Protein AF-0000000080323084 (afdb_homodimer)

pLDDT: mean 84.51, std 13.55, range [26.06, 98.56]

InterPro domains:
  IPR009057 Homedomain-like superfamily [SSF46689] (260-307)
  IPR018060 AraC-like, DNA binding HTH domain [PF12833] (227-306)
  IPR018060 AraC-like, DNA binding HTH domain [PS01124] (200-306)
  IPR018060 AraC-like, DNA binding HTH domain [SM00342] (221-304)

Structure (mmCIF, N/CA/C/O backbone):
data_AF-0000000080323084-model_v1
#
loop_
_entity.id
_entity.type
_entity.pdbx_description
1 polymer 'AraC family transcriptional regulator'
#
loop_
_atom_site.group_PDB
_atom_site.id
_atom_site.type_symbol
_atom_site.label_atom_id
_atom_site.label_alt_id
_atom_site.label_comp_id
_atom_site.label_asym_id
_atom_site.label_entity_id
_atom_site.label_seq_id
_atom_site.pdbx_PDB_ins_code
_atom_site.Cartn_x
_atom_site.Cartn_y
_atom_site.Cartn_z
_atom_site.occupancy
_atom_site.B_iso_or_equiv
_atom_site.auth_seq_id
_atom_site.auth_comp_id
_atom_site.auth_asym_id
_atom_site.auth_atom_id
_atom_site.pdbx_PDB_model_num
ATOM 1 N N . MET A 1 1 ? -9.312 42.562 31.5 1 26.06 1 MET A N 1
ATOM 2 C CA . MET A 1 1 ? -9.125 41.125 31.719 1 26.06 1 MET A CA 1
ATOM 3 C C . MET A 1 1 ? -8.961 40.375 30.406 1 26.06 1 MET A C 1
ATOM 5 O O . MET A 1 1 ? -9.891 40.344 29.594 1 26.06 1 MET A O 1
ATOM 9 N N . LYS A 1 2 ? -7.887 40.594 29.719 1 36.38 2 LYS A N 1
ATOM 10 C CA . LYS A 1 2 ? -7.551 40.125 28.391 1 36.38 2 LYS A CA 1
ATOM 11 C C . LYS A 1 2 ? -7.762 38.625 28.266 1 36.38 2 LYS A C 1
ATOM 13 O O . LYS A 1 2 ? -7.141 37.844 29 1 36.38 2 LYS A O 1
ATOM 18 N N . SER A 1 3 ? -9.008 38.125 28.203 1 36.34 3 SER A N 1
ATOM 19 C CA . SER A 1 3 ? -9.398 36.719 28.094 1 36.34 3 SER A CA 1
ATOM 20 C C . SER A 1 3 ? -8.383 35.938 27.281 1 36.34 3 SER A C 1
ATOM 22 O O . SER A 1 3 ? -8.117 36.25 26.125 1 36.34 3 SER A O 1
ATOM 24 N N . THR A 1 4 ? -7.184 35.562 27.812 1 39.53 4 THR A N 1
ATOM 25 C CA . THR A 1 4 ? -6.121 34.719 27.281 1 39.53 4 THR A CA 1
ATOM 26 C C . THR A 1 4 ? -6.695 33.594 26.406 1 39.53 4 THR A C 1
ATOM 28 O O . THR A 1 4 ? -7.309 32.656 26.922 1 39.53 4 THR A O 1
ATOM 31 N N . ASP A 1 5 ? -7.32 33.844 25.391 1 45.06 5 ASP A N 1
ATOM 32 C CA . ASP A 1 5 ? -7.922 32.969 24.391 1 45.06 5 ASP A CA 1
ATOM 33 C C . ASP A 1 5 ? -7.074 31.719 24.172 1 45.06 5 ASP A C 1
ATOM 35 O O . ASP A 1 5 ? -5.961 31.797 23.641 1 45.06 5 ASP A O 1
ATOM 39 N N . LYS A 1 6 ? -6.953 30.828 25.156 1 54.94 6 LYS A N 1
ATOM 40 C CA . LYS A 1 6 ? -6.234 29.562 25.188 1 54.94 6 LYS A CA 1
ATOM 41 C C . LYS A 1 6 ? -6.359 28.828 23.859 1 54.94 6 LYS A C 1
ATOM 43 O O . LYS A 1 6 ? -7.469 28.562 23.391 1 54.94 6 LYS A O 1
ATOM 48 N N . THR A 1 7 ? -5.312 28.844 23.109 1 72.12 7 THR A N 1
ATOM 49 C CA . THR A 1 7 ? -5.184 28.141 21.844 1 72.12 7 THR A CA 1
ATOM 50 C C . THR A 1 7 ? -5.516 26.656 22 1 72.12 7 THR A C 1
ATOM 52 O O . THR A 1 7 ? -4.91 25.969 22.828 1 72.12 7 THR A O 1
ATOM 55 N N . LEU A 1 8 ? -6.672 26.203 21.531 1 82.06 8 LEU A N 1
ATOM 56 C CA . LEU A 1 8 ? -7.105 24.812 21.578 1 82.06 8 LEU A CA 1
ATOM 57 C C . LEU A 1 8 ? -6.238 23.938 20.672 1 82.06 8 LEU A C 1
ATOM 59 O O . LEU A 1 8 ? -6.129 24.203 19.469 1 82.06 8 LEU A O 1
ATOM 63 N N . VAL A 1 9 ? -5.418 23.016 21.281 1 82.19 9 VAL A N 1
ATOM 64 C CA . VAL A 1 9 ? -4.59 22.078 20.516 1 82.19 9 VAL A CA 1
ATOM 65 C C . VAL A 1 9 ? -5.004 20.641 20.844 1 82.19 9 VAL A C 1
ATOM 67 O O . VAL A 1 9 ? -5.156 20.281 22.016 1 82.19 9 VAL A O 1
ATOM 70 N N . PHE A 1 10 ? -5.246 19.875 19.828 1 85.06 10 PHE A N 1
ATOM 71 C CA . PHE A 1 10 ? -5.633 18.484 20.031 1 85.06 10 PHE A CA 1
ATOM 72 C C . PHE A 1 10 ? -4.648 17.531 19.359 1 85.06 10 PHE A C 1
ATOM 74 O O . PHE A 1 10 ? -4.348 17.688 18.172 1 85.06 10 PHE A O 1
ATOM 81 N N . ASN A 1 11 ? -4.156 16.531 20.078 1 80.38 11 ASN A N 1
ATOM 82 C CA . ASN A 1 11 ? -3.219 15.547 19.547 1 80.38 11 ASN A CA 1
ATOM 83 C C . ASN A 1 11 ? -3.947 14.336 18.984 1 80.38 11 ASN A C 1
ATOM 85 O O . ASN A 1 11 ? -3.383 13.578 18.188 1 80.38 11 ASN A O 1
ATOM 89 N N . LYS A 1 12 ? -5.125 14.117 19.484 1 84.31 12 LYS A N 1
ATOM 90 C CA . LYS A 1 12 ? -5.992 13.039 19.016 1 84.31 12 LYS A CA 1
ATOM 91 C C . LYS A 1 12 ? -7.41 13.547 18.766 1 84.31 12 LYS A C 1
ATOM 93 O O . LYS A 1 12 ? -7.887 14.445 19.453 1 84.31 12 LYS A O 1
ATOM 98 N N . LEU A 1 13 ? -7.992 12.922 17.844 1 89.69 13 LEU A N 1
ATOM 99 C CA . LEU A 1 13 ? -9.352 13.336 17.516 1 89.69 13 LEU A CA 1
ATOM 100 C C . LEU A 1 13 ? -10.289 13.125 18.703 1 89.69 13 LEU A C 1
ATOM 102 O O . LEU A 1 13 ? -11.18 13.938 18.953 1 89.69 13 LEU A O 1
ATOM 106 N N . LEU A 1 14 ? -10.102 12.062 19.359 1 87.81 14 LEU A N 1
ATOM 107 C CA . LEU A 1 14 ? -10.953 11.75 20.5 1 87.81 14 LEU A CA 1
ATOM 108 C C . LEU A 1 14 ? -10.922 12.883 21.531 1 87.81 14 LEU A C 1
ATOM 110 O O . LEU A 1 14 ? -11.961 13.258 22.078 1 87.81 14 LEU A O 1
ATOM 114 N N . ASP A 1 15 ? -9.773 13.398 21.781 1 86.19 15 ASP A N 1
ATOM 115 C CA . ASP A 1 15 ? -9.633 14.523 22.703 1 86.19 15 ASP A CA 1
ATOM 116 C C . ASP A 1 15 ? -10.422 15.734 22.219 1 86.19 15 ASP A C 1
ATOM 118 O O . ASP A 1 15 ? -11.039 16.438 23.031 1 86.19 15 ASP A O 1
ATOM 122 N N . GLN A 1 16 ? -10.359 15.922 20.953 1 89.25 16 GLN A N 1
ATOM 123 C CA . GLN A 1 16 ? -11.109 17.031 20.359 1 89.25 16 GLN A CA 1
ATOM 124 C C . GLN A 1 16 ? -12.609 16.828 20.547 1 89.25 16 GLN A C 1
ATOM 126 O O . GLN A 1 16 ? -13.312 17.766 20.969 1 89.25 16 GLN A O 1
ATOM 131 N N . TYR A 1 17 ? -13.047 15.664 20.234 1 91.56 17 TYR A N 1
ATOM 132 C CA . TYR A 1 17 ? -14.477 15.391 20.328 1 91.56 17 TYR A CA 1
ATOM 133 C C . TYR A 1 17 ? -14.953 15.453 21.766 1 91.56 17 TYR A C 1
ATOM 135 O O . TYR A 1 17 ? -16.031 15.969 22.047 1 91.56 17 TYR A O 1
ATOM 143 N N . ARG A 1 18 ? -14.172 14.945 22.656 1 89.19 18 ARG A N 1
ATOM 144 C CA . ARG A 1 18 ? -14.5 15.039 24.078 1 89.19 18 ARG A CA 1
ATOM 145 C C . ARG A 1 18 ? -14.625 16.484 24.516 1 89.19 18 ARG A C 1
ATOM 147 O O . ARG A 1 18 ? -15.578 16.844 25.219 1 89.19 18 ARG A O 1
ATOM 154 N N . TYR A 1 19 ? -13.711 17.25 24.125 1 89.31 19 TYR A N 1
ATOM 155 C CA . TYR A 1 19 ? -13.727 18.672 24.469 1 89.31 19 TYR A CA 1
ATOM 156 C C . TYR A 1 19 ? -14.961 19.359 23.906 1 89.31 19 TYR A C 1
ATOM 158 O O . TYR A 1 19 ? -15.555 20.219 24.562 1 89.31 19 TYR A O 1
ATOM 166 N N . LEU A 1 20 ? -15.32 19 22.719 1 90 20 LEU A N 1
ATOM 167 C CA . LEU A 1 20 ? -16.422 19.672 22.016 1 90 20 LEU A CA 1
ATOM 168 C C . LEU A 1 20 ? -17.75 19.047 22.391 1 90 20 LEU A C 1
ATOM 170 O O . LEU A 1 20 ? -18.812 19.484 21.922 1 90 20 LEU A O 1
ATOM 174 N N . GLY A 1 21 ? -17.75 18 23.234 1 89.38 21 GLY A N 1
ATOM 175 C CA . GLY A 1 21 ? -18.969 17.328 23.656 1 89.38 21 GLY A CA 1
ATOM 176 C C . GLY A 1 21 ? -19.625 16.547 22.531 1 89.38 21 GLY A C 1
ATOM 177 O O . GLY A 1 21 ? -20.859 16.5 22.453 1 89.38 21 GLY A O 1
ATOM 178 N N . LEU A 1 22 ? -18.828 16.047 21.688 1 90.56 22 LEU A N 1
ATOM 179 C CA . LEU A 1 22 ? -19.328 15.289 20.547 1 90.56 22 LEU A CA 1
ATOM 180 C C . LEU A 1 22 ? -19.312 13.789 20.828 1 90.56 22 LEU A C 1
ATOM 182 O O . LEU A 1 22 ? -18.609 13.336 21.734 1 90.56 22 LEU A O 1
ATOM 186 N N . PRO A 1 23 ? -20.109 12.977 20.047 1 90.06 23 PRO A N 1
ATOM 187 C CA . PRO A 1 23 ? -20.125 11.523 20.234 1 90.06 23 PRO A CA 1
ATOM 188 C C . PRO A 1 23 ? -18.75 10.891 20.031 1 90.06 23 PRO A C 1
ATOM 190 O O . PRO A 1 23 ? -18 11.297 19.141 1 90.06 23 PRO A O 1
ATOM 193 N N . GLU A 1 24 ? -18.484 9.922 20.844 1 87.31 24 GLU A N 1
ATOM 194 C CA . GLU A 1 24 ? -17.172 9.289 20.828 1 87.31 24 GLU A CA 1
ATOM 195 C C . GLU A 1 24 ? -17.266 7.848 20.328 1 87.31 24 GLU A C 1
ATOM 197 O O . GLU A 1 24 ? -16.234 7.203 20.094 1 87.31 24 GLU A O 1
ATOM 202 N N . GLU A 1 25 ? -18.375 7.367 20.109 1 83.44 25 GLU A N 1
ATOM 203 C CA . GLU A 1 25 ? -18.594 5.945 19.891 1 83.44 25 GLU A CA 1
ATOM 204 C C . GLU A 1 25 ? -18 5.496 18.562 1 83.44 25 GLU A C 1
ATOM 206 O O . GLU A 1 25 ? -17.766 4.305 18.344 1 83.44 25 GLU A O 1
ATOM 211 N N . PHE A 1 26 ? -17.703 6.414 17.703 1 80.75 26 PHE A N 1
ATOM 212 C CA . PHE A 1 26 ? -17.234 6.051 16.359 1 80.75 26 PHE A CA 1
ATOM 213 C C . PHE A 1 26 ? -15.719 6.156 16.281 1 80.75 26 PHE A C 1
ATOM 215 O O . PHE A 1 26 ? -15.141 5.996 15.211 1 80.75 26 PHE A O 1
ATOM 222 N N . ILE A 1 27 ? -15.094 6.426 17.422 1 82.75 27 ILE A N 1
ATOM 223 C CA . ILE A 1 27 ? -13.656 6.656 17.438 1 82.75 27 ILE A CA 1
ATOM 224 C C . ILE A 1 27 ? -12.984 5.648 18.359 1 82.75 27 ILE A C 1
ATOM 226 O O . ILE A 1 27 ? -13.367 5.52 19.531 1 82.75 27 ILE A O 1
ATOM 230 N N . ASP A 1 28 ? -12.133 4.863 17.75 1 73.12 28 ASP A N 1
ATOM 231 C CA . ASP A 1 28 ? -11.328 3.973 18.578 1 73.12 28 ASP A CA 1
ATOM 232 C C . ASP A 1 28 ? -10.305 4.758 19.406 1 73.12 28 ASP A C 1
ATOM 234 O O . ASP A 1 28 ? -9.609 5.633 18.875 1 73.12 28 ASP A O 1
ATOM 238 N N . ASP A 1 29 ? -10.289 4.617 20.688 1 62.66 29 ASP A N 1
ATOM 239 C CA . ASP A 1 29 ? -9.492 5.367 21.656 1 62.66 29 ASP A CA 1
ATOM 240 C C . ASP A 1 29 ? -8.031 5.422 21.234 1 62.66 29 ASP A C 1
ATOM 242 O O . ASP A 1 29 ? -7.375 6.457 21.375 1 62.66 29 ASP A O 1
ATOM 246 N N . GLU A 1 30 ? -7.484 4.367 20.922 1 61.03 30 GLU A N 1
ATOM 247 C CA . GLU A 1 30 ? -6.043 4.348 20.688 1 61.03 30 GLU A CA 1
ATOM 248 C C . GLU A 1 30 ? -5.727 4.449 19.188 1 61.03 30 GLU A C 1
ATOM 250 O O . GLU A 1 30 ? -4.586 4.219 18.781 1 61.03 30 GLU A O 1
ATOM 255 N N . ALA A 1 31 ? -6.648 5.133 18.531 1 69.44 31 ALA A N 1
ATOM 256 C CA . ALA A 1 31 ? -6.465 4.93 17.094 1 69.44 31 ALA A CA 1
ATOM 257 C C . ALA A 1 31 ? -5.613 6.039 16.484 1 69.44 31 ALA A C 1
ATOM 259 O O . ALA A 1 31 ? -5.855 7.223 16.734 1 69.44 31 ALA A O 1
ATOM 260 N N . ASP A 1 32 ? -4.516 5.707 15.898 1 83.38 32 ASP A N 1
ATOM 261 C CA . ASP A 1 32 ? -3.697 6.594 15.078 1 83.38 32 ASP A CA 1
ATOM 262 C C . ASP A 1 32 ? -4.359 6.863 13.727 1 83.38 32 ASP A C 1
ATOM 264 O O . ASP A 1 32 ? -3.814 7.598 12.898 1 83.38 32 ASP A O 1
ATOM 268 N N . PHE A 1 33 ? -5.504 6.324 13.508 1 93.31 33 PHE A N 1
ATOM 269 C CA . PHE A 1 33 ? -6.312 6.496 12.312 1 93.31 33 PHE A CA 1
ATOM 270 C C . PHE A 1 33 ? -7.797 6.457 12.648 1 93.31 33 PHE A C 1
ATOM 272 O O . PHE A 1 33 ? -8.234 5.633 13.453 1 93.31 33 PHE A O 1
ATOM 279 N N . THR A 1 34 ? -8.594 7.379 12.102 1 94.56 34 THR A N 1
ATOM 280 C CA . THR A 1 34 ? -10.047 7.348 12.281 1 94.56 34 THR A CA 1
ATOM 281 C C . THR A 1 34 ? -10.758 7.664 10.977 1 94.56 34 THR A C 1
ATOM 283 O O . THR A 1 34 ? -10.211 8.352 10.109 1 94.56 34 THR A O 1
ATOM 286 N N . ILE A 1 35 ? -11.914 7.113 10.852 1 96.31 35 ILE A N 1
ATOM 287 C CA . ILE A 1 35 ? -12.789 7.473 9.742 1 96.31 35 ILE A CA 1
ATOM 288 C C . ILE A 1 35 ? -14.242 7.406 10.188 1 96.31 35 ILE A C 1
ATOM 290 O O . ILE A 1 35 ? -14.656 6.453 10.859 1 96.31 35 ILE A O 1
ATOM 294 N N . HIS A 1 36 ? -15.016 8.383 9.883 1 94.69 36 HIS A N 1
ATOM 295 C CA . HIS A 1 36 ? -16.453 8.359 10.18 1 94.69 36 HIS A CA 1
ATOM 296 C C . HIS A 1 36 ? -17.203 9.406 9.359 1 94.69 36 HIS A C 1
ATOM 298 O O . HIS A 1 36 ? -16.578 10.289 8.766 1 94.69 36 HIS A O 1
ATOM 304 N N . ASP A 1 37 ? -18.484 9.242 9.25 1 96.5 37 ASP A N 1
ATOM 305 C CA . ASP A 1 37 ? -19.375 10.219 8.633 1 96.5 37 ASP A CA 1
ATOM 306 C C . ASP A 1 37 ? -19.734 11.328 9.609 1 96.5 37 ASP A C 1
ATOM 308 O O . ASP A 1 37 ? -20.266 11.062 10.688 1 96.5 37 ASP A O 1
ATOM 312 N N . LEU A 1 38 ? -19.469 12.562 9.203 1 96.56 38 LEU A N 1
ATOM 313 C CA . LEU A 1 38 ? -19.672 13.688 10.109 1 96.56 38 LEU A CA 1
ATOM 314 C C . LEU A 1 38 ? -21.156 13.875 10.422 1 96.56 38 LEU A C 1
ATOM 316 O O . LEU A 1 38 ? -21.5 14.523 11.414 1 96.56 38 LEU A O 1
ATOM 320 N N . LYS A 1 39 ? -22.047 13.312 9.578 1 95.5 39 LYS A N 1
ATOM 321 C CA . LYS A 1 39 ? -23.484 13.383 9.859 1 95.5 39 LYS A CA 1
ATOM 322 C C . LYS A 1 39 ? -23.812 12.688 11.172 1 95.5 39 LYS A C 1
ATOM 324 O O . LYS A 1 39 ? -24.781 13.047 11.844 1 95.5 39 LYS A O 1
ATOM 329 N N . ASP A 1 40 ? -23.016 11.68 11.516 1 93.31 40 ASP A N 1
ATOM 330 C CA . ASP A 1 40 ? -23.25 10.93 12.742 1 93.31 40 ASP A CA 1
ATOM 331 C C . ASP A 1 40 ? -22.703 11.672 13.953 1 93.31 40 ASP A C 1
ATOM 333 O O . ASP A 1 40 ? -22.984 11.305 15.094 1 93.31 40 ASP A O 1
ATOM 337 N N . ILE A 1 41 ? -21.922 12.664 13.766 1 92.81 41 ILE A N 1
ATOM 338 C CA . ILE A 1 41 ? -21.266 13.414 14.828 1 92.81 41 ILE A CA 1
ATOM 339 C C . ILE A 1 41 ? -22 14.719 15.086 1 92.81 41 ILE A C 1
ATOM 341 O O . ILE A 1 41 ? -22.297 15.062 16.234 1 92.81 41 ILE A O 1
ATOM 345 N N . HIS A 1 42 ? -22.266 15.438 13.992 1 92.25 42 HIS A N 1
ATOM 346 C CA . HIS A 1 42 ? -22.938 16.734 14.086 1 92.25 42 HIS A CA 1
ATOM 347 C C . HIS A 1 42 ? -24.406 16.609 13.719 1 92.25 42 HIS A C 1
ATOM 349 O O . HIS A 1 42 ? -24.781 16.828 12.57 1 92.25 42 HIS A O 1
ATOM 355 N N . LYS A 1 43 ? -25.234 16.375 14.633 1 88.12 43 LYS A N 1
ATOM 356 C CA . LYS A 1 43 ? -26.656 16.125 14.406 1 88.12 43 LYS A CA 1
ATOM 357 C C . LYS A 1 43 ? -27.422 17.438 14.219 1 88.12 43 LYS A C 1
ATOM 359 O O . LYS A 1 43 ? -28.469 17.469 13.57 1 88.12 43 LYS A O 1
ATOM 364 N N . ASP A 1 44 ? -26.906 18.5 14.781 1 90.94 44 ASP A N 1
ATOM 365 C CA . ASP A 1 44 ? -27.562 19.812 14.688 1 90.94 44 ASP A CA 1
ATOM 366 C C . ASP A 1 44 ? -26.797 20.734 13.734 1 90.94 44 ASP A C 1
ATOM 368 O O . ASP A 1 44 ? -25.641 21.094 13.992 1 90.94 44 ASP A O 1
ATOM 372 N N . VAL A 1 45 ? -27.453 21.078 12.672 1 92.31 45 VAL A N 1
ATOM 373 C CA . VAL A 1 45 ? -26.891 22 11.703 1 92.31 45 VAL A CA 1
ATOM 374 C C . VAL A 1 45 ? -27.812 23.203 11.531 1 92.31 45 VAL A C 1
ATOM 376 O O . VAL A 1 45 ? -29.031 23.062 11.602 1 92.31 45 VAL A O 1
ATOM 379 N N . PRO A 1 46 ? -27.25 24.516 11.469 1 94.56 46 PRO A N 1
ATOM 380 C CA . PRO A 1 46 ? -25.844 24.844 11.211 1 94.56 46 PRO A CA 1
ATOM 381 C C . PRO A 1 46 ? -24.969 24.688 12.453 1 94.56 46 PRO A C 1
ATOM 383 O O . PRO A 1 46 ? -25.453 24.891 13.578 1 94.56 46 PRO A O 1
ATOM 386 N N . TYR A 1 47 ? -23.766 24.25 12.227 1 94.94 47 TYR A N 1
ATOM 387 C CA . TYR A 1 47 ? -22.766 24.078 13.289 1 94.94 47 TYR A CA 1
ATOM 388 C C . TYR A 1 47 ? -21.469 24.797 12.945 1 94.94 47 TYR A C 1
ATOM 390 O O . TYR A 1 47 ? -20.984 24.688 11.82 1 94.94 47 TYR A O 1
ATOM 398 N N . GLN A 1 48 ? -20.938 25.531 13.883 1 94.06 48 GLN A N 1
ATOM 399 C CA . GLN A 1 48 ? -19.656 26.188 13.742 1 94.06 48 GLN A CA 1
ATOM 400 C C . GLN A 1 48 ? -18.672 25.75 14.828 1 94.06 48 GLN A C 1
ATOM 402 O O . GLN A 1 48 ? -19 25.797 16.016 1 94.06 48 GLN A O 1
ATOM 407 N N . SER A 1 49 ? -17.562 25.312 14.43 1 93.31 49 SER A N 1
ATOM 408 C CA . SER A 1 49 ? -16.547 24.906 15.398 1 93.31 49 SER A CA 1
ATOM 409 C C . SER A 1 49 ? -15.789 26.125 15.938 1 93.31 49 SER A C 1
ATOM 411 O O . SER A 1 49 ? -15.758 27.172 15.289 1 93.31 49 SER A O 1
ATOM 413 N N . PRO A 1 50 ? -15.18 26.031 17.156 1 91.75 50 PRO A N 1
ATOM 414 C CA . PRO A 1 50 ? -14.164 27.016 17.516 1 91.75 50 PRO A CA 1
ATOM 415 C C . PRO A 1 50 ? -12.906 26.906 16.656 1 91.75 50 PRO A C 1
ATOM 417 O O . PRO A 1 50 ? -12.812 26.031 15.797 1 91.75 50 PRO A O 1
ATOM 420 N N . VAL A 1 51 ? -12.016 27.859 16.828 1 89.88 51 VAL A N 1
ATOM 421 C CA . VAL A 1 51 ? -10.703 27.797 16.188 1 89.88 51 VAL A CA 1
ATOM 422 C C . VAL A 1 51 ? -9.789 26.875 17 1 89.88 51 VAL A C 1
ATOM 424 O O . VAL A 1 51 ? -9.75 26.969 18.234 1 89.88 51 VAL A O 1
ATOM 427 N N . TYR A 1 52 ? -9.156 26 16.375 1 88.31 52 TYR A N 1
ATOM 428 C CA . TYR A 1 52 ? -8.305 25.031 17.062 1 88.31 52 TYR A CA 1
ATOM 429 C C . TYR A 1 52 ? -7.133 24.609 16.188 1 88.31 52 TYR A C 1
ATOM 431 O O . TYR A 1 52 ? -7.047 25.016 15.023 1 88.31 52 TYR A O 1
ATOM 439 N N . ARG A 1 53 ? -6.23 23.906 16.781 1 84.94 53 ARG A N 1
ATOM 440 C CA . ARG A 1 53 ? -5.105 23.281 16.094 1 84.94 53 ARG A CA 1
ATOM 441 C C . ARG A 1 53 ? -5.051 21.781 16.359 1 84.94 53 ARG A C 1
ATOM 443 O O . ARG A 1 53 ? -5.41 21.344 17.453 1 84.94 53 ARG A O 1
ATOM 450 N N . THR A 1 54 ? -4.703 21.047 15.352 1 86.62 54 THR A N 1
ATOM 451 C CA . THR A 1 54 ? -4.539 19.609 15.531 1 86.62 54 THR A CA 1
ATOM 452 C C . THR A 1 54 ? -3.129 19.172 15.148 1 86.62 54 THR A C 1
ATOM 454 O O . THR A 1 54 ? -2.471 19.828 14.336 1 86.62 54 THR A O 1
ATOM 457 N N . ASN A 1 55 ? -2.668 18.078 15.742 1 79.62 55 ASN A N 1
ATOM 458 C CA . ASN A 1 55 ? -1.363 17.5 15.438 1 79.62 55 ASN A CA 1
ATOM 459 C C . ASN A 1 55 ? -1.494 16.219 14.602 1 79.62 55 ASN A C 1
ATOM 461 O O . ASN A 1 55 ? -0.699 15.297 14.742 1 79.62 55 ASN A O 1
ATOM 465 N N . PHE A 1 56 ? -2.551 16.109 13.883 1 86.94 56 PHE A N 1
ATOM 466 C CA . PHE A 1 56 ? -2.777 14.992 12.977 1 86.94 56 PHE A CA 1
ATOM 467 C C . PHE A 1 56 ? -3.316 15.484 11.633 1 86.94 56 PHE A C 1
ATOM 469 O O . PHE A 1 56 ? -3.76 16.625 11.523 1 86.94 56 PHE A O 1
ATOM 476 N N . PHE A 1 57 ? -3.209 14.688 10.641 1 91.31 57 PHE A N 1
ATOM 477 C CA . PHE A 1 57 ? -3.732 15 9.312 1 91.31 57 PHE A CA 1
ATOM 478 C C . PHE A 1 57 ? -5.246 14.828 9.273 1 91.31 57 PHE A C 1
ATOM 480 O O . PHE A 1 57 ? -5.789 13.914 9.898 1 91.31 57 PHE A O 1
ATOM 487 N N . SER A 1 58 ? -5.914 15.648 8.531 1 95.25 58 SER A N 1
ATOM 488 C CA . SER A 1 58 ? -7.355 15.539 8.336 1 95.25 58 SER A CA 1
ATOM 489 C C . SER A 1 58 ? -7.723 15.609 6.859 1 95.25 58 SER A C 1
ATOM 491 O O . SER A 1 58 ? -7.387 16.578 6.176 1 95.25 58 SER A O 1
ATOM 493 N N . PHE A 1 59 ? -8.344 14.602 6.348 1 96.94 59 PHE A N 1
ATOM 494 C CA . PHE A 1 59 ? -8.867 14.562 4.988 1 96.94 59 PHE A CA 1
ATOM 495 C C . PHE A 1 59 ? -10.391 14.562 5 1 96.94 59 PHE A C 1
ATOM 497 O O . PHE A 1 59 ? -11.016 13.75 5.691 1 96.94 59 PHE A O 1
ATOM 504 N N . VAL A 1 60 ? -11.008 15.453 4.25 1 98 60 VAL A N 1
ATOM 505 C CA . VAL A 1 60 ? -12.453 15.625 4.289 1 98 60 VAL A CA 1
ATOM 506 C C . VAL A 1 60 ? -13.031 15.453 2.887 1 98 60 VAL A C 1
ATOM 508 O O . VAL A 1 60 ? -12.57 16.094 1.935 1 98 60 VAL A O 1
ATOM 511 N N . PHE A 1 61 ? -13.977 14.602 2.775 1 98.44 61 PHE A N 1
ATOM 512 C CA . PHE A 1 61 ? -14.68 14.328 1.529 1 98.44 61 PHE A CA 1
ATOM 513 C C . PHE A 1 61 ? -16.141 14.734 1.634 1 98.44 61 PHE A C 1
ATOM 515 O O . PHE A 1 61 ? -16.938 14.062 2.305 1 98.44 61 PHE A O 1
ATOM 522 N N . VAL A 1 62 ? -16.531 15.773 0.914 1 98.56 62 VAL A N 1
ATOM 523 C CA . VAL A 1 62 ? -17.859 16.359 1.023 1 98.56 62 VAL A CA 1
ATOM 524 C C . VAL A 1 62 ? -18.734 15.852 -0.12 1 98.56 62 VAL A C 1
ATOM 526 O O . VAL A 1 62 ? -18.797 16.469 -1.188 1 98.56 62 VAL A O 1
ATOM 529 N N . LYS A 1 63 ? -19.422 14.812 0.114 1 98.38 63 LYS A N 1
ATOM 530 C CA . LYS A 1 63 ? -20.297 14.266 -0.913 1 98.38 63 LYS A CA 1
ATOM 531 C C . LYS A 1 63 ? -21.547 15.125 -1.079 1 98.38 63 LYS A C 1
ATOM 533 O O . LYS A 1 63 ? -21.969 15.414 -2.203 1 98.38 63 LYS A O 1
ATOM 538 N N . ASP A 1 64 ? -22.156 15.453 0.054 1 97.88 64 ASP A N 1
ATOM 539 C CA . ASP A 1 64 ? -23.391 16.219 0.066 1 97.88 64 ASP A CA 1
ATOM 540 C C . ASP A 1 64 ? -23.5 17.062 1.327 1 97.88 64 ASP A C 1
ATOM 542 O O . ASP A 1 64 ? -24.125 16.656 2.309 1 97.88 64 ASP A O 1
ATOM 546 N N . ALA A 1 65 ? -22.984 18.281 1.311 1 98.38 65 ALA A N 1
ATOM 547 C CA . ALA A 1 65 ? -22.984 19.266 2.395 1 98.38 65 ALA A CA 1
ATOM 548 C C . ALA A 1 65 ? -22.516 20.625 1.898 1 98.38 65 ALA A C 1
ATOM 550 O O . ALA A 1 65 ? -21.938 20.734 0.816 1 98.38 65 ALA A O 1
ATOM 551 N N . THR A 1 66 ? -22.875 21.625 2.617 1 98.19 66 THR A N 1
ATOM 552 C CA . THR A 1 66 ? -22.406 22.984 2.334 1 98.19 66 THR A CA 1
ATOM 553 C C . THR A 1 66 ? -21.875 23.641 3.6 1 98.19 66 THR A C 1
ATOM 555 O O . THR A 1 66 ? -22.281 23.297 4.711 1 98.19 66 THR A O 1
ATOM 558 N N . GLY A 1 67 ? -20.953 24.516 3.443 1 97.88 67 GLY A N 1
ATOM 559 C CA . GLY A 1 67 ? -20.359 25.25 4.555 1 97.88 67 GLY A CA 1
ATOM 560 C C . GLY A 1 67 ? -19.078 25.984 4.176 1 97.88 67 GLY A C 1
ATOM 561 O O . GLY A 1 67 ? -18.984 26.547 3.084 1 97.88 67 GLY A O 1
ATOM 562 N N . LYS A 1 68 ? -18.188 26.109 5.105 1 96.62 68 LYS A N 1
ATOM 563 C CA . LYS A 1 68 ? -16.859 26.688 4.891 1 96.62 68 LYS A CA 1
ATOM 564 C C . LYS A 1 68 ? -15.859 26.188 5.918 1 96.62 68 LYS A C 1
ATOM 566 O O . LYS A 1 68 ? -16.25 25.625 6.945 1 96.62 68 LYS A O 1
ATOM 571 N N . TYR A 1 69 ? -14.641 26.25 5.598 1 95.25 69 TYR A N 1
ATOM 572 C CA . TYR A 1 69 ? -13.578 25.969 6.555 1 95.25 69 TYR A CA 1
ATOM 573 C C . TYR A 1 69 ? -12.445 26.969 6.422 1 95.25 69 TYR A C 1
ATOM 575 O O . TYR A 1 69 ? -12.305 27.625 5.387 1 95.25 69 TYR A O 1
ATOM 583 N N . THR A 1 70 ? -11.797 27.172 7.492 1 89.75 70 THR A N 1
ATOM 584 C CA . THR A 1 70 ? -10.672 28.109 7.512 1 89.75 70 THR A CA 1
ATOM 585 C C . THR A 1 70 ? -9.367 27.375 7.816 1 89.75 70 THR A C 1
ATOM 587 O O . THR A 1 70 ? -9.359 26.391 8.57 1 89.75 70 THR A O 1
ATOM 590 N N . THR A 1 71 ? -8.367 27.703 7.234 1 83.56 71 THR A N 1
ATOM 591 C CA . THR A 1 71 ? -6.996 27.328 7.562 1 83.56 71 THR A CA 1
ATOM 592 C C . THR A 1 71 ? -6.109 28.562 7.664 1 83.56 71 THR A C 1
ATOM 594 O O . THR A 1 71 ? -5.875 29.25 6.668 1 83.56 71 THR A O 1
ATOM 597 N N . ASP A 1 72 ? -5.715 28.781 8.898 1 74.62 72 ASP A N 1
ATOM 598 C CA . ASP A 1 72 ? -4.984 30 9.18 1 74.62 72 ASP A CA 1
ATOM 599 C C . ASP A 1 72 ? -5.758 31.234 8.688 1 74.62 72 ASP A C 1
ATOM 601 O O . ASP A 1 72 ? -6.863 31.5 9.156 1 74.62 72 ASP A O 1
ATOM 605 N N . GLU A 1 73 ? -5.246 31.875 7.645 1 73.31 73 GLU A N 1
ATOM 606 C CA . GLU A 1 73 ? -5.898 33.125 7.258 1 73.31 73 GLU A CA 1
ATOM 607 C C . GLU A 1 73 ? -6.789 32.938 6.035 1 73.31 73 GLU A C 1
ATOM 609 O O . GLU A 1 73 ? -7.461 33.875 5.598 1 73.31 73 GLU A O 1
ATOM 614 N N . GLN A 1 74 ? -6.906 31.766 5.609 1 82.31 74 GLN A N 1
ATOM 615 C CA . GLN A 1 74 ? -7.664 31.531 4.391 1 82.31 74 GLN A CA 1
ATOM 616 C C . GLN A 1 74 ? -9.008 30.875 4.699 1 82.31 74 GLN A C 1
ATOM 618 O O . GLN A 1 74 ? -9.102 30.031 5.594 1 82.31 74 GLN A O 1
ATOM 623 N N . ILE A 1 75 ? -10.008 31.375 3.963 1 90.12 75 ILE A N 1
ATOM 624 C CA . ILE A 1 75 ? -11.352 30.828 4.09 1 90.12 75 ILE A CA 1
ATOM 625 C C . ILE A 1 75 ? -11.766 30.172 2.775 1 90.12 75 ILE A C 1
ATOM 627 O O . ILE A 1 75 ? -11.602 30.766 1.703 1 90.12 75 ILE A O 1
ATOM 631 N N . PHE A 1 76 ? -12.312 28.984 2.848 1 94 76 PHE A N 1
ATOM 632 C CA . PHE A 1 76 ? -12.75 28.25 1.662 1 94 76 PHE A CA 1
ATOM 633 C C . PHE A 1 76 ? -14.195 27.812 1.798 1 94 76 PHE A C 1
ATOM 635 O O . PHE A 1 76 ? -14.609 27.312 2.855 1 94 76 PHE A O 1
ATOM 642 N N . GLU A 1 77 ? -14.922 27.969 0.771 1 96 77 GLU A N 1
ATOM 643 C CA . GLU A 1 77 ? -16.281 27.453 0.745 1 96 77 GLU A CA 1
ATOM 644 C C . GLU A 1 77 ? -16.312 25.953 0.481 1 96 77 GLU A C 1
ATOM 646 O O . GLU A 1 77 ? -15.492 25.438 -0.293 1 96 77 GLU A O 1
ATOM 651 N N . THR A 1 78 ? -17.266 25.234 1.094 1 97.12 78 THR A N 1
ATOM 652 C CA . THR A 1 78 ? -17.453 23.812 0.844 1 97.12 78 THR A CA 1
ATOM 653 C C . THR A 1 78 ? -18.812 23.562 0.182 1 97.12 78 THR A C 1
ATOM 655 O O . THR A 1 78 ? -19.812 24.141 0.586 1 97.12 78 THR A O 1
ATOM 658 N N . LYS A 1 79 ? -18.828 22.812 -0.823 1 97.81 79 LYS A N 1
ATOM 659 C CA . LYS A 1 79 ? -20.016 22.391 -1.562 1 97.81 79 LYS A CA 1
ATOM 660 C C . LYS A 1 79 ? -19.891 20.922 -1.989 1 97.81 79 LYS A C 1
ATOM 662 O O . LYS A 1 79 ? -18.828 20.328 -1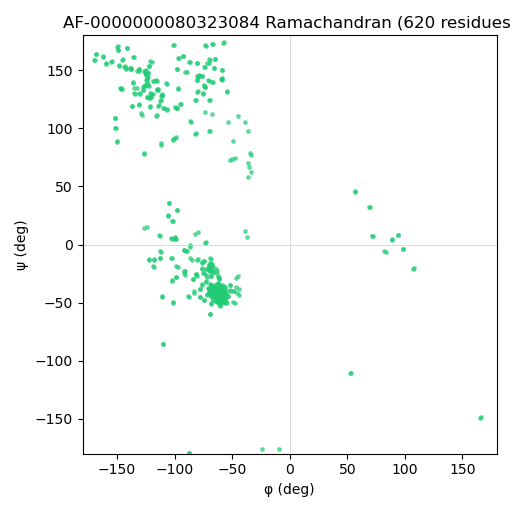.864 1 97.81 79 LYS A O 1
ATOM 667 N N . PRO A 1 80 ? -20.984 20.359 -2.457 1 98.12 80 PRO A N 1
ATOM 668 C CA . PRO A 1 80 ? -20.906 18.953 -2.873 1 98.12 80 PRO A CA 1
ATOM 669 C C . PRO A 1 80 ? -19.797 18.703 -3.896 1 98.12 80 PRO A C 1
ATOM 671 O O . PRO A 1 80 ? -19.672 19.453 -4.863 1 98.12 80 PRO A O 1
ATOM 674 N N . GLY A 1 81 ? -19.031 17.688 -3.621 1 97.62 81 GLY A N 1
ATOM 675 C CA . GLY A 1 81 ? -17.906 17.359 -4.488 1 97.62 81 GLY A CA 1
ATOM 676 C C . GLY A 1 81 ? -16.578 17.891 -3.988 1 97.62 81 GLY A C 1
ATOM 677 O O . GLY A 1 81 ? -15.531 17.562 -4.535 1 97.62 81 GLY A O 1
ATOM 678 N N . THR A 1 82 ? -16.594 18.656 -2.871 1 97.19 82 THR A N 1
ATOM 679 C CA . THR A 1 82 ? -15.367 19.25 -2.355 1 97.19 82 THR A CA 1
ATOM 680 C C . THR A 1 82 ? -14.508 18.203 -1.653 1 97.19 82 THR A C 1
ATOM 682 O O . THR A 1 82 ? -15.008 17.422 -0.849 1 97.19 82 THR A O 1
ATOM 685 N N . VAL A 1 83 ? -13.258 18.156 -2.02 1 96.5 83 VAL A N 1
ATOM 686 C CA . VAL A 1 83 ? -12.234 17.375 -1.335 1 96.5 83 VAL A CA 1
ATOM 687 C C . VAL A 1 83 ? -11.117 18.297 -0.849 1 96.5 83 VAL A C 1
ATOM 689 O O . VAL A 1 83 ? -10.602 19.109 -1.612 1 96.5 83 VAL A O 1
ATOM 692 N N . TYR A 1 84 ? -10.797 18.188 0.482 1 94.38 84 TYR A N 1
ATOM 693 C CA . TYR A 1 84 ? -9.68 18.984 0.996 1 94.38 84 TYR A CA 1
ATOM 694 C C . TYR A 1 84 ? -8.992 18.266 2.152 1 94.38 84 TYR A C 1
ATOM 696 O O . TYR A 1 84 ? -9.492 17.25 2.648 1 94.38 84 TYR A O 1
ATOM 704 N N . PHE A 1 85 ? -7.844 18.734 2.52 1 92.62 85 PHE A N 1
ATOM 705 C CA . PHE A 1 85 ? -7.129 18.188 3.668 1 92.62 85 PHE A CA 1
ATOM 706 C C . PHE A 1 85 ? -6.316 19.266 4.367 1 92.62 85 PHE A C 1
ATOM 708 O O . PHE A 1 85 ? -6.031 20.312 3.781 1 92.62 85 PHE A O 1
ATOM 715 N N . THR A 1 86 ? -6.109 19.047 5.586 1 89.88 86 THR A N 1
ATOM 716 C CA . THR A 1 86 ? -5.297 19.969 6.387 1 89.88 86 THR A CA 1
ATOM 717 C C . THR A 1 86 ? -4.16 19.219 7.074 1 89.88 86 THR A C 1
ATOM 719 O O . THR A 1 86 ? -4.34 18.078 7.527 1 89.88 86 THR A O 1
ATOM 722 N N . ASN A 1 87 ? -3.064 19.797 7.039 1 82.38 87 ASN A N 1
ATOM 723 C CA . ASN A 1 87 ? -1.878 19.234 7.676 1 82.38 87 ASN A CA 1
ATOM 724 C C . ASN A 1 87 ? -1.779 19.656 9.141 1 82.38 87 ASN A C 1
ATOM 726 O O . ASN A 1 87 ? -2.404 20.625 9.555 1 82.38 87 ASN A O 1
ATOM 730 N N . PRO A 1 88 ? -1.05 18.875 9.977 1 79.81 88 PRO A N 1
ATOM 731 C CA . PRO A 1 88 ? -0.897 19.219 11.391 1 79.81 88 PRO A CA 1
ATOM 732 C C . PRO A 1 88 ? -0.268 20.594 11.594 1 79.81 88 PRO A C 1
ATOM 734 O O . PRO A 1 88 ? 0.619 20.984 10.836 1 79.81 88 PRO A O 1
ATOM 737 N N . GLY A 1 89 ? -0.762 21.312 12.641 1 71.94 89 GLY A N 1
ATOM 738 C CA . GLY A 1 89 ? -0.061 22.5 13.078 1 71.94 89 GLY A CA 1
ATOM 739 C C . GLY A 1 89 ? -0.787 23.781 12.719 1 71.94 89 GLY A C 1
ATOM 740 O O . GLY A 1 89 ? -0.551 24.828 13.336 1 71.94 89 GLY A O 1
ATOM 741 N N . HIS A 1 90 ? -1.696 23.781 11.766 1 73.06 90 HIS A N 1
ATOM 742 C CA . HIS A 1 90 ? -2.379 24.984 11.336 1 73.06 90 HIS A CA 1
ATOM 743 C C . HIS A 1 90 ? -3.664 25.203 12.125 1 73.06 90 HIS A C 1
ATOM 745 O O . HIS A 1 90 ? -4.297 24.25 12.578 1 73.06 90 HIS A O 1
ATOM 751 N N . PHE A 1 91 ? -3.932 26.516 12.273 1 79.38 91 PHE A N 1
ATOM 752 C CA . PHE A 1 91 ? -5.227 26.828 12.859 1 79.38 91 PHE A CA 1
ATOM 753 C C . PHE A 1 91 ? -6.352 26.578 11.867 1 79.38 91 PHE A C 1
ATOM 755 O O . PHE A 1 91 ? -6.227 26.891 10.68 1 79.38 91 PHE A O 1
ATOM 762 N N . LYS A 1 92 ? -7.379 25.938 12.406 1 88.81 92 LYS A N 1
ATOM 763 C CA . LYS A 1 92 ? -8.484 25.625 11.516 1 88.81 92 LYS A CA 1
ATOM 764 C C . LYS A 1 92 ? -9.828 25.75 12.227 1 88.81 92 LYS A C 1
ATOM 766 O O . LYS A 1 92 ? -9.883 25.766 13.461 1 88.81 92 LYS A O 1
ATOM 771 N N . SER A 1 93 ? -10.805 26 11.539 1 92.25 93 SER A N 1
ATOM 772 C CA . SER A 1 93 ? -12.203 25.969 11.945 1 92.25 93 SER A CA 1
ATOM 773 C C . SER A 1 93 ? -13.102 25.5 10.805 1 92.25 93 SER A C 1
ATOM 775 O O . SER A 1 93 ? -12.672 25.453 9.648 1 92.25 93 SER A O 1
ATOM 777 N N . PHE A 1 94 ? -14.266 25.031 11.156 1 95.38 94 PHE A N 1
ATOM 778 C CA . PHE A 1 94 ? -15.203 24.625 10.109 1 95.38 94 PHE A CA 1
ATOM 779 C C . PHE A 1 94 ? -16.625 25 10.492 1 95.38 94 PHE A C 1
ATOM 781 O O . PHE A 1 94 ? -16.938 25.188 11.672 1 95.38 94 PHE A O 1
ATOM 788 N N . GLU A 1 95 ? -17.391 25.234 9.469 1 96.38 95 GLU A N 1
ATOM 789 C CA . GLU A 1 95 ? -18.828 25.484 9.578 1 96.38 95 GLU A CA 1
ATOM 790 C C . GLU A 1 95 ? -19.625 24.609 8.617 1 96.38 95 GLU A C 1
ATOM 792 O O . GLU A 1 95 ? -19.266 24.5 7.438 1 96.38 95 GLU A O 1
ATOM 797 N N . TRP A 1 96 ? -20.625 23.938 9.125 1 97.5 96 TRP A N 1
ATOM 798 C CA . TRP A 1 96 ? -21.562 23.188 8.297 1 97.5 96 TRP A CA 1
ATOM 799 C C . TRP A 1 96 ? -22.922 23.859 8.281 1 97.5 96 TRP A C 1
ATOM 801 O O . TRP A 1 96 ? -23.562 24.016 9.328 1 97.5 96 TRP A O 1
ATOM 811 N N . ARG A 1 97 ? -23.359 24.281 7.141 1 98 97 ARG A N 1
ATOM 812 C CA . ARG A 1 97 ? -24.703 24.844 6.957 1 98 97 ARG A CA 1
ATOM 813 C C . ARG A 1 97 ? -25.719 23.734 6.656 1 98 97 ARG A C 1
ATOM 815 O O . ARG A 1 97 ? -26.844 23.781 7.137 1 98 97 ARG A O 1
ATOM 822 N N . THR A 1 98 ? -25.375 22.844 5.797 1 97.62 98 THR A N 1
ATOM 823 C CA . THR A 1 98 ? -26.062 21.578 5.57 1 97.62 98 THR A CA 1
ATOM 824 C C . THR A 1 98 ? -25.094 20.406 5.695 1 97.62 98 THR A C 1
ATOM 826 O O . THR A 1 98 ? -23.906 20.562 5.449 1 97.62 98 THR A O 1
ATOM 829 N N . LEU A 1 99 ? -25.578 19.266 6.121 1 97.75 99 LEU A N 1
ATOM 830 C CA . LEU A 1 99 ? -24.703 18.125 6.352 1 97.75 99 LEU A CA 1
ATOM 831 C C . LEU A 1 99 ? -25.453 16.812 6.145 1 97.75 99 LEU A C 1
ATOM 833 O O . LEU A 1 99 ? -26.141 16.328 7.047 1 97.75 99 LEU A O 1
ATOM 837 N N . ASN A 1 100 ? -25.281 16.203 5.012 1 97.31 100 ASN A N 1
ATOM 838 C CA . ASN A 1 100 ? -25.938 14.938 4.703 1 97.31 100 ASN A CA 1
ATOM 839 C C . ASN A 1 100 ? -24.953 13.781 4.641 1 97.31 100 ASN A C 1
ATOM 841 O O . ASN A 1 100 ? -25.266 12.672 5.082 1 97.31 100 ASN A O 1
ATOM 845 N N . GLU A 1 101 ? -23.766 14.023 3.951 1 97.56 101 GLU A N 1
ATOM 846 C CA . GLU A 1 101 ? -22.719 13.023 3.91 1 97.56 101 GLU A CA 1
ATOM 847 C C . GLU A 1 101 ? -21.344 13.672 3.742 1 97.56 101 GLU A C 1
ATOM 849 O O . GLU A 1 101 ? -21.047 14.242 2.689 1 97.56 101 GLU A O 1
ATOM 854 N N . VAL A 1 102 ? -20.594 13.633 4.766 1 98.38 102 VAL A N 1
ATOM 855 C CA . VAL A 1 102 ? -19.219 14.094 4.773 1 98.38 102 VAL A CA 1
ATOM 856 C C . VAL A 1 102 ? -18.344 13.094 5.535 1 98.38 102 VAL A C 1
ATOM 858 O O . VAL A 1 102 ? -18.562 12.844 6.723 1 98.38 102 VAL A O 1
ATOM 861 N N . TYR A 1 103 ? -17.391 12.539 4.875 1 98.19 103 TYR A N 1
ATOM 862 C CA . TYR A 1 103 ? -16.469 11.641 5.574 1 98.19 103 TYR A CA 1
ATOM 863 C C . TYR A 1 103 ? -15.195 12.367 5.977 1 98.19 103 TYR A C 1
ATOM 865 O O . TYR A 1 103 ? -14.633 13.133 5.191 1 98.19 103 TYR A O 1
ATOM 873 N N . LEU A 1 104 ? -14.812 12.133 7.215 1 97.56 104 LEU A N 1
ATOM 874 C CA . LEU A 1 104 ? -13.562 12.633 7.77 1 97.56 104 LEU A CA 1
ATOM 875 C C . LEU A 1 104 ? -12.594 11.484 8.039 1 97.56 104 LEU A C 1
ATOM 877 O O . LEU A 1 104 ? -12.953 10.508 8.703 1 97.56 104 LEU A O 1
ATOM 881 N N . ILE A 1 105 ? -11.422 11.586 7.473 1 97.12 105 ILE A N 1
ATOM 882 C CA . ILE A 1 105 ? -10.32 10.688 7.793 1 97.12 105 ILE A CA 1
ATOM 883 C C . ILE A 1 105 ? -9.219 11.453 8.531 1 97.12 105 ILE A C 1
ATOM 885 O O . ILE A 1 105 ? -8.789 12.516 8.086 1 97.12 105 ILE A O 1
ATOM 889 N N . THR A 1 106 ? -8.789 10.961 9.672 1 95.25 106 THR A N 1
ATOM 890 C CA . THR A 1 106 ? -7.66 11.539 10.391 1 95.25 106 THR A CA 1
ATOM 891 C C . THR A 1 106 ? -6.574 10.492 10.617 1 95.25 106 THR A C 1
ATOM 893 O O . THR A 1 106 ? -6.867 9.305 10.766 1 95.25 106 THR A O 1
ATOM 896 N N . LEU A 1 107 ? -5.367 10.93 10.625 1 92.94 107 LEU A N 1
ATOM 897 C CA . LEU A 1 107 ? -4.281 9.992 10.891 1 92.94 107 LEU A CA 1
ATOM 898 C C . LEU A 1 107 ? -3.025 10.734 11.344 1 92.94 107 LEU A C 1
ATOM 900 O O . LEU A 1 107 ? -2.834 11.906 11.008 1 92.94 107 LEU A O 1
ATOM 904 N N . SER A 1 108 ? -2.195 9.984 12.07 1 85.44 108 SER A N 1
ATOM 905 C CA . SER A 1 108 ? -0.928 10.516 12.57 1 85.44 108 SER A CA 1
ATOM 906 C C . SER A 1 108 ? 0.211 10.227 11.594 1 85.44 108 SER A C 1
ATOM 908 O O . SER A 1 108 ? 0.075 9.383 10.703 1 85.44 108 SER A O 1
ATOM 910 N N . GLU A 1 109 ? 1.285 10.945 11.75 1 77.94 109 GLU A N 1
ATOM 911 C CA . GLU A 1 109 ? 2.498 10.648 10.992 1 77.94 109 GLU A CA 1
ATOM 912 C C . GLU A 1 109 ? 2.99 9.227 11.273 1 77.94 109 GLU A C 1
ATOM 914 O O . GLU A 1 109 ? 3.467 8.539 10.375 1 77.94 109 GLU A O 1
ATOM 919 N N . SER A 1 110 ? 2.873 8.773 12.523 1 75.81 110 SER A N 1
ATOM 920 C CA . SER A 1 110 ? 3.281 7.422 12.906 1 75.81 110 SER A CA 1
ATOM 921 C C . SER A 1 110 ? 2.52 6.371 12.102 1 75.81 110 SER A C 1
ATOM 923 O O . SER A 1 110 ? 3.109 5.395 11.633 1 75.81 110 SER A O 1
ATOM 925 N N . PHE A 1 111 ? 1.21 6.59 11.961 1 86.06 111 PHE A N 1
ATOM 926 C CA . PHE A 1 111 ? 0.406 5.652 11.188 1 86.06 111 PHE A CA 1
ATOM 927 C C . PHE A 1 111 ? 0.928 5.543 9.758 1 86.06 111 PHE A C 1
ATOM 929 O O . PHE A 1 111 ? 1.069 4.441 9.227 1 86.06 111 PHE A O 1
ATOM 936 N N . LEU A 1 112 ? 1.234 6.719 9.148 1 83.06 112 LEU A N 1
ATOM 937 C CA . LEU A 1 112 ? 1.699 6.77 7.77 1 83.06 112 LEU A CA 1
ATOM 938 C C . LEU A 1 112 ? 3.031 6.039 7.617 1 83.06 112 LEU A C 1
ATOM 940 O O . LEU A 1 112 ? 3.188 5.207 6.723 1 83.06 112 LEU A O 1
ATOM 944 N N . LYS A 1 113 ? 3.873 6.297 8.492 1 72.94 113 LYS A N 1
ATOM 945 C CA . LYS A 1 113 ? 5.211 5.727 8.383 1 72.94 113 LYS A CA 1
ATOM 946 C C . LYS A 1 113 ? 5.199 4.23 8.688 1 72.94 113 LYS A C 1
ATOM 948 O O . LYS A 1 113 ? 5.953 3.465 8.086 1 72.94 113 LYS A O 1
ATOM 953 N N . GLU A 1 114 ? 4.297 3.803 9.594 1 73.62 114 GLU A N 1
ATOM 954 C CA . GLU A 1 114 ? 4.227 2.408 10.016 1 73.62 114 GLU A CA 1
ATOM 955 C C . GLU A 1 114 ? 3.529 1.547 8.969 1 73.62 114 GLU A C 1
ATOM 957 O O . GLU A 1 114 ? 3.893 0.386 8.773 1 73.62 114 GLU A O 1
ATOM 962 N N . ASN A 1 115 ? 2.531 2.09 8.375 1 76.44 115 ASN A N 1
ATOM 963 C CA . ASN A 1 115 ? 1.642 1.23 7.602 1 76.44 115 ASN A CA 1
ATOM 964 C C . ASN A 1 115 ? 1.732 1.53 6.105 1 76.44 115 ASN A C 1
ATOM 966 O O . ASN A 1 115 ? 1.222 0.768 5.285 1 76.44 115 ASN A O 1
ATOM 970 N N . VAL A 1 116 ? 2.35 2.584 5.742 1 80.12 116 VAL A N 1
ATOM 971 C CA . VAL A 1 116 ? 2.564 2.93 4.34 1 80.12 116 VAL A CA 1
ATOM 972 C C . VAL A 1 116 ? 4.043 2.781 3.992 1 80.12 116 VAL A C 1
ATOM 974 O O . VAL A 1 116 ? 4.484 1.712 3.562 1 80.12 116 VAL A O 1
ATOM 977 N N . HIS A 1 117 ? 4.883 3.727 4.203 1 71.19 117 HIS A N 1
ATOM 978 C CA . HIS A 1 117 ? 6.332 3.609 4.109 1 71.19 117 HIS A CA 1
ATOM 979 C C . HIS A 1 117 ? 7.023 4.836 4.699 1 71.19 117 HIS A C 1
ATOM 981 O O . HIS A 1 117 ? 6.398 5.883 4.871 1 71.19 117 HIS A O 1
ATOM 987 N N . ALA A 1 118 ? 8.273 4.648 4.949 1 61.69 118 ALA A N 1
ATOM 988 C CA . ALA A 1 118 ? 9.062 5.652 5.668 1 61.69 118 ALA A CA 1
ATOM 989 C C . ALA A 1 118 ? 9.266 6.902 4.816 1 61.69 118 ALA A C 1
ATOM 991 O O . ALA A 1 118 ? 9.422 8 5.352 1 61.69 118 ALA A O 1
ATOM 992 N N . ASP A 1 119 ? 9.141 6.805 3.477 1 67.5 119 ASP A N 1
ATOM 993 C CA . ASP A 1 119 ? 9.43 7.926 2.584 1 67.5 119 ASP A CA 1
ATOM 994 C C . ASP A 1 119 ? 8.141 8.547 2.051 1 67.5 119 ASP A C 1
ATOM 996 O O . ASP A 1 119 ? 8.102 9.023 0.913 1 67.5 119 ASP A O 1
ATOM 1000 N N . ILE A 1 120 ? 7.172 8.578 2.846 1 75.81 120 ILE A N 1
ATOM 1001 C CA . ILE A 1 120 ? 5.832 8.977 2.428 1 75.81 120 ILE A CA 1
ATOM 1002 C C . ILE A 1 120 ? 5.836 10.445 2.018 1 75.81 120 ILE A C 1
ATOM 1004 O O . ILE A 1 120 ? 5.164 10.828 1.059 1 75.81 120 ILE A O 1
ATOM 1008 N N . PHE A 1 121 ? 6.598 11.305 2.678 1 70.69 121 PHE A N 1
ATOM 1009 C CA . PHE A 1 121 ? 6.562 12.742 2.426 1 70.69 121 PHE A CA 1
ATOM 1010 C C . PHE A 1 121 ? 7.277 13.078 1.124 1 70.69 121 PHE A C 1
ATOM 1012 O O . PHE A 1 121 ? 7.004 14.109 0.508 1 70.69 121 PHE A O 1
ATOM 1019 N N . ASP A 1 122 ? 8.203 12.211 0.707 1 70.12 122 ASP A N 1
ATOM 1020 C CA . ASP A 1 122 ? 8.82 12.367 -0.608 1 70.12 122 ASP A CA 1
ATOM 1021 C C . ASP A 1 122 ? 7.832 12.031 -1.72 1 70.12 122 ASP A C 1
ATOM 1023 O O . ASP A 1 122 ? 7.82 12.68 -2.768 1 70.12 122 ASP A O 1
ATOM 1027 N N . GLU A 1 123 ? 7.121 11.109 -1.419 1 77.81 123 GLU A N 1
ATOM 1028 C CA . GLU A 1 123 ? 6.152 10.68 -2.422 1 77.81 123 GLU A CA 1
ATOM 1029 C C . GLU A 1 123 ? 4.977 11.641 -2.502 1 77.81 123 GLU A C 1
ATOM 1031 O O . GLU A 1 123 ? 4.43 11.883 -3.582 1 77.81 123 GLU A O 1
ATOM 1036 N N . PHE A 1 124 ? 4.633 12.18 -1.346 1 83.25 124 PHE A N 1
ATOM 1037 C CA . PHE A 1 124 ? 3.479 13.062 -1.276 1 83.25 124 PHE A CA 1
ATOM 1038 C C . PHE A 1 124 ? 3.854 14.391 -0.627 1 83.25 124 PHE A C 1
ATOM 1040 O O . PHE A 1 124 ? 3.436 14.68 0.496 1 83.25 124 PHE A O 1
ATOM 1047 N N . PRO A 1 125 ? 4.469 15.25 -1.337 1 73.31 125 PRO A N 1
ATOM 1048 C CA . PRO A 1 125 ? 5.004 16.484 -0.763 1 73.31 125 PRO A CA 1
ATOM 1049 C C . PRO A 1 125 ? 3.912 17.406 -0.225 1 73.31 125 PRO A C 1
ATOM 1051 O O . PRO A 1 125 ? 4.172 18.234 0.659 1 73.31 125 PRO A O 1
ATOM 1054 N N . PHE A 1 126 ? 2.711 17.219 -0.704 1 78.5 126 PHE A N 1
ATOM 1055 C CA . PHE A 1 126 ? 1.625 18.094 -0.258 1 78.5 126 PHE A CA 1
ATOM 1056 C C . PHE A 1 126 ? 1.279 17.812 1.201 1 78.5 126 PHE A C 1
ATOM 1058 O O . PHE A 1 126 ? 0.597 18.625 1.843 1 78.5 126 PHE A O 1
ATOM 1065 N N . LEU A 1 127 ? 1.782 16.766 1.719 1 82.25 127 LEU A N 1
ATOM 1066 C CA . LEU A 1 127 ? 1.591 16.469 3.135 1 82.25 127 LEU A CA 1
ATOM 1067 C C . LEU A 1 127 ? 2.467 17.375 3.998 1 82.25 127 LEU A C 1
ATOM 1069 O O . LEU A 1 127 ? 2.273 17.453 5.211 1 82.25 127 LEU A O 1
ATOM 1073 N N . LEU A 1 128 ? 3.387 18 3.328 1 67.44 128 LEU A N 1
ATOM 1074 C CA . LEU A 1 128 ? 4.258 18.922 4.035 1 67.44 128 LEU A CA 1
ATOM 1075 C C . LEU A 1 128 ? 3.844 20.375 3.768 1 67.44 128 LEU A C 1
ATOM 1077 O O . LEU A 1 128 ? 4.359 21.297 4.402 1 67.44 128 LEU A O 1
ATOM 1081 N N . ALA A 1 129 ? 2.959 20.516 2.773 1 66.25 129 ALA A N 1
ATOM 1082 C CA . ALA A 1 129 ? 2.549 21.859 2.373 1 66.25 129 ALA A CA 1
ATOM 1083 C C . ALA A 1 129 ? 1.772 22.547 3.49 1 66.25 129 ALA A C 1
ATOM 1085 O O . ALA A 1 129 ? 1.15 21.891 4.324 1 66.25 129 ALA A O 1
ATOM 1086 N N . GLU A 1 130 ? 1.87 23.844 3.482 1 61.06 130 GLU A N 1
ATOM 1087 C CA . GLU A 1 130 ? 1.136 24.609 4.477 1 61.06 130 GLU A CA 1
ATOM 1088 C C . GLU A 1 130 ? -0.368 24.547 4.23 1 61.06 130 GLU A C 1
ATOM 1090 O O . GLU A 1 130 ? -1.137 24.203 5.133 1 61.06 130 GLU A O 1
ATOM 1095 N N . THR A 1 131 ? -0.724 25.016 3.055 1 64.94 131 THR A N 1
ATOM 1096 C CA . THR A 1 131 ? -2.135 25.016 2.686 1 64.94 131 THR A CA 1
ATOM 1097 C C . THR A 1 131 ? -2.32 24.5 1.261 1 64.94 131 THR A C 1
ATOM 1099 O O . THR A 1 131 ? -1.561 24.859 0.361 1 64.94 131 THR A O 1
ATOM 1102 N N . VAL A 1 132 ? -3.229 23.547 1.107 1 73.31 132 VAL A N 1
ATOM 1103 C CA . VAL A 1 132 ? -3.646 23.094 -0.215 1 73.31 132 VAL A CA 1
ATOM 1104 C C . VAL A 1 132 ? -5.109 23.453 -0.45 1 73.31 132 VAL A C 1
ATOM 1106 O O . VAL A 1 132 ? -5.977 23.141 0.366 1 73.31 132 VAL A O 1
ATOM 1109 N N . PRO A 1 133 ? -5.32 24.234 -1.448 1 82.06 133 PRO A N 1
ATOM 1110 C CA . PRO A 1 133 ? -6.715 24.594 -1.722 1 82.06 133 PRO A CA 1
ATOM 1111 C C . PRO A 1 133 ? -7.594 23.375 -1.991 1 82.06 133 PRO A C 1
ATOM 1113 O O . PRO A 1 133 ? -7.125 22.375 -2.537 1 82.06 133 PRO A O 1
ATOM 1116 N N . PRO A 1 134 ? -8.859 23.5 -1.647 1 91.38 134 PRO A N 1
ATOM 1117 C CA . PRO A 1 134 ? -9.789 22.406 -1.938 1 91.38 134 PRO A CA 1
ATOM 1118 C C . PRO A 1 134 ? -10.062 22.25 -3.432 1 91.38 134 PRO A C 1
ATOM 1120 O O . PRO A 1 134 ? -9.812 23.172 -4.211 1 91.38 134 PRO A O 1
ATOM 1123 N N . ARG A 1 135 ? -10.508 21.109 -3.816 1 91.25 135 ARG A N 1
ATOM 1124 C CA . ARG A 1 135 ? -10.961 20.875 -5.18 1 91.25 135 ARG A CA 1
ATOM 1125 C C . ARG A 1 135 ? -12.398 20.359 -5.195 1 91.25 135 ARG A C 1
ATOM 1127 O O . ARG A 1 135 ? -12.781 19.547 -4.344 1 91.25 135 ARG A O 1
ATOM 1134 N N . VAL A 1 136 ? -13.094 20.891 -6.156 1 95 136 VAL A N 1
ATOM 1135 C CA . VAL A 1 136 ? -14.438 20.375 -6.387 1 95 136 VAL A CA 1
ATOM 1136 C C . VAL A 1 136 ? -14.422 19.391 -7.551 1 95 136 VAL A C 1
ATOM 1138 O O . VAL A 1 136 ? -14.109 19.766 -8.688 1 95 136 VAL A O 1
ATOM 1141 N N . LEU A 1 137 ? -14.766 18.203 -7.273 1 94.19 137 LEU A N 1
ATOM 1142 C CA . LEU A 1 137 ? -14.727 17.125 -8.266 1 94.19 137 LEU A CA 1
ATOM 1143 C C . LEU A 1 137 ? -16.109 16.891 -8.867 1 94.19 137 LEU A C 1
ATOM 1145 O O . LEU A 1 137 ? -17.125 17.094 -8.203 1 94.19 137 LEU A O 1
ATOM 1149 N N . ASP A 1 138 ? -16.109 16.453 -10.062 1 93.5 138 ASP A N 1
ATOM 1150 C CA . ASP A 1 138 ? -17.391 16.047 -10.633 1 93.5 138 ASP A CA 1
ATOM 1151 C C . ASP A 1 138 ? -17.844 14.719 -10.039 1 93.5 138 ASP A C 1
ATOM 1153 O O . ASP A 1 138 ? -17.109 14.07 -9.297 1 93.5 138 ASP A O 1
ATOM 1157 N N . ALA A 1 139 ? -19.031 14.359 -10.352 1 94.5 139 ALA A N 1
ATOM 1158 C CA . ALA A 1 139 ? -19.688 13.219 -9.711 1 94.5 139 ALA A CA 1
ATOM 1159 C C . ALA A 1 139 ? -18.938 11.922 -10.008 1 94.5 139 ALA A C 1
ATOM 1161 O O . ALA A 1 139 ? -18.812 11.055 -9.141 1 94.5 139 ALA A O 1
ATOM 1162 N N . GLN A 1 140 ? -18.5 11.781 -11.18 1 91.31 140 GLN A N 1
ATOM 1163 C CA . GLN A 1 140 ? -17.812 10.555 -11.586 1 91.31 140 GLN A CA 1
ATOM 1164 C C . GLN A 1 140 ? -16.484 10.398 -10.859 1 91.31 140 GLN A C 1
ATOM 1166 O O . GLN A 1 140 ? -16.203 9.336 -10.297 1 91.31 140 GLN A O 1
ATOM 1171 N N . LEU A 1 141 ? -15.781 11.406 -10.852 1 90.44 141 LEU A N 1
ATOM 1172 C CA . LEU A 1 141 ? -14.484 11.375 -10.172 1 90.44 141 LEU A CA 1
ATOM 1173 C C . LEU A 1 141 ? -14.664 11.211 -8.672 1 90.44 141 LEU A C 1
ATOM 1175 O O . LEU A 1 141 ? -13.922 10.453 -8.031 1 90.44 141 LEU A O 1
ATOM 1179 N N . PHE A 1 142 ? -15.641 11.914 -8.164 1 96.25 142 PHE A N 1
ATOM 1180 C CA . PHE A 1 142 ? -15.875 11.828 -6.73 1 96.25 142 PHE A CA 1
ATOM 1181 C C . PHE A 1 142 ? -16.25 10.406 -6.328 1 96.25 142 PHE A C 1
ATOM 1183 O O . PHE A 1 142 ? -15.875 9.945 -5.246 1 96.25 142 PHE A O 1
ATOM 1190 N N . SER A 1 143 ? -16.938 9.727 -7.172 1 94.94 143 SER A N 1
ATOM 1191 C CA . SER A 1 143 ? -17.391 8.375 -6.863 1 94.94 143 SER A CA 1
ATOM 1192 C C . SER A 1 143 ? -16.203 7.441 -6.645 1 94.94 143 SER A C 1
ATOM 1194 O O . SER A 1 143 ? -16.297 6.465 -5.898 1 94.94 143 SER A O 1
ATOM 1196 N N . GLU A 1 144 ? -15.078 7.73 -7.27 1 91.5 144 GLU A N 1
ATOM 1197 C CA . GLU A 1 144 ? -13.867 6.941 -7.059 1 91.5 144 GLU A CA 1
ATOM 1198 C C . GLU A 1 144 ? -13.344 7.098 -5.637 1 91.5 144 GLU A C 1
ATOM 1200 O O . GLU A 1 144 ? -12.906 6.125 -5.02 1 91.5 144 GLU A O 1
ATOM 1205 N N . PHE A 1 145 ? -13.398 8.312 -5.172 1 95.69 145 PHE A N 1
ATOM 1206 C CA . PHE A 1 145 ? -13.016 8.555 -3.785 1 95.69 145 PHE A CA 1
ATOM 1207 C C . PHE A 1 145 ? -14.016 7.922 -2.826 1 95.69 145 PHE A C 1
ATOM 1209 O O . PHE A 1 145 ? -13.625 7.332 -1.814 1 95.69 145 PHE A O 1
ATOM 1216 N N . GLU A 1 146 ? -15.242 8.062 -3.207 1 96.81 146 GLU A N 1
ATOM 1217 C CA . GLU A 1 146 ? -16.312 7.52 -2.387 1 96.81 146 GLU A CA 1
ATOM 1218 C C . GLU A 1 146 ? -16.172 6.012 -2.197 1 96.81 146 GLU A C 1
ATOM 1220 O O . GLU A 1 146 ? -16.344 5.496 -1.092 1 96.81 146 GLU A O 1
ATOM 1225 N N . GLN A 1 147 ? -15.875 5.359 -3.223 1 93.75 147 GLN A N 1
ATOM 1226 C CA . GLN A 1 147 ? -15.664 3.916 -3.15 1 93.75 147 GLN A CA 1
ATOM 1227 C C . GLN A 1 147 ? -14.516 3.572 -2.203 1 93.75 147 GLN A C 1
ATOM 1229 O O . GLN A 1 147 ? -14.625 2.635 -1.41 1 93.75 147 GLN A O 1
ATOM 1234 N N . LEU A 1 148 ? -13.453 4.312 -2.27 1 96.06 148 LEU A N 1
ATOM 1235 C CA . LEU A 1 148 ? -12.258 4.055 -1.467 1 96.06 148 LEU A CA 1
ATOM 1236 C C . LEU A 1 148 ? -12.531 4.312 0.012 1 96.06 148 LEU A C 1
ATOM 1238 O O . LEU A 1 148 ? -12.242 3.461 0.857 1 96.06 148 LEU A O 1
ATOM 1242 N N . TYR A 1 149 ? -13.102 5.52 0.327 1 97 149 TYR A N 1
ATOM 1243 C CA . TYR A 1 149 ? -13.266 5.789 1.751 1 97 149 TYR A CA 1
ATOM 1244 C C . TYR A 1 149 ? -14.375 4.934 2.348 1 97 149 TYR A C 1
ATOM 1246 O O . TYR A 1 149 ? -14.391 4.676 3.555 1 97 149 TYR A O 1
ATOM 1254 N N . HIS A 1 150 ? -15.344 4.391 1.566 1 95.81 150 HIS A N 1
ATOM 1255 C CA . HIS A 1 150 ? -16.297 3.418 2.076 1 95.81 150 HIS A CA 1
ATOM 1256 C C . HIS A 1 150 ? -15.625 2.082 2.373 1 95.81 150 HIS A C 1
ATOM 1258 O O . HIS A 1 150 ? -15.953 1.424 3.363 1 95.81 150 HIS A O 1
ATOM 1264 N N . GLN A 1 151 ? -14.758 1.72 1.477 1 94.62 151 GLN A N 1
ATOM 1265 C CA . GLN A 1 151 ? -13.992 0.502 1.725 1 94.62 151 GLN A CA 1
ATOM 1266 C C . GLN A 1 151 ? -13.156 0.628 2.992 1 94.62 151 GLN A C 1
ATOM 1268 O O . GLN A 1 151 ? -13.109 -0.293 3.811 1 94.62 151 GLN A O 1
ATOM 1273 N N . ILE A 1 152 ? -12.492 1.723 3.164 1 96.5 152 ILE A N 1
ATOM 1274 C CA . ILE A 1 152 ? -11.672 1.983 4.344 1 96.5 152 ILE A CA 1
ATOM 1275 C C . ILE A 1 152 ? -12.547 1.94 5.598 1 96.5 152 ILE A C 1
ATOM 1277 O O . ILE A 1 152 ? -12.18 1.321 6.598 1 96.5 152 ILE A O 1
ATOM 1281 N N . ALA A 1 153 ? -13.719 2.566 5.496 1 95.19 153 ALA A N 1
ATOM 1282 C CA . ALA A 1 153 ? -14.641 2.582 6.629 1 95.19 153 ALA A CA 1
ATOM 1283 C C . ALA A 1 153 ? -15.086 1.168 6.992 1 95.19 153 ALA A C 1
ATOM 1285 O O . ALA A 1 153 ? -15.156 0.818 8.172 1 95.19 153 ALA A O 1
ATOM 1286 N N . GLY A 1 154 ? -15.422 0.406 6.008 1 92.75 154 GLY A N 1
ATOM 1287 C CA . GLY A 1 154 ? -15.797 -0.976 6.258 1 92.75 154 GLY A CA 1
ATOM 1288 C C . GLY A 1 154 ? -14.734 -1.764 7 1 92.75 154 GLY A C 1
ATOM 1289 O O . GLY A 1 154 ? -15.047 -2.523 7.918 1 92.75 154 GLY A O 1
ATOM 1290 N N . ILE A 1 155 ? -13.5 -1.577 6.57 1 92.81 155 ILE A N 1
ATOM 1291 C CA . ILE A 1 155 ? -12.383 -2.262 7.211 1 92.81 155 ILE A CA 1
ATOM 1292 C C . ILE A 1 155 ? -12.195 -1.723 8.625 1 92.81 155 ILE A C 1
ATOM 1294 O O . ILE A 1 155 ? -12 -2.492 9.57 1 92.81 155 ILE A O 1
ATOM 1298 N N . TYR A 1 156 ? -12.266 -0.412 8.75 1 93.12 156 TYR A N 1
ATOM 1299 C CA . TYR A 1 156 ? -12.062 0.261 10.023 1 93.12 156 TYR A CA 1
ATOM 1300 C C . TYR A 1 156 ? -13.047 -0.253 11.07 1 93.12 156 TYR A C 1
ATOM 1302 O O . TYR A 1 156 ? -12.664 -0.508 12.219 1 93.12 156 TYR A O 1
ATOM 1310 N N . PHE A 1 157 ? -14.234 -0.445 10.711 1 91 157 PHE A N 1
ATOM 1311 C CA . PHE A 1 157 ? -15.258 -0.833 11.672 1 91 157 PHE A CA 1
ATOM 1312 C C . PHE A 1 157 ? -15.375 -2.35 11.758 1 91 157 PHE A C 1
ATOM 1314 O O . PHE A 1 157 ? -16.141 -2.875 12.57 1 91 157 PHE A O 1
ATOM 1321 N N . GLY A 1 158 ? -14.648 -3.031 10.93 1 86.44 158 GLY A N 1
ATOM 1322 C CA . GLY A 1 158 ? -14.648 -4.484 10.977 1 86.44 158 GLY A CA 1
ATOM 1323 C C . GLY A 1 158 ? -13.633 -5.051 11.953 1 86.44 158 GLY A C 1
ATOM 1324 O O . GLY A 1 158 ? -12.953 -4.301 12.656 1 86.44 158 GLY A O 1
ATOM 1325 N N . ASP A 1 159 ? -13.641 -6.418 11.969 1 80.81 159 ASP A N 1
ATOM 1326 C CA . ASP A 1 159 ? -12.734 -7.141 12.859 1 80.81 159 ASP A CA 1
ATOM 1327 C C . ASP A 1 159 ? -11.672 -7.891 12.062 1 80.81 159 ASP A C 1
ATOM 1329 O O . ASP A 1 159 ? -11.93 -8.969 11.531 1 80.81 159 ASP A O 1
ATOM 1333 N N . CYS A 1 160 ? -10.609 -7.156 11.742 1 81.38 160 CYS A N 1
ATOM 1334 C CA . CYS A 1 160 ? -9.516 -7.793 11.023 1 81.38 160 CYS A CA 1
ATOM 1335 C C . CYS A 1 160 ? -8.172 -7.441 11.656 1 81.38 160 CYS A C 1
ATOM 1337 O O . CYS A 1 160 ? -7.926 -6.285 12 1 81.38 160 CYS A O 1
ATOM 1339 N N . ILE A 1 161 ? -7.352 -8.438 11.812 1 78.75 161 ILE A N 1
ATOM 1340 C CA . ILE A 1 161 ? -6.062 -8.242 12.461 1 78.75 161 ILE A CA 1
ATOM 1341 C C . ILE A 1 161 ? -5.145 -7.43 11.555 1 78.75 161 ILE A C 1
ATOM 1343 O O . ILE A 1 161 ? -4.176 -6.824 12.023 1 78.75 161 ILE A O 1
ATOM 1347 N N . TYR A 1 162 ? -5.465 -7.398 10.242 1 85.69 162 TYR A N 1
ATOM 1348 C CA . TYR A 1 162 ? -4.625 -6.676 9.297 1 85.69 162 TYR A CA 1
ATOM 1349 C C . TYR A 1 162 ? -5.238 -5.328 8.938 1 85.69 162 TYR A C 1
ATOM 1351 O O . TYR A 1 162 ? -4.926 -4.754 7.891 1 85.69 162 TYR A O 1
ATOM 1359 N N . LYS A 1 163 ? -6.078 -4.871 9.742 1 88.88 163 LYS A N 1
ATOM 1360 C CA . LYS A 1 163 ? -6.902 -3.693 9.484 1 88.88 163 LYS A CA 1
ATOM 1361 C C . LYS A 1 163 ? -6.039 -2.486 9.133 1 88.88 163 LYS A C 1
ATOM 1363 O O . LYS A 1 163 ? -6.25 -1.849 8.094 1 88.88 163 LYS A O 1
ATOM 1368 N N . ASN A 1 164 ? -5.02 -2.221 9.961 1 88.5 164 ASN A N 1
ATOM 1369 C CA . ASN A 1 164 ? -4.219 -1.018 9.773 1 88.5 164 ASN A CA 1
ATOM 1370 C C . ASN A 1 164 ? -3.398 -1.083 8.492 1 88.5 164 ASN A C 1
ATOM 1372 O O . ASN A 1 164 ? -3.262 -0.082 7.785 1 88.5 164 ASN A O 1
ATOM 1376 N N . ARG A 1 165 ? -2.941 -2.217 8.211 1 89.25 165 ARG A N 1
ATOM 1377 C CA . ARG A 1 165 ? -2.17 -2.412 6.988 1 89.25 165 ARG A CA 1
ATOM 1378 C C . ARG A 1 165 ? -3.049 -2.238 5.754 1 89.25 165 ARG A C 1
ATOM 1380 O O . ARG A 1 165 ? -2.627 -1.636 4.766 1 89.25 165 ARG A O 1
ATOM 1387 N N . MET A 1 166 ? -4.258 -2.809 5.77 1 94.19 166 MET A N 1
ATOM 1388 C CA . MET A 1 166 ? -5.207 -2.67 4.668 1 94.19 166 MET A CA 1
ATOM 1389 C C . MET A 1 166 ? -5.598 -1.211 4.465 1 94.19 166 MET A C 1
ATOM 1391 O O . MET A 1 166 ? -5.555 -0.702 3.346 1 94.19 166 MET A O 1
ATOM 1395 N N . ILE A 1 167 ? -5.863 -0.604 5.562 1 95.19 167 ILE A N 1
ATOM 1396 C CA . ILE A 1 167 ? -6.258 0.8 5.523 1 95.19 167 ILE A CA 1
ATOM 1397 C C . ILE A 1 167 ? -5.109 1.641 4.965 1 95.19 167 ILE A C 1
ATOM 1399 O O . ILE A 1 167 ? -5.328 2.525 4.133 1 95.19 167 ILE A O 1
ATOM 1403 N N . GLY A 1 168 ? -3.91 1.392 5.457 1 94.38 168 GLY A N 1
ATOM 1404 C CA . GLY A 1 168 ? -2.754 2.111 4.949 1 94.38 168 GLY A CA 1
ATOM 1405 C C . GLY A 1 168 ? -2.609 2.023 3.443 1 94.38 168 GLY A C 1
ATOM 1406 O O . GLY A 1 168 ? -2.363 3.033 2.779 1 94.38 168 GLY A O 1
ATOM 1407 N N . ASN A 1 169 ? -2.783 0.865 2.891 1 94.75 169 ASN A N 1
ATOM 1408 C CA . ASN A 1 169 ? -2.643 0.673 1.451 1 94.75 169 ASN A CA 1
ATOM 1409 C C . ASN A 1 169 ? -3.762 1.369 0.681 1 94.75 169 ASN A C 1
ATOM 1411 O O . ASN A 1 169 ? -3.512 2.006 -0.344 1 94.75 169 ASN A O 1
ATOM 1415 N N . LEU A 1 170 ? -4.988 1.24 1.136 1 96.81 170 LEU A N 1
ATOM 1416 C CA . LEU A 1 170 ? -6.105 1.928 0.494 1 96.81 170 LEU A CA 1
ATOM 1417 C C . LEU A 1 170 ? -5.926 3.441 0.567 1 96.81 170 LEU A C 1
ATOM 1419 O O . LEU A 1 170 ? -6.266 4.156 -0.376 1 96.81 170 LEU A O 1
ATOM 1423 N N . PHE A 1 171 ? -5.352 3.9 1.646 1 96.31 171 PHE A N 1
ATOM 1424 C CA . PHE A 1 171 ? -5.141 5.332 1.821 1 96.31 171 PHE A CA 1
ATOM 1425 C C . PHE A 1 171 ? -4.086 5.848 0.851 1 96.31 171 PHE A C 1
ATOM 1427 O O . PHE A 1 171 ? -4.184 6.977 0.359 1 96.31 171 PHE A O 1
ATOM 1434 N N . VAL A 1 172 ? -3.07 5.074 0.614 1 93.94 172 VAL A N 1
ATOM 1435 C CA . VAL A 1 172 ? -2.076 5.461 -0.382 1 93.94 172 VAL A CA 1
ATOM 1436 C C . VAL A 1 172 ? -2.752 5.664 -1.735 1 93.94 172 VAL A C 1
ATOM 1438 O O . VAL A 1 172 ? -2.43 6.609 -2.461 1 93.94 172 VAL A O 1
ATOM 1441 N N . VAL A 1 173 ? -3.656 4.766 -2.086 1 95.31 173 VAL A N 1
ATOM 1442 C CA . VAL A 1 173 ? -4.387 4.914 -3.34 1 95.31 173 VAL A CA 1
ATOM 1443 C C . VAL A 1 173 ? -5.168 6.227 -3.334 1 95.31 173 VAL A C 1
ATOM 1445 O O . VAL A 1 173 ? -5.203 6.938 -4.34 1 95.31 173 VAL A O 1
ATOM 1448 N N . LEU A 1 174 ? -5.742 6.508 -2.23 1 95.38 174 LEU A N 1
ATOM 1449 C CA . LEU A 1 174 ? -6.441 7.773 -2.061 1 95.38 174 LEU A CA 1
ATOM 1450 C C . LEU A 1 174 ? -5.496 8.953 -2.275 1 95.38 174 LEU A C 1
ATOM 1452 O O . LEU A 1 174 ? -5.832 9.898 -2.99 1 95.38 174 LEU A O 1
ATOM 1456 N N . LEU A 1 175 ? -4.324 8.914 -1.673 1 93.38 175 LEU A N 1
ATOM 1457 C CA . LEU A 1 175 ? -3.33 9.969 -1.804 1 93.38 175 LEU A CA 1
ATOM 1458 C C . LEU A 1 175 ? -2.873 10.109 -3.252 1 93.38 175 LEU A C 1
ATOM 1460 O O . LEU A 1 175 ? -2.666 11.227 -3.736 1 93.38 175 LEU A O 1
ATOM 1464 N N . LEU A 1 176 ? -2.705 9.008 -3.898 1 91.81 176 LEU A N 1
ATOM 1465 C CA . LEU A 1 176 ? -2.273 9.031 -5.293 1 91.81 176 LEU A CA 1
ATOM 1466 C C . LEU A 1 176 ? -3.34 9.664 -6.18 1 91.81 176 LEU A C 1
ATOM 1468 O O . LEU A 1 176 ? -3.018 10.391 -7.125 1 91.81 176 LEU A O 1
ATOM 1472 N N . LYS A 1 177 ? -4.586 9.352 -5.934 1 92.12 177 LYS A N 1
ATOM 1473 C CA . LYS A 1 177 ? -5.668 10 -6.672 1 92.12 177 LYS A CA 1
ATOM 1474 C C . LYS A 1 177 ? -5.691 11.5 -6.422 1 92.12 177 LYS A C 1
ATOM 1476 O O . LYS A 1 177 ? -5.898 12.289 -7.344 1 92.12 177 LYS A O 1
ATOM 1481 N N . ILE A 1 178 ? -5.465 11.867 -5.176 1 90.88 178 ILE A N 1
ATOM 1482 C CA . ILE A 1 178 ? -5.363 13.289 -4.848 1 90.88 178 ILE A CA 1
ATOM 1483 C C . ILE A 1 178 ? -4.211 13.914 -5.629 1 90.88 178 ILE A C 1
ATOM 1485 O O . ILE A 1 178 ? -4.363 14.984 -6.219 1 90.88 178 ILE A O 1
ATOM 1489 N N . LYS A 1 179 ? -3.096 13.258 -5.566 1 84.81 179 LYS A N 1
ATOM 1490 C CA . LYS A 1 179 ? -1.926 13.734 -6.297 1 84.81 179 LYS A CA 1
ATOM 1491 C C . LYS A 1 179 ? -2.234 13.898 -7.781 1 84.81 179 LYS A C 1
ATOM 1493 O O . LYS A 1 179 ? -1.813 14.875 -8.406 1 84.81 179 LYS A O 1
ATOM 1498 N N . ALA A 1 180 ? -2.928 12.984 -8.359 1 83.25 180 ALA A N 1
ATOM 1499 C CA . ALA A 1 180 ? -3.254 12.984 -9.781 1 83.25 180 ALA A CA 1
ATOM 1500 C C . ALA A 1 180 ? -4.199 14.125 -10.133 1 83.25 180 ALA A C 1
ATOM 1502 O O . ALA A 1 180 ? -4.07 14.742 -11.195 1 83.25 180 ALA A O 1
ATOM 1503 N N . TYR A 1 181 ? -5.07 14.422 -9.242 1 78.5 181 TYR A N 1
ATOM 1504 C CA . TYR A 1 181 ? -6.148 15.336 -9.609 1 78.5 181 TYR A CA 1
ATOM 1505 C C . TYR A 1 181 ? -5.887 16.734 -9.078 1 78.5 181 TYR A C 1
ATOM 1507 O O . TYR A 1 181 ? -6.434 17.719 -9.586 1 78.5 181 TYR A O 1
ATOM 1515 N N . PHE A 1 182 ? -5.211 16.828 -7.938 1 74.06 182 PHE A N 1
ATOM 1516 C CA . PHE A 1 182 ? -4.977 18.141 -7.348 1 74.06 182 PHE A CA 1
ATOM 1517 C C . PHE A 1 182 ? -3.771 18.812 -7.992 1 74.06 182 PHE A C 1
ATOM 1519 O O . PHE A 1 182 ? -3.715 20.047 -8.078 1 74.06 182 PHE A O 1
ATOM 1526 N N . TRP A 1 183 ? -2.689 18.109 -8.258 1 58.5 183 TRP A N 1
ATOM 1527 C CA . TRP A 1 183 ? -1.445 18.719 -8.711 1 58.5 183 TRP A CA 1
ATOM 1528 C C . TRP A 1 183 ? -1.461 18.922 -10.219 1 58.5 183 TRP A C 1
ATOM 1530 O O . TRP A 1 183 ? -0.534 19.516 -10.773 1 58.5 183 TRP A O 1
ATOM 1540 N N . LEU A 1 184 ? -2.395 18.328 -10.945 1 50.69 184 LEU A N 1
ATOM 1541 C CA . LEU A 1 184 ? -2.461 18.719 -12.344 1 50.69 184 LEU A CA 1
ATOM 1542 C C . LEU A 1 184 ? -2.373 20.234 -12.477 1 50.69 184 LEU A C 1
ATOM 1544 O O . LEU A 1 184 ? -1.776 20.75 -13.43 1 50.69 184 LEU A O 1
ATOM 1548 N N . ASP A 1 185 ? -2.816 21 -11.43 1 44.34 185 ASP A N 1
ATOM 1549 C CA . ASP A 1 185 ? -2.828 22.453 -11.477 1 44.34 185 ASP A CA 1
ATOM 1550 C C . ASP A 1 185 ? -2.092 23.047 -10.273 1 44.34 185 ASP A C 1
ATOM 1552 O O . ASP A 1 185 ? -2.277 24.219 -9.945 1 44.34 185 ASP A O 1
ATOM 1556 N N . TYR A 1 186 ? -1.398 22.156 -9.664 1 46.44 186 TYR A N 1
ATOM 1557 C CA . TYR A 1 186 ? -0.841 22.672 -8.414 1 46.44 186 TYR A CA 1
ATOM 1558 C C . TYR A 1 186 ? 0.248 23.703 -8.68 1 46.44 186 TYR A C 1
ATOM 1560 O O . TYR A 1 186 ? 1.234 23.406 -9.359 1 46.44 186 TYR A O 1
ATOM 1568 N N . ASN A 1 187 ? -0.044 24.922 -8.641 1 40.78 187 ASN A N 1
ATOM 1569 C CA . ASN A 1 187 ? 0.864 26.047 -8.484 1 40.78 187 ASN A CA 1
ATOM 1570 C C . ASN A 1 187 ? 1.211 26.281 -7.02 1 40.78 187 ASN A C 1
ATOM 1572 O O . ASN A 1 187 ? 0.331 26.578 -6.207 1 40.78 187 ASN A O 1
ATOM 1576 N N . PRO A 1 188 ? 2.354 25.719 -6.566 1 42.03 188 PRO A N 1
ATOM 1577 C CA . PRO A 1 188 ? 2.77 26.062 -5.203 1 42.03 188 PRO A CA 1
ATOM 1578 C C . PRO A 1 188 ? 2.51 27.531 -4.855 1 42.03 188 PRO A C 1
ATOM 1580 O O . PRO A 1 188 ? 3.062 28.031 -3.879 1 42.03 188 PRO A O 1
ATOM 1583 N N . ILE A 1 189 ? 1.864 28.094 -5.57 1 39.5 189 ILE A N 1
ATOM 1584 C CA . ILE A 1 189 ? 1.671 29.531 -5.391 1 39.5 189 ILE A CA 1
ATOM 1585 C C . ILE A 1 189 ? 1.428 29.828 -3.912 1 39.5 189 ILE A C 1
ATOM 1587 O O . ILE A 1 189 ? 1.872 30.859 -3.402 1 39.5 189 ILE A O 1
ATOM 1591 N N . TYR A 1 190 ? 0.633 29 -3.359 1 43.56 190 TYR A N 1
ATOM 1592 C CA . TYR A 1 190 ? 0.268 29.594 -2.078 1 43.56 190 TYR A CA 1
ATOM 1593 C C . TYR A 1 190 ? 1.364 29.375 -1.043 1 43.56 190 TYR A C 1
ATOM 1595 O O . TYR A 1 190 ? 1.095 28.906 0.066 1 43.56 190 TYR A O 1
ATOM 1603 N N . GLU A 1 191 ? 2.457 28.938 -1.476 1 46.56 191 GLU A N 1
ATOM 1604 C CA . GLU A 1 191 ? 3.607 28.938 -0.576 1 46.56 191 GLU A CA 1
ATOM 1605 C C . GLU A 1 191 ? 3.77 30.266 0.131 1 46.56 191 GLU A C 1
ATOM 1607 O O . GLU A 1 191 ? 3.953 31.297 -0.519 1 46.56 191 GLU A O 1
ATOM 1612 N N . GLY A 1 192 ? 2.916 30.484 1.085 1 53.19 192 GLY A N 1
ATOM 1613 C CA . GLY A 1 192 ? 2.77 31.547 2.066 1 53.19 192 GLY A CA 1
ATOM 1614 C C . GLY A 1 192 ? 3.957 32.5 2.107 1 53.19 192 GLY A C 1
ATOM 1615 O O . GLY A 1 192 ? 4.816 32.469 1.223 1 53.19 192 GLY A O 1
ATOM 1616 N N . ASN A 1 193 ? 3.926 33.531 3.135 1 62.94 193 ASN A N 1
ATOM 1617 C CA . ASN A 1 193 ? 4.91 34.531 3.504 1 62.94 193 ASN A CA 1
ATOM 1618 C C . ASN A 1 193 ? 6.238 33.906 3.908 1 62.94 193 ASN A C 1
ATOM 1620 O O . ASN A 1 193 ? 6.402 32.688 3.82 1 62.94 193 ASN A O 1
ATOM 1624 N N . ARG A 1 194 ? 7.117 34.625 4.105 1 71.38 194 ARG A N 1
ATOM 1625 C CA . ARG A 1 194 ? 8.461 34.25 4.508 1 71.38 194 ARG A CA 1
ATOM 1626 C C . ARG A 1 194 ? 8.422 33.188 5.602 1 71.38 194 ARG A C 1
ATOM 1628 O O . ARG A 1 194 ? 9.172 32.219 5.555 1 71.38 194 ARG A O 1
ATOM 1635 N N . SER A 1 195 ? 7.504 33.312 6.477 1 75.62 195 SER A N 1
ATOM 1636 C CA . SER A 1 195 ? 7.383 32.375 7.582 1 75.62 195 SER A CA 1
ATOM 1637 C C . SER A 1 195 ? 6.969 31 7.086 1 75.62 195 SER A C 1
ATOM 1639 O O . SER A 1 195 ? 7.461 29.984 7.582 1 75.62 195 SER A O 1
ATOM 1641 N N . SER A 1 196 ? 6.152 30.984 6.055 1 73.56 196 SER A N 1
ATOM 1642 C CA . SER A 1 196 ? 5.715 29.719 5.477 1 73.56 196 SER A CA 1
ATOM 1643 C C . SER A 1 196 ? 6.867 28.984 4.797 1 73.56 196 SER A C 1
ATOM 1645 O O . SER A 1 196 ? 6.984 27.766 4.902 1 73.56 196 SER A O 1
ATOM 1647 N N . GLN A 1 197 ? 7.582 29.719 4.148 1 79.94 197 GLN A N 1
ATOM 1648 C CA . GLN A 1 197 ? 8.742 29.141 3.484 1 79.94 197 GLN A CA 1
ATOM 1649 C C . GLN A 1 197 ? 9.727 28.562 4.5 1 79.94 197 GLN A C 1
ATOM 1651 O O . GLN A 1 197 ? 10.32 27.516 4.262 1 79.94 197 GLN A O 1
ATOM 1656 N N . ILE A 1 198 ? 9.859 29.297 5.617 1 84.44 198 ILE A N 1
ATOM 1657 C CA . ILE A 1 198 ? 10.758 28.844 6.676 1 84.44 198 ILE A CA 1
ATOM 1658 C C . ILE A 1 198 ? 10.266 27.5 7.227 1 84.44 198 ILE A C 1
ATOM 1660 O O . ILE A 1 198 ? 11.062 26.562 7.395 1 84.44 198 ILE A O 1
ATOM 1664 N N . VAL A 1 199 ? 8.969 27.391 7.441 1 81.5 199 VAL A N 1
ATOM 1665 C CA . VAL A 1 199 ? 8.383 26.172 8 1 81.5 199 VAL A CA 1
ATOM 1666 C C . VAL A 1 199 ? 8.539 25.031 7.008 1 81.5 199 VAL A C 1
ATOM 1668 O O . VAL A 1 199 ? 8.922 23.922 7.391 1 81.5 199 VAL A O 1
ATOM 1671 N N . LYS A 1 200 ? 8.289 25.297 5.793 1 79.62 200 LYS A N 1
ATOM 1672 C CA . LYS A 1 200 ? 8.422 24.281 4.75 1 79.62 200 LYS A CA 1
ATOM 1673 C C . LYS A 1 200 ? 9.859 23.781 4.668 1 79.62 200 LYS A C 1
ATOM 1675 O O . LYS A 1 200 ? 10.094 22.562 4.609 1 79.62 200 LYS A O 1
ATOM 1680 N N . SER A 1 201 ? 10.742 24.703 4.637 1 85.75 201 SER A N 1
ATOM 1681 C CA . SER A 1 201 ? 12.156 24.359 4.578 1 85.75 201 SER A CA 1
ATOM 1682 C C . SER A 1 201 ? 12.578 23.531 5.789 1 85.75 201 SER A C 1
ATOM 1684 O O . SER A 1 201 ? 13.328 22.562 5.656 1 85.75 201 SER A O 1
ATOM 1686 N N . PHE A 1 202 ? 12.047 23.969 6.934 1 89.69 202 PHE A N 1
ATOM 1687 C CA . PHE A 1 202 ? 12.344 23.234 8.156 1 89.69 202 PHE A CA 1
ATOM 1688 C C . PHE A 1 202 ? 11.859 21.797 8.055 1 89.69 202 PHE A C 1
ATOM 1690 O O . PHE A 1 202 ? 12.617 20.859 8.32 1 89.69 202 PHE A O 1
ATOM 1697 N N . LYS A 1 203 ? 10.602 21.656 7.719 1 85.06 203 LYS A N 1
ATOM 1698 C CA . LYS A 1 203 ? 10.016 20.312 7.629 1 85.06 203 LYS A CA 1
ATOM 1699 C C . LYS A 1 203 ? 10.758 19.453 6.621 1 85.06 203 LYS A C 1
ATOM 1701 O O . LYS A 1 203 ? 10.992 18.266 6.863 1 85.06 203 LYS A O 1
ATOM 1706 N N . ARG A 1 204 ? 11.148 19.984 5.543 1 84.44 204 ARG A N 1
ATOM 1707 C CA . ARG A 1 204 ? 11.906 19.266 4.516 1 84.44 204 ARG A CA 1
ATOM 1708 C C . ARG A 1 204 ? 13.266 18.844 5.043 1 84.44 204 ARG A C 1
ATOM 1710 O O . ARG A 1 204 ? 13.703 17.703 4.797 1 84.44 204 ARG A O 1
ATOM 1717 N N . THR A 1 205 ? 13.906 19.812 5.723 1 90 205 THR A N 1
ATOM 1718 C CA . THR A 1 205 ? 15.219 19.5 6.293 1 90 205 THR A CA 1
ATOM 1719 C C . THR A 1 205 ? 15.109 18.406 7.344 1 90 205 THR A C 1
ATOM 1721 O O . THR A 1 205 ? 15.961 17.516 7.414 1 90 205 THR A O 1
ATOM 1724 N N . LEU A 1 206 ? 14.047 18.562 8.117 1 90.19 206 LEU A N 1
ATOM 1725 C CA . LEU A 1 206 ? 13.797 17.547 9.141 1 90.19 206 LEU A CA 1
ATOM 1726 C C . LEU A 1 206 ? 13.648 16.172 8.508 1 90.19 206 LEU A C 1
ATOM 1728 O O . LEU A 1 206 ? 14.312 15.219 8.93 1 90.19 206 LEU A O 1
ATOM 1732 N N . GLU A 1 207 ? 12.875 16.062 7.504 1 84.56 207 GLU A N 1
ATOM 1733 C CA . GLU A 1 207 ? 12.656 14.812 6.789 1 84.56 207 GLU A CA 1
ATOM 1734 C C . GLU A 1 207 ? 13.953 14.297 6.168 1 84.56 207 GLU A C 1
ATOM 1736 O O . GLU A 1 207 ? 14.273 13.109 6.277 1 84.56 207 GLU A O 1
ATOM 1741 N N . LYS A 1 208 ? 14.586 15.164 5.484 1 85.12 208 LYS A N 1
ATOM 1742 C CA . LYS A 1 208 ? 15.844 14.812 4.828 1 85.12 208 LYS A CA 1
ATOM 1743 C C . LYS A 1 208 ? 16.859 14.281 5.836 1 85.12 208 LYS A C 1
ATOM 1745 O O . LYS A 1 208 ? 17.531 13.281 5.586 1 85.12 208 LYS A O 1
ATOM 1750 N N . HIS A 1 209 ? 16.953 14.961 6.922 1 90.75 209 HIS A N 1
ATOM 1751 C CA . HIS A 1 209 ? 17.922 14.578 7.938 1 90.75 209 HIS A CA 1
ATOM 1752 C C . HIS A 1 209 ? 17.625 13.188 8.492 1 90.75 209 HIS A C 1
ATOM 1754 O O . HIS A 1 209 ? 18.547 12.367 8.648 1 90.75 209 HIS A O 1
ATOM 1760 N N . TYR A 1 210 ? 16.453 12.914 8.734 1 87.69 210 TYR A N 1
ATOM 1761 C CA . TYR A 1 210 ? 16.125 11.625 9.312 1 87.69 210 TYR A CA 1
ATOM 1762 C C . TYR A 1 210 ? 16.266 10.5 8.289 1 87.69 210 TYR A C 1
ATOM 1764 O O . TYR A 1 210 ? 16.547 9.359 8.648 1 87.69 210 TYR A O 1
ATOM 1772 N N . ARG A 1 211 ? 16.125 10.805 7.082 1 81.69 211 ARG A N 1
ATOM 1773 C CA . ARG A 1 211 ? 16.453 9.844 6.039 1 81.69 211 ARG A CA 1
ATOM 1774 C C . ARG A 1 211 ? 17.953 9.531 6.039 1 81.69 211 ARG A C 1
ATOM 1776 O O . ARG A 1 211 ? 18.344 8.375 5.867 1 81.69 211 ARG A O 1
ATOM 1783 N N . GLN A 1 212 ? 18.688 10.578 6.18 1 85.44 212 GLN A N 1
ATOM 1784 C CA . GLN A 1 212 ? 20.141 10.422 6.246 1 85.44 212 GLN A CA 1
ATOM 1785 C C . GLN A 1 212 ? 20.547 9.586 7.457 1 85.44 212 GLN A C 1
ATOM 1787 O O . GLN A 1 212 ? 21.438 8.742 7.363 1 85.44 212 GLN A O 1
ATOM 1792 N N . LEU A 1 213 ? 19.891 9.828 8.539 1 86.25 213 LEU A N 1
ATOM 1793 C CA . LEU A 1 213 ? 20.156 9.055 9.742 1 86.25 213 LEU A CA 1
ATOM 1794 C C . LEU A 1 213 ? 19.812 7.578 9.531 1 86.25 213 LEU A C 1
ATOM 1796 O O . LEU A 1 213 ? 20.656 6.707 9.773 1 86.25 213 LEU A O 1
ATOM 1800 N N . ALA A 1 214 ? 18.688 7.363 8.992 1 78.19 214 ALA A N 1
ATOM 1801 C CA . ALA A 1 214 ? 18.188 6.004 8.812 1 78.19 214 ALA A CA 1
ATOM 1802 C C . ALA A 1 214 ? 19.078 5.211 7.852 1 78.19 214 ALA A C 1
ATOM 1804 O O . ALA A 1 214 ? 19.266 4.004 8.023 1 78.19 214 ALA A O 1
ATOM 1805 N N . SER A 1 215 ? 19.594 5.914 6.914 1 76.31 215 SER A N 1
ATOM 1806 C CA . SER A 1 215 ? 20.406 5.246 5.895 1 76.31 215 SER A CA 1
ATOM 1807 C C . SER A 1 215 ? 21.859 5.176 6.305 1 76.31 215 SER A C 1
ATOM 1809 O O . SER A 1 215 ? 22.688 4.613 5.582 1 76.31 215 SER A O 1
ATOM 1811 N N . GLY A 1 216 ? 22.156 5.785 7.367 1 78 216 GLY A N 1
ATOM 1812 C CA . GLY A 1 216 ? 23.531 5.75 7.855 1 78 216 GLY A CA 1
ATOM 1813 C C . GLY A 1 216 ? 24.391 6.859 7.297 1 78 216 GLY A C 1
ATOM 1814 O O . GLY A 1 216 ? 25.594 6.891 7.527 1 78 216 GLY A O 1
ATOM 1815 N N . GLN A 1 217 ? 23.828 7.75 6.535 1 79.88 217 GLN A N 1
ATOM 1816 C CA . GLN A 1 217 ? 24.562 8.859 5.945 1 79.88 217 GLN A CA 1
ATOM 1817 C C . GLN A 1 217 ? 24.844 9.945 6.98 1 79.88 217 GLN A C 1
ATOM 1819 O O . GLN A 1 217 ? 25.688 10.82 6.754 1 79.88 217 GLN A O 1
ATOM 1824 N N . ALA A 1 218 ? 24.078 9.961 8.039 1 85 218 ALA A N 1
ATOM 1825 C CA . ALA A 1 218 ? 24.297 10.844 9.188 1 85 218 ALA A CA 1
ATOM 1826 C C . ALA A 1 218 ? 24.375 10.047 10.484 1 85 218 ALA A C 1
ATOM 1828 O O . ALA A 1 218 ? 23.781 8.977 10.602 1 85 218 ALA A O 1
ATOM 1829 N N . GLN A 1 219 ? 25.125 10.523 11.344 1 86.62 219 GLN A N 1
ATOM 1830 C CA . GLN A 1 219 ? 25.328 9.773 12.578 1 86.62 219 GLN A CA 1
ATOM 1831 C C . GLN A 1 219 ? 24.844 10.555 13.789 1 86.62 219 GLN A C 1
ATOM 1833 O O . GLN A 1 219 ? 24.641 9.984 14.867 1 86.62 219 GLN A O 1
ATOM 1838 N N . VAL A 1 220 ? 24.734 11.797 13.57 1 88.75 220 VAL A N 1
ATOM 1839 C CA . VAL A 1 220 ? 24.328 12.641 14.695 1 88.75 220 VAL A CA 1
ATOM 1840 C C . VAL A 1 220 ? 23 13.312 14.391 1 88.75 220 VAL A C 1
ATOM 1842 O O . VAL A 1 220 ? 22.766 13.766 13.273 1 88.75 220 VAL A O 1
ATOM 1845 N N . MET A 1 221 ? 22.219 13.367 15.438 1 91 221 MET A N 1
ATOM 1846 C CA . MET A 1 221 ? 20.922 14.031 15.305 1 91 221 MET A CA 1
ATOM 1847 C C . MET A 1 221 ? 21.094 15.547 15.25 1 91 221 MET A C 1
ATOM 1849 O O . MET A 1 221 ? 21.875 16.109 16.031 1 91 221 MET A O 1
ATOM 1853 N N . PHE A 1 222 ? 20.359 16.141 14.352 1 89.88 222 PHE A N 1
ATOM 1854 C CA . PHE A 1 222 ? 20.375 17.594 14.281 1 89.88 222 PHE A CA 1
ATOM 1855 C C . PHE A 1 222 ? 19.734 18.203 15.516 1 89.88 222 PHE A C 1
ATOM 1857 O O . PHE A 1 222 ? 18.734 17.688 16.031 1 89.88 222 PHE A O 1
ATOM 1864 N N . ARG A 1 223 ? 20.359 19.281 15.984 1 90.44 223 ARG A N 1
ATOM 1865 C CA . ARG A 1 223 ? 19.766 20.141 17 1 90.44 223 ARG A CA 1
ATOM 1866 C C . ARG A 1 223 ? 19.156 21.391 16.375 1 90.44 223 ARG A C 1
ATOM 1868 O O . ARG A 1 223 ? 19.219 21.578 15.156 1 90.44 223 ARG A O 1
ATOM 1875 N N . VAL A 1 224 ? 18.469 22.094 17.219 1 92.5 224 VAL A N 1
ATOM 1876 C CA . VAL A 1 224 ? 17.781 23.297 16.75 1 92.5 224 VAL A CA 1
ATOM 1877 C C . VAL A 1 224 ? 18.766 24.156 15.945 1 92.5 224 VAL A C 1
ATOM 1879 O O . VAL A 1 224 ? 18.406 24.688 14.891 1 92.5 224 VAL A O 1
ATOM 1882 N N . GLN A 1 225 ? 20 24.25 16.406 1 94.19 225 GLN A N 1
ATOM 1883 C CA . GLN A 1 225 ? 21.016 25.078 15.758 1 94.19 225 GLN A CA 1
ATOM 1884 C C . GLN A 1 225 ? 21.281 24.609 14.336 1 94.19 225 GLN A C 1
ATOM 1886 O O . GLN A 1 225 ? 21.484 25.422 13.438 1 94.19 225 GLN A O 1
ATOM 1891 N N . ASP A 1 226 ? 21.312 23.375 14.141 1 95.38 226 ASP A N 1
ATOM 1892 C CA . ASP A 1 226 ? 21.594 22.828 12.82 1 95.38 226 ASP A CA 1
ATOM 1893 C C . ASP A 1 226 ? 20.516 23.203 11.82 1 95.38 226 ASP A C 1
ATOM 1895 O O . ASP A 1 226 ? 20.812 23.516 10.664 1 95.38 226 ASP A O 1
ATOM 1899 N N . TYR A 1 227 ? 19.281 23.125 12.258 1 94.75 227 TYR A N 1
ATOM 1900 C CA . TYR A 1 227 ? 18.156 23.516 11.398 1 94.75 227 TYR A CA 1
ATOM 1901 C C . TYR A 1 227 ? 18.188 25 11.102 1 94.75 227 TYR A C 1
ATOM 1903 O O . TYR A 1 227 ? 17.844 25.422 9.992 1 94.75 227 TYR A O 1
ATOM 1911 N N . ALA A 1 228 ? 18.516 25.75 12.078 1 93.81 228 ALA A N 1
ATOM 1912 C CA . ALA A 1 228 ? 18.641 27.188 11.898 1 93.81 228 ALA A CA 1
ATOM 1913 C C . ALA A 1 228 ? 19.75 27.531 10.914 1 93.81 228 ALA A C 1
ATOM 1915 O O . ALA A 1 228 ? 19.562 28.328 9.992 1 93.81 228 ALA A O 1
ATOM 1916 N N . ASP A 1 229 ? 20.906 26.859 11.039 1 94.56 229 ASP A N 1
ATOM 1917 C CA . ASP A 1 229 ? 22.047 27.062 10.156 1 94.56 229 ASP A CA 1
ATOM 1918 C C . ASP A 1 229 ? 21.688 26.734 8.703 1 94.56 229 ASP A C 1
ATOM 1920 O O . ASP A 1 229 ? 22.109 27.422 7.781 1 94.56 229 ASP A O 1
ATOM 1924 N N . ALA A 1 230 ? 20.891 25.766 8.578 1 92.75 230 ALA A N 1
ATOM 1925 C CA . ALA A 1 230 ? 20.516 25.312 7.242 1 92.75 230 ALA A CA 1
ATOM 1926 C C . ALA A 1 230 ? 19.719 26.391 6.508 1 92.75 230 ALA A C 1
ATOM 1928 O O . ALA A 1 230 ? 19.688 26.406 5.277 1 92.75 230 ALA A O 1
ATOM 1929 N N . GLN A 1 231 ? 19.109 27.25 7.258 1 92.62 231 GLN A N 1
ATOM 1930 C CA . GLN A 1 231 ? 18.312 28.297 6.637 1 92.62 231 GLN A CA 1
ATOM 1931 C C . GLN A 1 231 ? 18.938 29.672 6.879 1 92.62 231 GLN A C 1
ATOM 1933 O O . GLN A 1 231 ? 18.312 30.703 6.609 1 92.62 231 GLN A O 1
ATOM 1938 N N . HIS A 1 232 ? 20.156 29.672 7.445 1 93.62 232 HIS A N 1
ATOM 1939 C CA . HIS A 1 232 ? 20.891 30.891 7.754 1 93.62 232 HIS A CA 1
ATOM 1940 C C . HIS A 1 232 ? 20.078 31.812 8.664 1 93.62 232 HIS A C 1
ATOM 1942 O O . HIS A 1 232 ? 19.953 33 8.406 1 93.62 232 HIS A O 1
ATOM 1948 N N . LEU A 1 233 ? 19.484 31.203 9.703 1 92.75 233 LEU A N 1
ATOM 1949 C CA . LEU A 1 233 ? 18.688 31.922 10.695 1 92.75 233 LEU A CA 1
ATOM 1950 C C . LEU A 1 233 ? 19.281 31.766 12.086 1 92.75 233 LEU A C 1
ATOM 1952 O O . LEU A 1 233 ? 20.031 30.812 12.344 1 92.75 233 LEU A O 1
ATOM 1956 N N . HIS A 1 234 ? 18.969 32.688 12.977 1 90.69 234 HIS A N 1
ATOM 1957 C CA . HIS A 1 234 ? 19.234 32.469 14.398 1 90.69 234 HIS A CA 1
ATOM 1958 C C . HIS A 1 234 ? 18.281 31.422 14.977 1 90.69 234 HIS A C 1
ATOM 1960 O O . HIS A 1 234 ? 17.094 31.406 14.656 1 90.69 234 HIS A O 1
ATOM 1966 N N . PRO A 1 235 ? 18.797 30.578 15.859 1 92.88 235 PRO A N 1
ATOM 1967 C CA . PRO A 1 235 ? 17.969 29.484 16.406 1 92.88 235 PRO A CA 1
ATOM 1968 C C . PRO A 1 235 ? 16.734 30 17.125 1 92.88 235 PRO A C 1
ATOM 1970 O O . PRO A 1 235 ? 15.664 29.391 17.031 1 92.88 235 PRO A O 1
ATOM 1973 N N . ASN A 1 236 ? 16.891 31.109 17.781 1 88.88 236 ASN A N 1
ATOM 1974 C CA . ASN A 1 236 ? 15.742 31.672 18.5 1 88.88 236 ASN A CA 1
ATOM 1975 C C . ASN A 1 236 ? 14.656 32.125 17.531 1 88.88 236 ASN A C 1
ATOM 1977 O O . ASN A 1 236 ? 13.461 31.953 17.797 1 88.88 236 ASN A O 1
ATOM 1981 N N . TYR A 1 237 ? 15.07 32.75 16.438 1 88.94 237 TYR A N 1
ATOM 1982 C CA . TYR A 1 237 ? 14.117 33.188 15.438 1 88.94 237 TYR A CA 1
ATOM 1983 C C . TYR A 1 237 ? 13.398 32 14.797 1 88.94 237 TYR A C 1
ATOM 1985 O O . TYR A 1 237 ? 12.172 32 14.664 1 88.94 237 TYR A O 1
ATOM 1993 N N . LEU A 1 238 ? 14.18 31.031 14.414 1 92.69 238 LEU A N 1
ATOM 1994 C CA . LEU A 1 238 ? 13.578 29.844 13.812 1 92.69 238 LEU A CA 1
ATOM 1995 C C . LEU A 1 238 ? 12.562 29.219 14.766 1 92.69 238 LEU A C 1
ATOM 1997 O O . LEU A 1 238 ? 11.445 28.891 14.352 1 92.69 238 LEU A O 1
ATOM 2001 N N . ASN A 1 239 ? 12.961 29.047 16.016 1 88.69 239 ASN A N 1
ATOM 2002 C CA . ASN A 1 239 ? 12.086 28.438 17.016 1 88.69 239 ASN A CA 1
ATOM 2003 C C . ASN A 1 239 ? 10.789 29.234 17.156 1 88.69 239 ASN A C 1
ATOM 2005 O O . ASN A 1 239 ? 9.703 28.641 17.266 1 88.69 239 ASN A O 1
ATOM 2009 N N . ASN A 1 240 ? 10.945 30.547 17.203 1 85.94 240 ASN A N 1
ATOM 2010 C CA . ASN A 1 240 ? 9.766 31.406 17.359 1 85.94 240 ASN A CA 1
ATOM 2011 C C . ASN A 1 240 ? 8.836 31.281 16.156 1 85.94 240 ASN A C 1
ATOM 2013 O O . ASN A 1 240 ? 7.617 31.203 16.312 1 85.94 240 ASN A O 1
ATOM 2017 N N . VAL A 1 241 ? 9.43 31.281 14.969 1 83.19 241 VAL A N 1
ATOM 2018 C CA . VAL A 1 241 ? 8.641 31.156 13.742 1 83.19 241 VAL A CA 1
ATOM 2019 C C . VAL A 1 241 ? 7.922 29.797 13.727 1 83.19 241 VAL A C 1
ATOM 2021 O O . VAL A 1 241 ? 6.719 29.734 13.477 1 83.19 241 VAL A O 1
ATOM 2024 N N . ILE A 1 242 ? 8.641 28.75 14.023 1 86.06 242 ILE A N 1
ATOM 2025 C CA . ILE A 1 242 ? 8.086 27.391 14 1 86.06 242 ILE A CA 1
ATOM 2026 C C . ILE A 1 242 ? 6.977 27.281 15.039 1 86.06 242 ILE A C 1
ATOM 2028 O O . ILE A 1 242 ? 5.887 26.781 14.734 1 86.06 242 ILE A O 1
ATOM 2032 N N . ARG A 1 243 ? 7.238 27.766 16.25 1 79.62 243 ARG A N 1
ATOM 2033 C CA . ARG A 1 243 ? 6.238 27.703 17.312 1 79.62 243 ARG A CA 1
ATOM 2034 C C . ARG A 1 243 ? 4.992 28.5 16.938 1 79.62 243 ARG A C 1
ATOM 2036 O O . ARG A 1 243 ? 3.869 28.031 17.141 1 79.62 243 ARG A O 1
ATOM 2043 N N . SER A 1 244 ? 5.277 29.672 16.469 1 75 244 SER A N 1
ATOM 2044 C CA . SER A 1 244 ? 4.164 30.562 16.125 1 75 244 SER A CA 1
ATOM 2045 C C . SER A 1 244 ? 3.316 29.953 15.008 1 75 244 SER A C 1
ATOM 2047 O O . SER A 1 244 ? 2.086 30.016 15.055 1 75 244 SER A O 1
ATOM 2049 N N . LYS A 1 245 ? 3.947 29.344 13.992 1 70.88 245 LYS A N 1
ATOM 2050 C CA . LYS A 1 245 ? 3.26 28.859 12.797 1 70.88 245 LYS A CA 1
ATOM 2051 C C . LYS A 1 245 ? 2.666 27.469 13.016 1 70.88 245 LYS A C 1
ATOM 2053 O O . LYS A 1 245 ? 1.644 27.125 12.422 1 70.88 245 LYS A O 1
ATOM 2058 N N . THR A 1 246 ? 3.316 26.672 13.891 1 74.44 246 THR A N 1
ATOM 2059 C CA . THR A 1 246 ? 2.918 25.266 13.945 1 74.44 246 THR A CA 1
ATOM 2060 C C . THR A 1 246 ? 2.375 24.906 15.32 1 74.44 246 THR A C 1
ATOM 2062 O O . THR A 1 246 ? 1.801 23.844 15.516 1 74.44 246 THR A O 1
ATOM 2065 N N . GLY A 1 247 ? 2.564 25.781 16.344 1 69.81 247 GLY A N 1
ATOM 2066 C CA . GLY A 1 247 ? 2.084 25.547 17.688 1 69.81 247 GLY A CA 1
ATOM 2067 C C . GLY A 1 247 ? 3.004 24.656 18.5 1 69.81 247 GLY A C 1
ATOM 2068 O O . GLY A 1 247 ? 2.758 24.422 19.688 1 69.81 247 GLY A O 1
ATOM 2069 N N . LYS A 1 248 ? 3.977 24.156 17.875 1 76.62 248 LYS A N 1
ATOM 2070 C CA . LYS A 1 248 ? 4.922 23.281 18.562 1 76.62 248 LYS A CA 1
ATOM 2071 C C . LYS A 1 248 ? 6.348 23.797 18.438 1 76.62 248 LYS A C 1
ATOM 2073 O O . LYS A 1 248 ? 6.727 24.359 17.406 1 76.62 248 LYS A O 1
ATOM 2078 N N . ALA A 1 249 ? 7.074 23.625 19.484 1 84.69 249 ALA A N 1
ATOM 2079 C CA . ALA A 1 249 ? 8.492 23.969 19.438 1 84.69 249 ALA A CA 1
ATOM 2080 C C . ALA A 1 249 ? 9.273 23 18.562 1 84.69 249 ALA A C 1
ATOM 2082 O O . ALA A 1 249 ? 8.828 21.875 18.344 1 84.69 249 ALA A O 1
ATOM 2083 N N . ILE A 1 250 ? 10.391 23.391 18.031 1 89.56 250 ILE A N 1
ATOM 2084 C CA . ILE A 1 250 ? 11.25 22.578 17.172 1 89.56 250 ILE A CA 1
ATOM 2085 C C . ILE A 1 250 ? 11.648 21.297 17.891 1 89.56 250 ILE A C 1
ATOM 2087 O O . ILE A 1 250 ? 11.68 20.219 17.297 1 89.56 250 ILE A O 1
ATOM 2091 N N . GLY A 1 251 ? 11.898 21.422 19.156 1 90.25 251 GLY A N 1
ATOM 2092 C CA . GLY A 1 251 ? 12.234 20.234 19.938 1 90.25 251 GLY A CA 1
ATOM 2093 C C . GLY A 1 251 ? 11.164 19.172 19.891 1 90.25 251 GLY A C 1
ATOM 2094 O O . GLY A 1 251 ? 11.461 17.969 19.812 1 90.25 251 GLY A O 1
ATOM 2095 N N . THR A 1 252 ? 9.898 19.609 19.953 1 86.44 252 THR A N 1
ATOM 2096 C CA . THR A 1 252 ? 8.773 18.688 19.891 1 86.44 252 THR A CA 1
ATOM 2097 C C . THR A 1 252 ? 8.688 18.047 18.5 1 86.44 252 THR A C 1
ATOM 2099 O O . THR A 1 252 ? 8.43 16.844 18.391 1 86.44 252 THR A O 1
ATOM 2102 N N . TRP A 1 253 ? 8.883 18.812 17.422 1 87.25 253 TRP A N 1
ATOM 2103 C CA . TRP A 1 253 ? 8.922 18.281 16.062 1 87.25 253 TRP A CA 1
ATOM 2104 C C . TRP A 1 253 ? 9.977 17.188 15.93 1 87.25 253 TRP A C 1
ATOM 2106 O O . TRP A 1 253 ? 9.711 16.125 15.367 1 87.25 253 TRP A O 1
ATOM 2116 N N . ILE A 1 254 ? 11.125 17.5 16.484 1 90.88 254 ILE A N 1
ATOM 2117 C CA . ILE A 1 254 ? 12.242 16.547 16.422 1 90.88 254 ILE A CA 1
ATOM 2118 C C . ILE A 1 254 ? 11.883 15.281 17.188 1 90.88 254 ILE A C 1
ATOM 2120 O O . ILE A 1 254 ? 12.102 14.172 16.703 1 90.88 254 ILE A O 1
ATOM 2124 N N . ALA A 1 255 ? 11.281 15.438 18.328 1 88.69 255 ALA A N 1
ATOM 2125 C CA . ALA A 1 255 ? 10.914 14.297 19.172 1 88.69 255 ALA A CA 1
ATOM 2126 C C . ALA A 1 255 ? 9.883 13.422 18.469 1 88.69 255 ALA A C 1
ATOM 2128 O O . ALA A 1 255 ? 10.023 12.195 18.422 1 88.69 255 ALA A O 1
ATOM 2129 N N . GLU A 1 256 ? 8.852 14.047 17.953 1 85.44 256 GLU A N 1
ATOM 2130 C CA . GLU A 1 256 ? 7.793 13.32 17.266 1 85.44 256 GLU A CA 1
ATOM 2131 C C . GLU A 1 256 ? 8.336 12.586 16.031 1 85.44 256 GLU A C 1
ATOM 2133 O O . GLU A 1 256 ? 7.949 11.445 15.766 1 85.44 256 GLU A O 1
ATOM 2138 N N . LYS A 1 257 ? 9.156 13.266 15.281 1 86.88 257 LYS A N 1
ATOM 2139 C CA . LYS A 1 257 ? 9.805 12.633 14.133 1 86.88 257 LYS A CA 1
ATOM 2140 C C . LYS A 1 257 ? 10.648 11.438 14.57 1 86.88 257 LYS A C 1
ATOM 2142 O O . LYS A 1 257 ? 10.617 10.383 13.93 1 86.88 257 LYS A O 1
ATOM 2147 N N . THR A 1 258 ? 11.398 11.625 15.609 1 88.94 258 THR A N 1
ATOM 2148 C CA . THR A 1 258 ? 12.242 10.555 16.141 1 88.94 258 THR A CA 1
ATOM 2149 C C . THR A 1 258 ? 11.398 9.328 16.5 1 88.94 258 THR A C 1
ATOM 2151 O O . THR A 1 258 ? 11.75 8.203 16.141 1 88.94 258 THR A O 1
ATOM 2154 N N . ILE A 1 259 ? 10.273 9.602 17.094 1 86.88 259 ILE A N 1
ATOM 2155 C CA . ILE A 1 259 ? 9.414 8.508 17.547 1 86.88 259 ILE A CA 1
ATOM 2156 C C . ILE A 1 259 ? 8.766 7.832 16.344 1 86.88 259 ILE A C 1
ATOM 2158 O O . ILE A 1 259 ? 8.688 6.602 16.281 1 86.88 259 ILE A O 1
ATOM 2162 N N . ALA A 1 260 ? 8.312 8.625 15.414 1 81.62 260 ALA A N 1
ATOM 2163 C CA . ALA A 1 260 ? 7.699 8.062 14.211 1 81.62 260 ALA A CA 1
ATOM 2164 C C . ALA A 1 260 ? 8.68 7.16 13.469 1 81.62 260 ALA A C 1
ATOM 2166 O O . ALA A 1 260 ? 8.312 6.062 13.031 1 81.62 260 ALA A O 1
ATOM 2167 N N . GLU A 1 261 ? 9.898 7.625 13.305 1 84.06 261 GLU A N 1
ATOM 2168 C CA . GLU A 1 261 ? 10.93 6.836 12.633 1 84.06 261 GLU A CA 1
ATOM 2169 C C . GLU A 1 261 ? 11.273 5.582 13.438 1 84.06 261 GLU A C 1
ATOM 2171 O O . GLU A 1 261 ? 11.469 4.508 12.867 1 84.06 261 GLU A O 1
ATOM 2176 N N . ALA A 1 262 ? 11.352 5.781 14.695 1 86.75 262 ALA A N 1
ATOM 2177 C CA . ALA A 1 262 ? 11.648 4.652 15.57 1 86.75 262 ALA A CA 1
ATOM 2178 C C . ALA A 1 262 ? 10.586 3.562 15.438 1 86.75 262 ALA A C 1
ATOM 2180 O O . ALA A 1 262 ? 10.906 2.389 15.234 1 86.75 262 ALA A O 1
ATOM 2181 N N . LYS A 1 2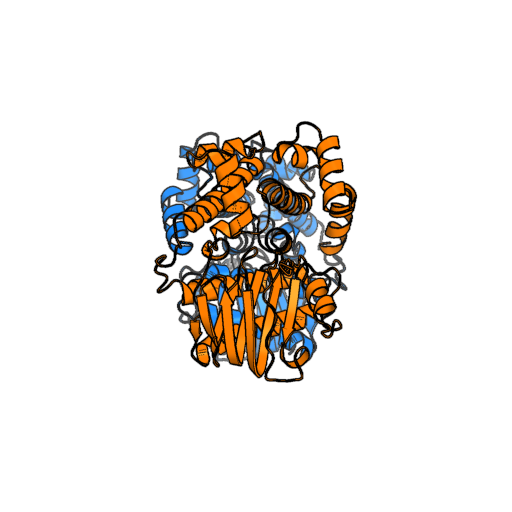63 ? 9.336 4 15.531 1 82.12 263 LYS A N 1
ATOM 2182 C CA . LYS A 1 263 ? 8.234 3.055 15.414 1 82.12 263 LYS A CA 1
ATOM 2183 C C . LYS A 1 263 ? 8.297 2.301 14.086 1 82.12 263 LYS A C 1
ATOM 2185 O O . LYS A 1 263 ? 8.102 1.083 14.047 1 82.12 263 LYS A O 1
ATOM 2190 N N . SER A 1 264 ? 8.547 3.049 13.078 1 80.06 264 SER A N 1
ATOM 2191 C CA . SER A 1 264 ? 8.656 2.455 11.75 1 80.06 264 SER A CA 1
ATOM 2192 C C . SER A 1 264 ? 9.773 1.417 11.703 1 80.06 264 SER A C 1
ATOM 2194 O O . SER A 1 264 ? 9.578 0.311 11.195 1 80.06 264 SER A O 1
ATOM 2196 N N . MET A 1 265 ? 10.945 1.705 12.242 1 81.81 265 MET A N 1
ATOM 2197 C CA . MET A 1 265 ? 12.102 0.818 12.219 1 81.81 265 MET A CA 1
ATOM 2198 C C . MET A 1 265 ? 11.867 -0.406 13.094 1 81.81 265 MET A C 1
ATOM 2200 O O . MET A 1 265 ? 12.328 -1.504 12.773 1 81.81 265 MET A O 1
ATOM 2204 N N . LEU A 1 266 ? 11.164 -0.201 14.172 1 83.94 266 LEU A N 1
ATOM 2205 C CA . LEU A 1 266 ? 10.938 -1.268 15.141 1 83.94 266 LEU A CA 1
ATOM 2206 C C . LEU A 1 266 ? 10.008 -2.332 14.57 1 83.94 266 LEU A C 1
ATOM 2208 O O . LEU A 1 266 ? 9.93 -3.443 15.102 1 83.94 266 LEU A O 1
ATOM 2212 N N . GLN A 1 267 ? 9.328 -1.954 13.555 1 74.94 267 GLN A N 1
ATOM 2213 C CA . GLN A 1 267 ? 8.461 -2.928 12.906 1 74.94 267 GLN A CA 1
ATOM 2214 C C . GLN A 1 267 ? 9.273 -4.012 12.203 1 74.94 267 GLN A C 1
ATOM 2216 O O . GLN A 1 267 ? 8.773 -5.105 11.945 1 74.94 267 GLN A O 1
ATOM 2221 N N . ASN A 1 268 ? 10.469 -3.66 11.805 1 70.62 268 ASN A N 1
ATOM 2222 C CA . ASN A 1 268 ? 11.367 -4.629 11.18 1 70.62 268 ASN A CA 1
ATOM 2223 C C . ASN A 1 268 ? 12.156 -5.41 12.227 1 70.62 268 ASN A C 1
ATOM 2225 O O . ASN A 1 268 ? 13.133 -4.906 12.781 1 70.62 268 ASN A O 1
ATOM 2229 N N . SER A 1 269 ? 11.781 -6.57 12.406 1 65.38 269 SER A N 1
ATOM 2230 C CA . SER A 1 269 ? 12.359 -7.379 13.477 1 65.38 269 SER A CA 1
ATOM 2231 C C . SER A 1 269 ? 13.812 -7.723 13.188 1 65.38 269 SER A C 1
ATOM 2233 O O . SER A 1 269 ? 14.547 -8.133 14.086 1 65.38 269 SER A O 1
ATOM 2235 N N . ALA A 1 270 ? 14.188 -7.574 12.023 1 69.56 270 ALA A N 1
ATOM 2236 C CA . ALA A 1 270 ? 15.555 -7.938 11.672 1 69.56 270 ALA A CA 1
ATOM 2237 C C . ALA A 1 270 ? 16.547 -6.883 12.164 1 69.56 270 ALA A C 1
ATOM 2239 O O . ALA A 1 270 ? 17.75 -7.137 12.227 1 69.56 270 ALA A O 1
ATOM 2240 N N . VAL A 1 271 ? 16.047 -5.746 12.5 1 79.75 271 VAL A N 1
ATOM 2241 C CA . VAL A 1 271 ? 16.906 -4.668 12.984 1 79.75 271 VAL A CA 1
ATOM 2242 C C . VAL A 1 271 ? 16.891 -4.641 14.516 1 79.75 271 VAL A C 1
ATOM 2244 O O . VAL A 1 271 ? 15.82 -4.5 15.125 1 79.75 271 VAL A O 1
ATOM 2247 N N . SER A 1 272 ? 17.984 -4.852 15.109 1 89.31 272 SER A N 1
ATOM 2248 C CA . SER A 1 272 ? 18.047 -4.875 16.562 1 89.31 272 SER A CA 1
ATOM 2249 C C . SER A 1 272 ? 17.719 -3.508 17.156 1 89.31 272 SER A C 1
ATOM 2251 O O . SER A 1 272 ? 17.844 -2.486 16.469 1 89.31 272 SER A O 1
ATOM 2253 N N . ILE A 1 273 ? 17.359 -3.539 18.391 1 92.31 273 ILE A N 1
ATOM 2254 C CA . ILE A 1 273 ? 17.062 -2.299 19.094 1 92.31 273 ILE A CA 1
ATOM 2255 C C . ILE A 1 273 ? 18.297 -1.412 19.141 1 92.31 273 ILE A C 1
ATOM 2257 O O . ILE A 1 273 ? 18.203 -0.191 18.984 1 92.31 273 ILE A O 1
ATOM 2261 N N . LYS A 1 274 ? 19.422 -2.064 19.312 1 92.56 274 LYS A N 1
ATOM 2262 C CA . LYS A 1 274 ? 20.688 -1.341 19.312 1 92.56 274 LYS A CA 1
ATOM 2263 C C . LYS A 1 274 ? 20.922 -0.631 17.984 1 92.56 274 LYS A C 1
ATOM 2265 O O . LYS A 1 274 ? 21.344 0.528 17.953 1 92.56 274 LYS A O 1
ATOM 2270 N N . GLU A 1 275 ? 20.672 -1.282 16.969 1 90.31 275 GLU A N 1
ATOM 2271 C CA . GLU A 1 275 ? 20.844 -0.709 15.648 1 90.31 275 GLU A CA 1
ATOM 2272 C C . GLU A 1 275 ? 19.891 0.447 15.406 1 90.31 275 GLU A C 1
ATOM 2274 O O . GLU A 1 275 ? 20.25 1.455 14.797 1 90.31 275 GLU A O 1
ATOM 2279 N N . VAL A 1 276 ? 18.656 0.259 15.828 1 92.06 276 VAL A N 1
ATOM 2280 C CA . VAL A 1 276 ? 17.672 1.33 15.711 1 92.06 276 VAL A CA 1
ATOM 2281 C C . VAL A 1 276 ? 18.172 2.572 16.438 1 92.06 276 VAL A C 1
ATOM 2283 O O . VAL A 1 276 ? 18.109 3.682 15.906 1 92.06 276 VAL A O 1
ATOM 2286 N N . ALA A 1 277 ? 18.688 2.383 17.656 1 93.44 277 ALA A N 1
ATOM 2287 C CA . ALA A 1 277 ? 19.219 3.482 18.469 1 93.44 277 ALA A CA 1
ATOM 2288 C C . ALA A 1 277 ? 20.328 4.223 17.734 1 93.44 277 ALA A C 1
ATOM 2290 O O . ALA A 1 277 ? 20.297 5.449 17.609 1 93.44 277 ALA A O 1
ATOM 2291 N N . TYR A 1 278 ? 21.203 3.477 17.156 1 90.69 278 TYR A N 1
ATOM 2292 C CA . TYR A 1 278 ? 22.359 4.059 16.469 1 90.69 278 TYR A CA 1
ATOM 2293 C C . TYR A 1 278 ? 21.938 4.777 15.195 1 90.69 278 TYR A C 1
ATOM 2295 O O . TYR A 1 278 ? 22.438 5.871 14.906 1 90.69 278 TYR A O 1
ATOM 2303 N N . ARG A 1 279 ? 21.031 4.234 14.523 1 88.62 279 ARG A N 1
ATOM 2304 C CA . ARG A 1 279 ? 20.562 4.82 13.273 1 88.62 279 ARG A CA 1
ATOM 2305 C C . ARG A 1 279 ? 19.844 6.141 13.523 1 88.62 279 ARG A C 1
ATOM 2307 O O . ARG A 1 279 ? 19.812 7.02 12.656 1 88.62 279 ARG A O 1
ATOM 2314 N N . LEU A 1 280 ? 19.375 6.266 14.703 1 91.12 280 LEU A N 1
ATOM 2315 C CA . LEU A 1 280 ? 18.641 7.48 15.031 1 91.12 280 LEU A CA 1
ATOM 2316 C C . LEU A 1 280 ? 19.531 8.477 15.766 1 91.12 280 LEU A C 1
ATOM 2318 O O . LEU A 1 280 ? 19.047 9.5 16.25 1 91.12 280 LEU A O 1
ATOM 2322 N N . GLY A 1 281 ? 20.812 8.117 15.883 1 90 281 GLY A N 1
ATOM 2323 C CA . GLY A 1 281 ? 21.797 9.07 16.375 1 90 281 GLY A CA 1
ATOM 2324 C C . GLY A 1 281 ? 22.031 8.977 17.859 1 90 281 GLY A C 1
ATOM 2325 O O . GLY A 1 281 ? 22.688 9.844 18.453 1 90 281 GLY A O 1
ATOM 2326 N N . PHE A 1 282 ? 21.484 7.992 18.484 1 92.06 282 PHE A N 1
ATOM 2327 C CA . PHE A 1 282 ? 21.75 7.82 19.922 1 92.06 282 PHE A CA 1
ATOM 2328 C C . PHE A 1 282 ? 23.094 7.137 20.141 1 92.06 282 PHE A C 1
ATOM 2330 O O . PHE A 1 282 ? 23.453 6.219 19.406 1 92.06 282 PHE A O 1
ATOM 2337 N N . SER A 1 283 ? 23.781 7.555 21.109 1 89.94 283 SER A N 1
ATOM 2338 C CA . SER A 1 283 ? 25.094 6.977 21.422 1 89.94 283 SER A CA 1
ATOM 2339 C C . SER A 1 283 ? 24.953 5.684 22.219 1 89.94 283 SER A C 1
ATOM 2341 O O . SER A 1 283 ? 25.828 4.816 22.172 1 89.94 283 SER A O 1
ATOM 2343 N N . GLU A 1 284 ? 23.844 5.551 22.938 1 92.19 284 GLU A N 1
ATOM 2344 C CA . GLU A 1 284 ? 23.594 4.371 23.75 1 92.19 284 GLU A CA 1
ATOM 2345 C C . GLU A 1 284 ? 22.156 3.887 23.594 1 92.19 284 GLU A C 1
ATOM 2347 O O . GLU A 1 284 ? 21.219 4.691 23.578 1 92.19 284 GLU A O 1
ATOM 2352 N N . SER A 1 285 ? 22.047 2.57 23.531 1 93.69 285 SER A N 1
ATOM 2353 C CA . SER A 1 285 ? 20.734 1.96 23.375 1 93.69 285 SER A CA 1
ATOM 2354 C C . SER A 1 285 ? 19.828 2.285 24.562 1 93.69 285 SER A C 1
ATOM 2356 O O . SER A 1 285 ? 18.625 2.443 24.406 1 93.69 285 SER A O 1
ATOM 2358 N N . ALA A 1 286 ? 20.469 2.379 25.703 1 94.12 286 ALA A N 1
ATOM 2359 C CA . ALA A 1 286 ? 19.703 2.688 26.906 1 94.12 286 ALA A CA 1
ATOM 2360 C C . ALA A 1 286 ? 19.047 4.066 26.797 1 94.12 286 ALA A C 1
ATOM 2362 O O . ALA A 1 286 ? 17.922 4.262 27.234 1 94.12 286 ALA A O 1
ATOM 2363 N N . ASN A 1 287 ? 19.797 5.043 26.344 1 94.56 287 ASN A N 1
ATOM 2364 C CA . ASN A 1 287 ? 19.25 6.387 26.156 1 94.56 287 ASN A CA 1
ATOM 2365 C C . ASN A 1 287 ? 18.078 6.395 25.188 1 94.56 287 ASN A C 1
ATOM 2367 O O . ASN A 1 287 ? 17.094 7.086 25.406 1 94.56 287 ASN A O 1
ATOM 2371 N N . PHE A 1 288 ? 18.203 5.66 24.156 1 95.69 288 PHE A N 1
ATOM 2372 C CA . PHE A 1 288 ? 17.125 5.527 23.203 1 95.69 288 PHE A CA 1
ATOM 2373 C C . PHE A 1 288 ? 15.891 4.906 23.844 1 95.69 288 PHE A C 1
ATOM 2375 O O . PHE A 1 288 ? 14.773 5.406 23.688 1 95.69 288 PHE A O 1
ATOM 2382 N N . SER A 1 289 ? 16.078 3.836 24.531 1 94.69 289 SER A N 1
ATOM 2383 C CA . SER A 1 289 ? 14.969 3.137 25.188 1 94.69 289 SER A CA 1
ATOM 2384 C C . SER A 1 289 ? 14.219 4.051 26.141 1 94.69 289 SER A C 1
ATOM 2386 O O . SER A 1 289 ? 12.992 4.078 26.156 1 94.69 289 SER A O 1
ATOM 2388 N N . ASN A 1 290 ? 14.945 4.793 26.938 1 94.62 290 ASN A N 1
ATOM 2389 C CA . ASN A 1 290 ? 14.336 5.75 27.859 1 94.62 290 ASN A CA 1
ATOM 2390 C C . ASN A 1 290 ? 13.57 6.836 27.109 1 94.62 290 ASN A C 1
ATOM 2392 O O . ASN A 1 290 ? 12.469 7.211 27.516 1 94.62 290 ASN A O 1
ATOM 2396 N N . TYR A 1 291 ? 14.219 7.328 26.125 1 93.56 291 TYR A N 1
ATOM 2397 C CA . TYR A 1 291 ? 13.602 8.359 25.297 1 93.56 291 TYR A CA 1
ATOM 2398 C C . TYR A 1 291 ? 12.289 7.867 24.703 1 93.56 291 TYR A C 1
ATOM 2400 O O . TYR A 1 291 ? 11.266 8.555 24.766 1 93.56 291 TYR A O 1
ATOM 2408 N N . PHE A 1 292 ? 12.328 6.691 24.094 1 94.06 292 PHE A N 1
ATOM 2409 C CA . PHE A 1 292 ? 11.164 6.086 23.469 1 94.06 292 PHE A CA 1
ATOM 2410 C C . PHE A 1 292 ? 10.047 5.867 24.484 1 94.06 292 PHE A C 1
ATOM 2412 O O . PHE A 1 292 ? 8.891 6.215 24.234 1 94.06 292 PHE A O 1
ATOM 2419 N N . LYS A 1 293 ? 10.367 5.363 25.609 1 91.94 293 LYS A N 1
ATOM 2420 C CA . LYS A 1 293 ? 9.391 5.113 26.672 1 91.94 293 LYS A CA 1
ATOM 2421 C C . LYS A 1 293 ? 8.773 6.414 27.172 1 91.94 293 LYS A C 1
ATOM 2423 O O . LYS A 1 293 ? 7.566 6.484 27.406 1 91.94 293 LYS A O 1
ATOM 2428 N N . LYS A 1 294 ? 9.57 7.355 27.344 1 91.56 294 LYS A N 1
ATOM 2429 C CA . LYS A 1 294 ? 9.102 8.656 27.812 1 91.56 294 LYS A CA 1
ATOM 2430 C C . LYS A 1 294 ? 8.039 9.219 26.875 1 91.56 294 LYS A C 1
ATOM 2432 O O . LYS A 1 294 ? 7.07 9.836 27.328 1 91.56 294 LYS A O 1
ATOM 2437 N N . HIS A 1 295 ? 8.188 8.961 25.578 1 88.5 295 HIS A N 1
ATOM 2438 C CA . HIS A 1 295 ? 7.332 9.609 24.594 1 88.5 295 HIS A CA 1
ATOM 2439 C C . HIS A 1 295 ? 6.184 8.695 24.172 1 88.5 295 HIS A C 1
ATOM 2441 O O . HIS A 1 295 ? 5.215 9.148 23.562 1 88.5 295 HIS A O 1
ATOM 2447 N N . THR A 1 296 ? 6.25 7.387 24.391 1 85.69 296 THR A N 1
ATOM 2448 C CA . THR A 1 296 ? 5.219 6.477 23.922 1 85.69 296 THR A CA 1
ATOM 2449 C C . THR A 1 296 ? 4.613 5.691 25.078 1 85.69 296 THR A C 1
ATOM 2451 O O . THR A 1 296 ? 3.592 5.02 24.906 1 85.69 296 THR A O 1
ATOM 2454 N N . ASP A 1 297 ? 5.223 5.707 26.234 1 87.12 297 ASP A N 1
ATOM 2455 C CA . ASP A 1 297 ? 4.836 4.984 27.438 1 87.12 297 ASP A CA 1
ATOM 2456 C C . ASP A 1 297 ? 5.109 3.488 27.297 1 87.12 297 ASP A C 1
ATOM 2458 O O . ASP A 1 297 ? 4.633 2.686 28.094 1 87.12 297 ASP A O 1
ATOM 2462 N N . LEU A 1 298 ? 5.762 3.041 26.25 1 88.38 298 LEU A N 1
ATOM 2463 C CA . LEU A 1 298 ? 6.176 1.661 26.031 1 88.38 298 LEU A CA 1
ATOM 2464 C C . LEU A 1 298 ? 7.676 1.581 25.766 1 88.38 298 LEU A C 1
ATOM 2466 O O . LEU A 1 298 ? 8.25 2.482 25.141 1 88.38 298 LEU A O 1
ATOM 2470 N N . SER A 1 299 ? 8.258 0.538 26.203 1 92.94 299 SER A N 1
ATOM 2471 C CA . SER A 1 299 ? 9.641 0.298 25.781 1 92.94 299 SER A CA 1
ATOM 2472 C C . SER A 1 299 ? 9.711 -0.162 24.328 1 92.94 299 SER A C 1
ATOM 2474 O O . SER A 1 299 ? 8.734 -0.697 23.797 1 92.94 299 SER A O 1
ATOM 2476 N N . PRO A 1 300 ? 10.828 0.107 23.641 1 92 300 PRO A N 1
ATOM 2477 C CA . PRO A 1 300 ? 10.977 -0.387 22.266 1 92 300 PRO A CA 1
ATOM 2478 C C . PRO A 1 300 ? 10.703 -1.885 22.156 1 92 300 PRO A C 1
ATOM 2480 O O . PRO A 1 300 ? 10.062 -2.326 21.203 1 92 300 PRO A O 1
ATOM 2483 N N . VAL A 1 301 ? 11.148 -2.648 23.109 1 89.81 301 VAL A N 1
ATOM 2484 C CA . VAL A 1 301 ? 10.977 -4.098 23.094 1 89.81 301 VAL A CA 1
ATOM 2485 C C . VAL A 1 301 ? 9.492 -4.445 23.172 1 89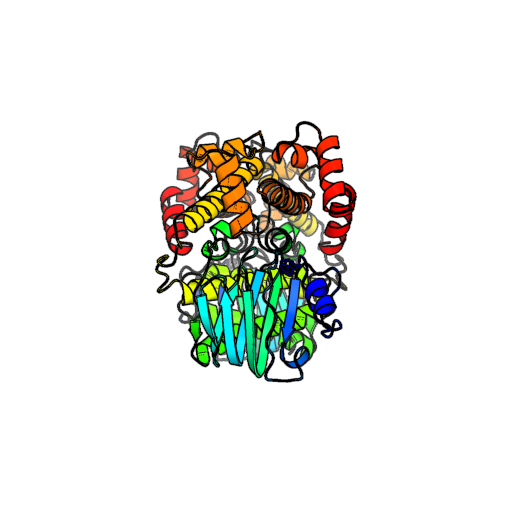.81 301 VAL A C 1
ATOM 2487 O O . VAL A 1 301 ? 9.016 -5.289 22.406 1 89.81 301 VAL A O 1
ATOM 2490 N N . LEU A 1 302 ? 8.789 -3.811 24.031 1 87.19 302 LEU A N 1
ATOM 2491 C CA . LEU A 1 302 ? 7.363 -4.074 24.188 1 87.19 302 LEU A CA 1
ATOM 2492 C C . LEU A 1 302 ? 6.594 -3.627 22.953 1 87.19 302 LEU A C 1
ATOM 2494 O O . LEU A 1 302 ? 5.648 -4.297 22.531 1 87.19 302 LEU A O 1
ATOM 2498 N N . TYR A 1 303 ? 6.977 -2.473 22.469 1 87.5 303 TYR A N 1
ATOM 2499 C CA . TYR A 1 303 ? 6.328 -1.979 21.25 1 87.5 303 TYR A CA 1
ATOM 2500 C C . TYR A 1 303 ? 6.457 -2.984 20.125 1 87.5 303 TYR A C 1
ATOM 2502 O O . TYR A 1 303 ? 5.477 -3.287 19.438 1 87.5 303 TYR A O 1
ATOM 2510 N N . ARG A 1 304 ? 7.656 -3.527 19.844 1 85.56 304 ARG A N 1
ATOM 2511 C CA . ARG A 1 304 ? 7.934 -4.512 18.812 1 85.56 304 ARG A CA 1
ATOM 2512 C C . ARG A 1 304 ? 7.109 -5.777 19.016 1 85.56 304 ARG A C 1
ATOM 2514 O O . ARG A 1 304 ? 6.559 -6.336 18.062 1 85.56 304 ARG A O 1
ATOM 2521 N N . LYS A 1 305 ? 6.996 -6.207 20.219 1 80.31 305 LYS A N 1
ATOM 2522 C CA . LYS A 1 305 ? 6.219 -7.398 20.547 1 80.31 305 LYS A CA 1
ATOM 2523 C C . LYS A 1 305 ? 4.742 -7.203 20.203 1 80.31 305 LYS A C 1
ATOM 2525 O O . LYS A 1 305 ? 4.09 -8.117 19.703 1 80.31 305 LYS A O 1
ATOM 2530 N N . GLN A 1 306 ? 4.309 -6.02 20.531 1 74.88 306 GLN A N 1
ATOM 2531 C CA . GLN A 1 306 ? 2.912 -5.703 20.25 1 74.88 306 GLN A CA 1
ATOM 2532 C C . GLN A 1 306 ? 2.631 -5.68 18.766 1 74.88 306 GLN A C 1
ATOM 2534 O O . GLN A 1 306 ? 1.557 -6.098 18.312 1 74.88 306 GLN A O 1
ATOM 2539 N N . GLN A 1 307 ? 3.541 -5.223 18 1 67.81 307 GLN A N 1
ATOM 2540 C CA . GLN A 1 307 ? 3.363 -5.098 16.562 1 67.81 307 GLN A CA 1
ATOM 2541 C C . GLN A 1 307 ? 3.512 -6.449 15.867 1 67.81 307 GLN A C 1
ATOM 2543 O O . GLN A 1 307 ? 2.848 -6.719 14.867 1 67.81 307 GLN A O 1
ATOM 2548 N N . ALA A 1 308 ? 4.602 -7.254 16.266 1 62.34 308 ALA A N 1
ATOM 2549 C CA . ALA A 1 308 ? 4.793 -8.602 15.727 1 62.34 308 ALA A CA 1
ATOM 2550 C C . ALA A 1 308 ? 3.521 -9.43 15.867 1 62.34 308 ALA A C 1
ATOM 2552 O O . ALA A 1 308 ? 3.203 -10.242 14.992 1 62.34 308 ALA A O 1
ATOM 2553 N N . GLY A 1 309 ? 2.787 -9.203 16.969 1 51.34 309 GLY A N 1
ATOM 2554 C CA . GLY A 1 309 ? 1.513 -9.883 17.141 1 51.34 309 GLY A CA 1
ATOM 2555 C C . GLY A 1 309 ? 0.447 -9.406 16.172 1 51.34 309 GLY A C 1
ATOM 2556 O O . GLY A 1 309 ? -0.484 -10.148 15.844 1 51.34 309 GLY A O 1
ATOM 2557 N N . ARG A 1 310 ? 0.623 -8.258 15.711 1 50.53 310 ARG A N 1
ATOM 2558 C CA . ARG A 1 310 ? -0.384 -7.684 14.828 1 50.53 310 ARG A CA 1
ATOM 2559 C C . ARG A 1 310 ? -0.085 -8.008 13.367 1 50.53 310 ARG A C 1
ATOM 2561 O O . ARG A 1 310 ? -0.965 -7.906 12.508 1 50.53 310 ARG A O 1
ATOM 2568 N N . THR A 1 311 ? 1.229 -8.32 13.07 1 45 311 THR A N 1
ATOM 2569 C CA . THR A 1 311 ? 1.615 -8.641 11.695 1 45 311 THR A CA 1
ATOM 2570 C C . THR A 1 311 ? 1.688 -10.148 11.492 1 45 311 THR A C 1
ATOM 2572 O O . THR A 1 311 ? 1.626 -10.633 10.359 1 45 311 THR A O 1
ATOM 2575 N N . SER A 1 312 ? 1.973 -11 12.469 1 38.31 312 SER A N 1
ATOM 2576 C CA . SER A 1 312 ? 2.076 -12.453 12.328 1 38.31 312 SER A CA 1
ATOM 2577 C C . SER A 1 312 ? 0.7 -13.094 12.172 1 38.31 312 SER A C 1
ATOM 2579 O O . SER A 1 312 ? -0.269 -12.648 12.797 1 38.31 312 SER A O 1
ATOM 2581 N N . MET B 1 1 ? 8.055 -43.188 -32.062 1 28.33 1 MET B N 1
ATOM 2582 C CA . MET B 1 1 ? 8.242 -41.75 -32.219 1 28.33 1 MET B CA 1
ATOM 2583 C C . MET B 1 1 ? 7.762 -40.969 -30.984 1 28.33 1 MET B C 1
ATOM 2585 O O . MET B 1 1 ? 6.566 -40.969 -30.672 1 28.33 1 MET B O 1
ATOM 2589 N N . LYS B 1 2 ? 8.492 -41.094 -29.938 1 37.12 2 LYS B N 1
ATOM 2590 C CA . LYS B 1 2 ? 8.219 -40.562 -28.609 1 37.12 2 LYS B CA 1
ATOM 2591 C C . LYS B 1 2 ? 7.906 -39.062 -28.641 1 37.12 2 LYS B C 1
ATOM 2593 O O . LYS B 1 2 ? 8.742 -38.25 -29.078 1 37.12 2 LYS B O 1
ATOM 2598 N N . SER B 1 3 ? 6.738 -38.688 -29.125 1 37.12 3 SER B N 1
ATOM 2599 C CA . SER B 1 3 ? 6.262 -37.312 -29.25 1 37.12 3 SER B CA 1
ATOM 2600 C C . SER B 1 3 ? 6.762 -36.438 -28.094 1 37.12 3 SER B C 1
ATOM 2602 O O . SER B 1 3 ? 6.516 -36.75 -26.922 1 37.12 3 SER B O 1
ATOM 2604 N N . THR B 1 4 ? 8.016 -35.969 -28.109 1 39.66 4 THR B N 1
ATOM 2605 C CA . THR B 1 4 ? 8.672 -35.031 -27.188 1 39.66 4 THR B CA 1
ATOM 2606 C C . THR B 1 4 ? 7.699 -33.969 -26.719 1 39.66 4 THR B C 1
ATOM 2608 O O . THR B 1 4 ? 7.344 -33.062 -27.5 1 39.66 4 THR B O 1
ATOM 2611 N N . ASP B 1 5 ? 6.594 -34.219 -26.109 1 42.66 5 ASP B N 1
ATOM 2612 C CA . ASP B 1 5 ? 5.582 -33.312 -25.562 1 42.66 5 ASP B CA 1
ATOM 2613 C C . ASP B 1 5 ? 6.219 -32.062 -24.969 1 42.66 5 ASP B C 1
ATOM 2615 O O . ASP B 1 5 ? 6.918 -32.125 -23.953 1 42.66 5 ASP B O 1
ATOM 2619 N N . LYS B 1 6 ? 6.789 -31.141 -25.75 1 55.12 6 LYS B N 1
ATOM 2620 C CA . LYS B 1 6 ? 7.391 -29.844 -25.438 1 55.12 6 LYS B CA 1
ATOM 2621 C C . LYS B 1 6 ? 6.633 -29.141 -24.312 1 55.12 6 LYS B C 1
ATOM 2623 O O . LYS B 1 6 ? 5.43 -28.906 -24.422 1 55.12 6 LYS B O 1
ATOM 2628 N N . THR B 1 7 ? 7.184 -29.312 -23.188 1 71.56 7 THR B N 1
ATOM 2629 C CA . THR B 1 7 ? 6.691 -28.594 -22.016 1 71.56 7 THR B CA 1
ATOM 2630 C C . THR B 1 7 ? 6.445 -27.125 -22.344 1 71.56 7 THR B C 1
ATOM 2632 O O . THR B 1 7 ? 7.348 -26.422 -22.812 1 71.56 7 THR B O 1
ATOM 2635 N N . LEU B 1 8 ? 5.215 -26.625 -22.391 1 82.81 8 LEU B N 1
ATOM 2636 C CA . LEU B 1 8 ? 4.82 -25.234 -22.656 1 82.81 8 LEU B CA 1
ATOM 2637 C C . LEU B 1 8 ? 5.125 -24.344 -21.453 1 82.81 8 LEU B C 1
ATOM 2639 O O . LEU B 1 8 ? 4.656 -24.609 -20.344 1 82.81 8 LEU B O 1
ATOM 2643 N N . VAL B 1 9 ? 6.113 -23.344 -21.609 1 82.31 9 VAL B N 1
ATOM 2644 C CA . VAL B 1 9 ? 6.457 -22.391 -20.562 1 82.31 9 VAL B CA 1
ATOM 2645 C C . VAL B 1 9 ? 6.215 -20.969 -21.062 1 82.31 9 VAL B C 1
ATOM 2647 O O . VAL B 1 9 ? 6.625 -20.609 -22.172 1 82.31 9 VAL B O 1
ATOM 2650 N N . PHE B 1 10 ? 5.512 -20.188 -20.297 1 85.38 10 PHE B N 1
ATOM 2651 C CA . PHE B 1 10 ? 5.23 -18.812 -20.672 1 85.38 10 PHE B CA 1
ATOM 2652 C C . PHE B 1 10 ? 5.746 -17.844 -19.625 1 85.38 10 PHE B C 1
ATOM 2654 O O . PHE B 1 10 ? 5.445 -17.984 -18.438 1 85.38 10 PHE B O 1
ATOM 2661 N N . ASN B 1 11 ? 6.496 -16.812 -20.031 1 80.75 11 ASN B N 1
ATOM 2662 C CA . ASN B 1 11 ? 7.035 -15.805 -19.125 1 80.75 11 ASN B CA 1
ATOM 2663 C C . ASN B 1 11 ? 6.09 -14.617 -18.969 1 80.75 11 ASN B C 1
ATOM 2665 O O . ASN B 1 11 ? 6.188 -13.859 -18.016 1 80.75 11 ASN B O 1
ATOM 2669 N N . LYS B 1 12 ? 5.305 -14.43 -19.984 1 84.38 12 LYS B N 1
ATOM 2670 C CA . LYS B 1 12 ? 4.289 -13.375 -20 1 84.38 12 LYS B CA 1
ATOM 2671 C C . LYS B 1 12 ? 2.936 -13.922 -20.438 1 84.38 12 LYS B C 1
ATOM 2673 O O . LYS B 1 12 ? 2.871 -14.836 -21.266 1 84.38 12 LYS B O 1
ATOM 2678 N N . LEU B 1 13 ? 1.956 -13.328 -19.922 1 89.75 13 LEU B N 1
ATOM 2679 C CA . LEU B 1 13 ? 0.618 -13.789 -20.281 1 89.75 13 LEU B CA 1
ATOM 2680 C C . LEU B 1 13 ? 0.354 -13.586 -21.766 1 89.75 13 LEU B C 1
ATOM 2682 O O . LEU B 1 13 ? -0.284 -14.422 -22.406 1 89.75 13 LEU B O 1
ATOM 2686 N N . LEU B 1 14 ? 0.806 -12.508 -22.266 1 88.06 14 LEU B N 1
ATOM 2687 C CA . LEU B 1 14 ? 0.599 -12.211 -23.672 1 88.06 14 LEU B CA 1
ATOM 2688 C C . LEU B 1 14 ? 1.142 -13.336 -24.547 1 88.06 14 LEU B C 1
ATOM 2690 O O . LEU B 1 14 ? 0.499 -13.734 -25.531 1 88.06 14 LEU B O 1
ATOM 2694 N N . ASP B 1 15 ? 2.281 -13.828 -24.234 1 86.38 15 ASP B N 1
ATOM 2695 C CA . ASP B 1 15 ? 2.875 -14.938 -24.969 1 86.38 15 ASP B CA 1
ATOM 2696 C C . ASP B 1 15 ? 1.985 -16.172 -24.922 1 86.38 15 ASP B C 1
ATOM 2698 O O . ASP B 1 15 ? 1.841 -16.891 -25.906 1 86.38 15 ASP B O 1
ATOM 2702 N N . GLN B 1 16 ? 1.457 -16.375 -23.766 1 89.31 16 GLN B N 1
ATOM 2703 C CA . GLN B 1 16 ? 0.548 -17.5 -23.594 1 89.31 16 GLN B CA 1
ATOM 2704 C C . GLN B 1 16 ? -0.689 -17.344 -24.484 1 89.31 16 GLN B C 1
ATOM 2706 O O . GLN B 1 16 ? -1.084 -18.281 -25.172 1 89.31 16 GLN B O 1
ATOM 2711 N N . TYR B 1 17 ? -1.271 -16.188 -24.422 1 91.69 17 TYR B N 1
ATOM 2712 C CA . TYR B 1 17 ? -2.494 -15.953 -25.172 1 91.69 17 TYR B CA 1
ATOM 2713 C C . TYR B 1 17 ? -2.225 -16.016 -26.672 1 91.69 17 TYR B C 1
ATOM 2715 O O . TYR B 1 17 ? -3.029 -16.562 -27.438 1 91.69 17 TYR B O 1
ATOM 2723 N N . ARG B 1 18 ? -1.124 -15.492 -27.094 1 89.5 18 ARG B N 1
ATOM 2724 C CA . ARG B 1 18 ? -0.73 -15.578 -28.5 1 89.5 18 ARG B CA 1
ATOM 2725 C C . ARG B 1 18 ? -0.595 -17.031 -28.938 1 89.5 18 ARG B C 1
ATOM 2727 O O . ARG B 1 18 ? -1.1 -17.422 -29.984 1 89.5 18 ARG B O 1
ATOM 2734 N N . TYR B 1 19 ? 0.025 -17.781 -28.141 1 89.38 19 TYR B N 1
ATOM 2735 C CA . TYR B 1 19 ? 0.22 -19.203 -28.438 1 89.38 19 TYR B CA 1
ATOM 2736 C C . TYR B 1 19 ? -1.116 -19.938 -28.531 1 89.38 19 TYR B C 1
ATOM 2738 O O . TYR B 1 19 ? -1.303 -20.797 -29.391 1 89.38 19 TYR B O 1
ATOM 2746 N N . LEU B 1 20 ? -2.004 -19.578 -27.656 1 90.19 20 LEU B N 1
ATOM 2747 C CA . LEU B 1 20 ? -3.279 -20.281 -27.562 1 90.19 20 LEU B CA 1
ATOM 2748 C C . LEU B 1 20 ? -4.301 -19.688 -28.531 1 90.19 20 LEU B C 1
ATOM 2750 O O . LEU B 1 20 ? -5.434 -20.156 -28.609 1 90.19 20 LEU B O 1
ATOM 2754 N N . GLY B 1 21 ? -3.908 -18.656 -29.281 1 89.75 21 GLY B N 1
ATOM 2755 C CA . GLY B 1 21 ? -4.797 -18.016 -30.25 1 89.75 21 GLY B CA 1
ATOM 2756 C C . GLY B 1 21 ? -5.934 -17.25 -29.594 1 89.75 21 GLY B C 1
ATOM 2757 O O . GLY B 1 21 ? -7.055 -17.234 -30.094 1 89.75 21 GLY B O 1
ATOM 2758 N N . LEU B 1 22 ? -5.652 -16.734 -28.469 1 90.69 22 LEU B N 1
ATOM 2759 C CA . LEU B 1 22 ? -6.66 -16 -27.703 1 90.69 22 LEU B CA 1
ATOM 2760 C C . LEU B 1 22 ? -6.543 -14.5 -27.938 1 90.69 22 LEU B C 1
ATOM 2762 O O . LEU B 1 22 ? -5.508 -14.016 -28.406 1 90.69 22 LEU B O 1
ATOM 2766 N N . PRO B 1 23 ? -7.645 -13.703 -27.641 1 90.12 23 PRO B N 1
ATOM 2767 C CA . PRO B 1 23 ? -7.613 -12.242 -27.812 1 90.12 23 PRO B CA 1
ATOM 2768 C C . PRO B 1 23 ? -6.516 -11.578 -26.984 1 90.12 23 PRO B C 1
ATOM 2770 O O . PRO B 1 23 ? -6.27 -11.977 -25.844 1 90.12 23 PRO B O 1
ATOM 2773 N N . GLU B 1 24 ? -5.918 -10.594 -27.578 1 87.56 24 GLU B N 1
ATOM 2774 C CA . GLU B 1 24 ? -4.789 -9.922 -26.938 1 87.56 24 GLU B CA 1
ATOM 2775 C C . GLU B 1 24 ? -5.145 -8.492 -26.547 1 87.56 24 GLU B C 1
ATOM 2777 O O . GLU B 1 24 ? -4.371 -7.816 -25.859 1 87.56 24 GLU B O 1
ATOM 2782 N N . GLU B 1 25 ? -6.23 -8.031 -26.906 1 83.56 25 GLU B N 1
ATOM 2783 C CA . GLU B 1 25 ? -6.578 -6.617 -26.828 1 83.56 25 GLU B CA 1
ATOM 2784 C C . GLU B 1 25 ? -6.707 -6.16 -25.375 1 83.56 25 GLU B C 1
ATOM 2786 O O . GLU B 1 25 ? -6.641 -4.965 -25.094 1 83.56 25 GLU B O 1
ATOM 2791 N N . PHE B 1 26 ? -6.832 -7.09 -24.469 1 80.81 26 PHE B N 1
ATOM 2792 C CA . PHE B 1 26 ? -7.062 -6.719 -23.078 1 80.81 26 PHE B CA 1
ATOM 2793 C C . PHE B 1 26 ? -5.766 -6.781 -22.281 1 80.81 26 PHE B C 1
ATOM 2795 O O . PHE B 1 26 ? -5.777 -6.617 -21.062 1 80.81 26 PHE B O 1
ATOM 2802 N N . ILE B 1 27 ? -4.672 -7.023 -22.984 1 83.25 27 ILE B N 1
ATOM 2803 C CA . ILE B 1 27 ? -3.396 -7.215 -22.297 1 83.25 27 ILE B CA 1
ATOM 2804 C C . ILE B 1 27 ? -2.387 -6.184 -22.797 1 83.25 27 ILE B C 1
ATOM 2806 O O . ILE B 1 27 ? -2.158 -6.062 -24 1 83.25 27 ILE B O 1
ATOM 2810 N N . ASP B 1 28 ? -1.946 -5.379 -21.844 1 73.62 28 ASP B N 1
ATOM 2811 C CA . ASP B 1 28 ? -0.871 -4.457 -22.203 1 73.62 28 ASP B CA 1
ATOM 2812 C C . ASP B 1 28 ? 0.442 -5.203 -22.422 1 73.62 28 ASP B C 1
ATOM 2814 O O . ASP B 1 28 ? 0.821 -6.062 -21.625 1 73.62 28 ASP B O 1
ATOM 2818 N N . ASP B 1 29 ? 1.05 -5.059 -23.562 1 62.91 29 ASP B N 1
ATOM 2819 C CA . ASP B 1 29 ? 2.23 -5.773 -24.031 1 62.91 29 ASP B CA 1
ATOM 2820 C C . ASP B 1 29 ? 3.322 -5.797 -22.969 1 62.91 29 ASP B C 1
ATOM 2822 O O . ASP B 1 29 ? 3.982 -6.82 -22.766 1 62.91 29 ASP B O 1
ATOM 2826 N N . GLU B 1 30 ? 3.633 -4.715 -22.438 1 61.19 30 GLU B N 1
ATOM 2827 C CA . GLU B 1 30 ? 4.793 -4.664 -21.547 1 61.19 30 GLU B CA 1
ATOM 2828 C C . GLU B 1 30 ? 4.375 -4.762 -20.094 1 61.19 30 GLU B C 1
ATOM 2830 O O . GLU B 1 30 ? 5.18 -4.516 -19.188 1 61.19 30 GLU B O 1
ATOM 2835 N N . ALA B 1 31 ? 3.256 -5.477 -19.922 1 69.5 31 ALA B N 1
ATOM 2836 C CA . ALA B 1 31 ? 2.738 -5.27 -18.578 1 69.5 31 ALA B CA 1
ATOM 2837 C C . ALA B 1 31 ? 3.219 -6.367 -17.625 1 69.5 31 ALA B C 1
ATOM 2839 O O . ALA B 1 31 ? 3.15 -7.555 -17.953 1 69.5 31 ALA B O 1
ATOM 2840 N N . ASP B 1 32 ? 3.9 -6.02 -16.594 1 83.56 32 ASP B N 1
ATOM 2841 C CA . ASP B 1 32 ? 4.246 -6.898 -15.477 1 83.56 32 ASP B CA 1
ATOM 2842 C C . ASP B 1 32 ? 3.027 -7.191 -14.609 1 83.56 32 ASP B C 1
ATOM 2844 O O . ASP B 1 32 ? 3.127 -7.914 -13.617 1 83.56 32 ASP B O 1
ATOM 2848 N N . PHE B 1 33 ? 1.907 -6.691 -14.984 1 93.38 33 PHE B N 1
ATOM 2849 C CA . PHE B 1 33 ? 0.628 -6.891 -14.312 1 93.38 33 PHE B CA 1
ATOM 2850 C C . PHE B 1 33 ? -0.517 -6.891 -15.312 1 93.38 33 PHE B C 1
ATOM 2852 O O . PHE B 1 33 ? -0.541 -6.074 -16.2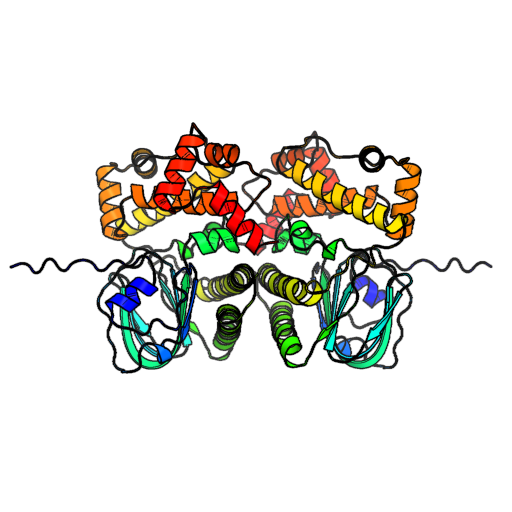34 1 93.38 33 PHE B O 1
ATOM 2859 N N . THR B 1 34 ? -1.458 -7.832 -15.211 1 94.69 34 THR B N 1
ATOM 2860 C CA . THR B 1 34 ? -2.645 -7.836 -16.062 1 94.69 34 THR B CA 1
ATOM 2861 C C . THR B 1 34 ? -3.889 -8.18 -15.242 1 94.69 34 THR B C 1
ATOM 2863 O O . THR B 1 34 ? -3.797 -8.859 -14.219 1 94.69 34 THR B O 1
ATOM 2866 N N . ILE B 1 35 ? -4.973 -7.664 -15.68 1 96.38 35 ILE B N 1
ATOM 2867 C CA . ILE B 1 35 ? -6.262 -8.055 -15.125 1 96.38 35 ILE B CA 1
ATOM 2868 C C . ILE B 1 35 ? -7.328 -8.031 -16.219 1 96.38 35 ILE B C 1
ATOM 2870 O O . ILE B 1 35 ? -7.398 -7.078 -17 1 96.38 35 ILE B O 1
ATOM 2874 N N . HIS B 1 36 ? -8.125 -9.031 -16.312 1 94.75 36 HIS B N 1
ATOM 2875 C CA . HIS B 1 36 ? -9.234 -9.047 -17.25 1 94.75 36 HIS B CA 1
ATOM 2876 C C . HIS B 1 36 ? -10.258 -10.117 -16.875 1 94.75 36 HIS B C 1
ATOM 2878 O O . HIS B 1 36 ? -9.977 -10.992 -16.062 1 94.75 36 HIS B O 1
ATOM 2884 N N . ASP B 1 37 ? -11.445 -10 -17.406 1 96.56 37 ASP B N 1
ATOM 2885 C CA . ASP B 1 37 ? -12.5 -11 -17.281 1 96.56 37 ASP B CA 1
ATOM 2886 C C . ASP B 1 37 ? -12.32 -12.117 -18.297 1 96.56 37 ASP B C 1
ATOM 2888 O O . ASP B 1 37 ? -12.273 -11.859 -19.5 1 96.56 37 ASP B O 1
ATOM 2892 N N . LEU B 1 38 ? -12.258 -13.344 -17.812 1 96.62 38 LEU B N 1
ATOM 2893 C CA . LEU B 1 38 ? -11.969 -14.469 -18.688 1 96.62 38 LEU B CA 1
ATOM 2894 C C . LEU B 1 38 ? -13.117 -14.695 -19.672 1 96.62 38 LEU B C 1
ATOM 2896 O O . LEU B 1 38 ? -12.938 -15.344 -20.703 1 96.62 38 LEU B O 1
ATOM 2900 N N . LYS B 1 39 ? -14.32 -14.164 -19.359 1 95.56 39 LYS B N 1
ATOM 2901 C CA . LYS B 1 39 ? -15.445 -14.266 -20.297 1 95.56 39 LYS B CA 1
ATOM 2902 C C . LYS B 1 39 ? -15.133 -13.57 -21.609 1 95.56 39 LYS B C 1
ATOM 2904 O O . LYS B 1 39 ? -15.656 -13.945 -22.656 1 95.56 39 LYS B O 1
ATOM 2909 N N . ASP B 1 40 ? -14.297 -12.539 -21.531 1 93.38 40 ASP B N 1
ATOM 2910 C CA . ASP B 1 40 ? -13.93 -11.781 -22.719 1 93.38 40 ASP B CA 1
ATOM 2911 C C . ASP B 1 40 ? -12.844 -12.5 -23.531 1 93.38 40 ASP B C 1
ATOM 2913 O O . ASP B 1 40 ? -12.562 -12.141 -24.672 1 93.38 40 ASP B O 1
ATOM 2917 N N . ILE B 1 41 ? -12.242 -13.484 -22.984 1 92.94 41 ILE B N 1
ATOM 2918 C CA . ILE B 1 41 ? -11.133 -14.211 -23.594 1 92.94 41 ILE B CA 1
ATOM 2919 C C . ILE B 1 41 ? -11.625 -15.531 -24.172 1 92.94 41 ILE B C 1
ATOM 2921 O O . ILE B 1 41 ? -11.336 -15.875 -25.312 1 92.94 41 ILE B O 1
ATOM 2925 N N . HIS B 1 42 ? -12.344 -16.266 -23.328 1 92.31 42 HIS B N 1
ATOM 2926 C CA . HIS B 1 42 ? -12.859 -17.578 -23.719 1 92.31 42 HIS B CA 1
ATOM 2927 C C . HIS B 1 42 ? -14.336 -17.5 -24.094 1 92.31 42 HIS B C 1
ATOM 2929 O O . HIS B 1 42 ? -15.211 -17.75 -23.266 1 92.31 42 HIS B O 1
ATOM 2935 N N . LYS B 1 43 ? -14.633 -17.266 -25.297 1 88.25 43 LYS B N 1
ATOM 2936 C CA . LYS B 1 43 ? -15.992 -17.047 -25.781 1 88.25 43 LYS B CA 1
ATOM 2937 C C . LYS B 1 43 ? -16.719 -18.375 -25.969 1 88.25 43 LYS B C 1
ATOM 2939 O O . LYS B 1 43 ? -17.953 -18.438 -25.875 1 88.25 43 LYS B O 1
ATOM 2944 N N . ASP B 1 44 ? -15.992 -19.438 -26.219 1 91 44 ASP B N 1
ATOM 2945 C CA . ASP B 1 44 ? -16.578 -20.766 -26.422 1 91 44 ASP B CA 1
ATOM 2946 C C . ASP B 1 44 ? -16.328 -21.672 -25.219 1 91 44 ASP B C 1
ATOM 2948 O O . ASP B 1 44 ? -15.18 -21.984 -24.906 1 91 44 ASP B O 1
ATOM 2952 N N . VAL B 1 45 ? -17.406 -22.047 -24.609 1 92.12 45 VAL B N 1
ATOM 2953 C CA . VAL B 1 45 ? -17.328 -22.969 -23.484 1 92.12 45 VAL B CA 1
ATOM 2954 C C . VAL B 1 45 ? -18.188 -24.188 -23.766 1 92.12 45 VAL B C 1
ATOM 2956 O O . VAL B 1 45 ? -19.234 -24.094 -24.406 1 92.12 45 VAL B O 1
ATOM 2959 N N . PRO B 1 46 ? -17.688 -25.5 -23.438 1 94.56 46 PRO B N 1
ATOM 2960 C CA . PRO B 1 46 ? -16.562 -25.781 -22.531 1 94.56 46 PRO B CA 1
ATOM 2961 C C . PRO B 1 46 ? -15.211 -25.594 -23.219 1 94.56 46 PRO B C 1
ATOM 2963 O O . PRO B 1 46 ? -15.086 -25.812 -24.422 1 94.56 46 PRO B O 1
ATOM 2966 N N . TYR B 1 47 ? -14.266 -25.125 -22.438 1 95.06 47 TYR B N 1
ATOM 2967 C CA . TYR B 1 47 ? -12.898 -24.922 -22.891 1 95.06 47 TYR B CA 1
ATOM 2968 C C . TYR B 1 47 ? -11.898 -25.594 -21.969 1 95.06 47 TYR B C 1
ATOM 2970 O O . TYR B 1 47 ? -12.008 -25.5 -20.75 1 95.06 47 TYR B O 1
ATOM 2978 N N . GLN B 1 48 ? -10.961 -26.312 -22.531 1 94.19 48 GLN B N 1
ATOM 2979 C CA . GLN B 1 48 ? -9.875 -26.938 -21.781 1 94.19 48 GLN B CA 1
ATOM 2980 C C . GLN B 1 48 ? -8.516 -26.469 -22.281 1 94.19 48 GLN B C 1
ATOM 2982 O O . GLN B 1 48 ? -8.234 -26.516 -23.484 1 94.19 48 GLN B O 1
ATOM 2987 N N . SER B 1 49 ? -7.734 -26 -21.406 1 93.38 49 SER B N 1
ATOM 2988 C CA . SER B 1 49 ? -6.395 -25.578 -21.781 1 93.38 49 SER B CA 1
ATOM 2989 C C . SER B 1 49 ? -5.438 -26.766 -21.875 1 93.38 49 SER B C 1
ATOM 2991 O O . SER B 1 49 ? -5.691 -27.812 -21.297 1 93.38 49 SER B O 1
ATOM 2993 N N . PRO B 1 50 ? -4.332 -26.641 -22.656 1 91.88 50 PRO B N 1
ATOM 2994 C CA . PRO B 1 50 ? -3.24 -27.609 -22.484 1 91.88 50 PRO B CA 1
ATOM 2995 C C . PRO B 1 50 ? -2.549 -27.469 -21.125 1 91.88 50 PRO B C 1
ATOM 2997 O O . PRO B 1 50 ? -2.908 -26.609 -20.328 1 91.88 50 PRO B O 1
ATOM 3000 N N . VAL B 1 51 ? -1.649 -28.406 -20.828 1 90 51 VAL B N 1
ATOM 3001 C CA . VAL B 1 51 ? -0.8 -28.297 -19.656 1 90 51 VAL B CA 1
ATOM 3002 C C . VAL B 1 51 ? 0.366 -27.344 -19.938 1 90 51 VAL B C 1
ATOM 3004 O O . VAL B 1 51 ? 0.991 -27.422 -21 1 90 51 VAL B O 1
ATOM 3007 N N . TYR B 1 52 ? 0.603 -26.453 -19.078 1 88.5 52 TYR B N 1
ATOM 3008 C CA . TYR B 1 52 ? 1.649 -25.453 -19.281 1 88.5 52 TYR B CA 1
ATOM 3009 C C . TYR B 1 52 ? 2.246 -25 -17.953 1 88.5 52 TYR B C 1
ATOM 3011 O O . TYR B 1 52 ? 1.78 -25.406 -16.891 1 88.5 52 TYR B O 1
ATOM 3019 N N . ARG B 1 53 ? 3.305 -24.281 -18.047 1 85 53 ARG B N 1
ATOM 3020 C CA . ARG B 1 53 ? 3.939 -23.625 -16.906 1 85 53 ARG B CA 1
ATOM 3021 C C . ARG B 1 53 ? 4.078 -22.125 -17.141 1 85 53 ARG B C 1
ATOM 3023 O O . ARG B 1 53 ? 4.266 -21.688 -18.266 1 85 53 ARG B O 1
ATOM 3030 N N . THR B 1 54 ? 3.891 -21.375 -16.078 1 86.88 54 THR B N 1
ATOM 3031 C CA . THR B 1 54 ? 4.082 -19.938 -16.172 1 86.88 54 THR B CA 1
ATOM 3032 C C . THR B 1 54 ? 5.129 -19.453 -15.172 1 86.88 54 THR B C 1
ATOM 3034 O O . THR B 1 54 ? 5.348 -20.109 -14.141 1 86.88 54 THR B O 1
ATOM 3037 N N . ASN B 1 55 ? 5.785 -18.344 -15.484 1 80.06 55 ASN B N 1
ATOM 3038 C CA . ASN B 1 55 ? 6.77 -17.734 -14.602 1 80.06 55 ASN B CA 1
ATOM 3039 C C . ASN B 1 55 ? 6.219 -16.469 -13.93 1 80.06 55 ASN B C 1
ATOM 3041 O O . ASN B 1 55 ? 6.965 -15.523 -13.68 1 80.06 55 ASN B O 1
ATOM 3045 N N . PHE B 1 56 ? 4.949 -16.391 -13.812 1 87.25 56 PHE B N 1
ATOM 3046 C CA . PHE B 1 56 ? 4.285 -15.289 -13.125 1 87.25 56 PHE B CA 1
ATOM 3047 C C . PHE B 1 56 ? 3.189 -15.805 -12.203 1 87.25 56 PHE B C 1
ATOM 3049 O O . PHE B 1 56 ? 2.777 -16.953 -12.305 1 87.25 56 PHE B O 1
ATOM 3056 N N . PHE B 1 57 ? 2.781 -15.016 -11.281 1 91.56 57 PHE B N 1
ATOM 3057 C CA . PHE B 1 57 ? 1.696 -15.352 -10.367 1 91.56 57 PHE B CA 1
ATOM 3058 C C . PHE B 1 57 ? 0.344 -15.219 -11.062 1 91.56 57 PHE B C 1
ATOM 3060 O O . PHE B 1 57 ? 0.142 -14.312 -11.875 1 91.56 57 PHE B O 1
ATOM 3067 N N . SER B 1 58 ? -0.574 -16.062 -10.719 1 95.31 58 SER B N 1
ATOM 3068 C CA . SER B 1 58 ? -1.937 -15.992 -11.242 1 95.31 58 SER B CA 1
ATOM 3069 C C . SER B 1 58 ? -2.963 -16.078 -10.117 1 95.31 58 SER B C 1
ATOM 3071 O O . SER B 1 58 ? -2.967 -17.047 -9.352 1 95.31 58 SER B O 1
ATOM 3073 N N . PHE B 1 59 ? -3.775 -15.102 -9.969 1 96.94 59 PHE B N 1
ATOM 3074 C CA . PHE B 1 59 ? -4.891 -15.086 -9.031 1 96.94 59 PHE B CA 1
ATOM 3075 C C . PHE B 1 59 ? -6.223 -15.133 -9.766 1 96.94 59 PHE B C 1
ATOM 3077 O O . PHE B 1 59 ? -6.461 -14.328 -10.672 1 96.94 59 PHE B O 1
ATOM 3084 N N . VAL B 1 60 ? -7.094 -16.031 -9.383 1 98 60 VAL B N 1
ATOM 3085 C CA . VAL B 1 60 ? -8.344 -16.25 -10.109 1 98 60 VAL B CA 1
ATOM 3086 C C . VAL B 1 60 ? -9.523 -16.094 -9.156 1 98 60 VAL B C 1
ATOM 3088 O O . VAL B 1 60 ? -9.555 -16.734 -8.094 1 98 60 VAL B O 1
ATOM 3091 N N . PHE B 1 61 ? -10.438 -15.281 -9.516 1 98.44 61 PHE B N 1
ATOM 3092 C CA . PHE B 1 61 ? -11.656 -15.031 -8.758 1 98.44 61 PHE B CA 1
ATOM 3093 C C . PHE B 1 61 ? -12.883 -15.477 -9.539 1 98.44 61 PHE B C 1
ATOM 3095 O O . PHE B 1 61 ? -13.273 -14.82 -10.516 1 98.44 61 PHE B O 1
ATOM 3102 N N . VAL B 1 62 ? -13.523 -16.531 -9.086 1 98.56 62 VAL B N 1
ATOM 3103 C CA . VAL B 1 62 ? -14.625 -17.141 -9.812 1 98.56 62 VAL B CA 1
ATOM 3104 C C . VAL B 1 62 ? -15.961 -16.672 -9.234 1 98.56 62 VAL B C 1
ATOM 3106 O O . VAL B 1 62 ? -16.484 -17.281 -8.305 1 98.56 62 VAL B O 1
ATOM 3109 N N . LYS B 1 63 ? -16.469 -15.656 -9.781 1 98.38 63 LYS B N 1
ATOM 3110 C CA . LYS B 1 63 ? -17.75 -15.133 -9.297 1 98.38 63 LYS B CA 1
ATOM 3111 C C . LYS B 1 63 ? -18.906 -16.031 -9.742 1 98.38 63 LYS B C 1
ATOM 3113 O O . LYS B 1 63 ? -19.797 -16.328 -8.953 1 98.38 63 LYS B O 1
ATOM 3118 N N . ASP B 1 64 ? -18.891 -16.375 -11.031 1 97.88 64 ASP B N 1
ATOM 3119 C CA . ASP B 1 64 ? -19.953 -17.172 -11.625 1 97.88 64 ASP B CA 1
ATOM 3120 C C . ASP B 1 64 ? -19.422 -18.016 -12.773 1 97.88 64 ASP B C 1
ATOM 3122 O O . ASP B 1 64 ? -19.516 -17.625 -13.938 1 97.88 64 ASP B O 1
ATOM 3126 N N . ALA B 1 65 ? -18.938 -19.219 -12.5 1 98.38 65 ALA B N 1
ATOM 3127 C CA . ALA B 1 65 ? -18.391 -20.188 -13.445 1 98.38 65 ALA B CA 1
ATOM 3128 C C . ALA B 1 65 ? -18.188 -21.547 -12.781 1 98.38 65 ALA B C 1
ATOM 3130 O O . ALA B 1 65 ? -18.188 -21.656 -11.555 1 98.38 65 ALA B O 1
ATOM 3131 N N . THR B 1 66 ? -18.125 -22.531 -13.57 1 98.19 66 THR B N 1
ATOM 3132 C CA . THR B 1 66 ? -17.812 -23.875 -13.094 1 98.19 66 THR B CA 1
ATOM 3133 C C . THR B 1 66 ? -16.719 -24.516 -13.953 1 98.19 66 THR B C 1
ATOM 3135 O O . THR B 1 66 ? -16.562 -24.172 -15.125 1 98.19 66 THR B O 1
ATOM 3138 N N . GLY B 1 67 ? -15.961 -25.375 -13.375 1 97.81 67 GLY B N 1
ATOM 3139 C CA . GLY B 1 67 ? -14.891 -26.078 -14.062 1 97.81 67 GLY B CA 1
ATOM 3140 C C . GLY B 1 67 ? -13.93 -26.766 -13.117 1 97.81 67 GLY B C 1
ATOM 3141 O O . GLY B 1 67 ? -14.352 -27.344 -12.109 1 97.81 67 GLY B O 1
ATOM 3142 N N . LYS B 1 68 ? -12.695 -26.875 -13.5 1 96.56 68 LYS B N 1
ATOM 3143 C CA . LYS B 1 68 ? -11.625 -27.422 -12.68 1 96.56 68 LYS B CA 1
ATOM 3144 C C . LYS B 1 68 ? -10.266 -26.875 -13.109 1 96.56 68 LYS B C 1
ATOM 3146 O O . LYS B 1 68 ? -10.125 -26.328 -14.203 1 96.56 68 LYS B O 1
ATOM 3151 N N . TYR B 1 69 ? -9.352 -26.922 -12.242 1 95.19 69 TYR B N 1
ATOM 3152 C CA . TYR B 1 69 ? -7.969 -26.594 -12.57 1 95.19 69 TYR B CA 1
ATOM 3153 C C . TYR B 1 69 ? -7.008 -27.562 -11.906 1 95.19 69 TYR B C 1
ATOM 3155 O O . TYR B 1 69 ? -7.359 -28.219 -10.922 1 95.19 69 TYR B O 1
ATOM 3163 N N . THR B 1 70 ? -5.926 -27.734 -12.523 1 89.69 70 THR B N 1
ATOM 3164 C CA . THR B 1 70 ? -4.906 -28.641 -11.992 1 89.69 70 THR B CA 1
ATOM 3165 C C . THR B 1 70 ? -3.633 -27.875 -11.648 1 89.69 70 THR B C 1
ATOM 3167 O O . THR B 1 70 ? -3.291 -26.891 -12.32 1 89.69 70 THR B O 1
ATOM 3170 N N . THR B 1 71 ? -3.025 -28.188 -10.664 1 83.5 71 THR B N 1
ATOM 3171 C CA . THR B 1 71 ? -1.675 -27.766 -10.312 1 83.5 71 THR B CA 1
ATOM 3172 C C . THR B 1 71 ? -0.814 -28.969 -9.953 1 83.5 71 THR B C 1
ATOM 3174 O O . THR B 1 71 ? -1.067 -29.656 -8.953 1 83.5 71 THR B O 1
ATOM 3177 N N . ASP B 1 72 ? 0.135 -29.156 -10.836 1 74.44 72 ASP B N 1
ATOM 3178 C CA . ASP B 1 72 ? 0.949 -30.375 -10.719 1 74.44 72 ASP B CA 1
ATOM 3179 C C . ASP B 1 72 ? 0.073 -31.609 -10.641 1 74.44 72 ASP B C 1
ATOM 3181 O O . ASP B 1 72 ? -0.669 -31.922 -11.578 1 74.44 72 ASP B O 1
ATOM 3185 N N . GLU B 1 73 ? 0.029 -32.25 -9.477 1 72.94 73 GLU B N 1
ATOM 3186 C CA . GLU B 1 73 ? -0.687 -33.531 -9.445 1 72.94 73 GLU B CA 1
ATOM 3187 C C . GLU B 1 73 ? -2.059 -33.375 -8.797 1 72.94 73 GLU B C 1
ATOM 3189 O O . GLU B 1 73 ? -2.824 -34.344 -8.711 1 72.94 73 GLU B O 1
ATOM 3194 N N . GLN B 1 74 ? -2.396 -32.219 -8.5 1 82.25 74 GLN B N 1
ATOM 3195 C CA . GLN B 1 74 ? -3.654 -32 -7.797 1 82.25 74 GLN B CA 1
ATOM 3196 C C . GLN B 1 74 ? -4.703 -31.391 -8.719 1 82.25 74 GLN B C 1
ATOM 3198 O O . GLN B 1 74 ? -4.383 -30.531 -9.547 1 82.25 74 GLN B O 1
ATOM 3203 N N . ILE B 1 75 ? -5.918 -31.938 -8.547 1 89.81 75 ILE B N 1
ATOM 3204 C CA . ILE B 1 75 ? -7.051 -31.422 -9.305 1 89.81 75 ILE B CA 1
ATOM 3205 C C . ILE B 1 75 ? -8.062 -30.781 -8.359 1 89.81 75 ILE B C 1
ATOM 3207 O O . ILE B 1 75 ? -8.414 -31.375 -7.332 1 89.81 75 ILE B O 1
ATOM 3211 N N . PHE B 1 76 ? -8.547 -29.609 -8.695 1 93.81 76 PHE B N 1
ATOM 3212 C CA . PHE B 1 76 ? -9.516 -28.891 -7.867 1 93.81 76 PHE B CA 1
ATOM 3213 C C . PHE B 1 76 ? -10.734 -28.484 -8.688 1 93.81 76 PHE B C 1
ATOM 3215 O O . PHE B 1 76 ? -10.602 -28 -9.805 1 93.81 76 PHE B O 1
ATOM 3222 N N . GLU B 1 77 ? -11.852 -28.688 -8.117 1 95.94 77 GLU B N 1
ATOM 3223 C CA . GLU B 1 77 ? -13.078 -28.203 -8.758 1 95.94 77 GLU B CA 1
ATOM 3224 C C . GLU B 1 77 ? -13.266 -26.703 -8.539 1 95.94 77 GLU B C 1
ATOM 3226 O O . GLU B 1 77 ? -12.938 -26.188 -7.473 1 95.94 77 GLU B O 1
ATOM 3231 N N . THR B 1 78 ? -13.828 -26.031 -9.539 1 97.06 78 THR B N 1
ATOM 3232 C CA . THR B 1 78 ? -14.164 -24.609 -9.43 1 97.06 78 THR B CA 1
ATOM 3233 C C . THR B 1 78 ? -15.672 -24.406 -9.492 1 97.06 78 THR B C 1
ATOM 3235 O O . THR B 1 78 ? -16.359 -25 -10.32 1 97.06 78 THR B O 1
ATOM 3238 N N . LYS B 1 79 ? -16.188 -23.641 -8.609 1 97.75 79 LYS B N 1
ATOM 3239 C CA . LYS B 1 79 ? -17.594 -23.25 -8.531 1 97.75 79 LYS B CA 1
ATOM 3240 C C . LYS B 1 79 ? -17.734 -21.797 -8.109 1 97.75 79 LYS B C 1
ATOM 3242 O O . LYS B 1 79 ? -16.75 -21.156 -7.719 1 97.75 79 LYS B O 1
ATOM 3247 N N . PRO B 1 80 ? -18.922 -21.266 -8.219 1 98.12 80 PRO B N 1
ATOM 3248 C CA . PRO B 1 80 ? -19.094 -19.859 -7.828 1 98.12 80 PRO B CA 1
ATOM 3249 C C . PRO B 1 80 ? -18.609 -19.578 -6.402 1 98.12 80 PRO B C 1
ATOM 3251 O O . PRO B 1 80 ? -18.938 -20.344 -5.484 1 98.12 80 PRO B O 1
ATOM 3254 N N . GLY B 1 81 ? -17.828 -18.547 -6.273 1 97.62 81 GLY B N 1
ATOM 3255 C CA . GLY B 1 81 ? -17.266 -18.188 -4.98 1 97.62 81 GLY B CA 1
ATOM 3256 C C . GLY B 1 81 ? -15.852 -18.672 -4.785 1 97.62 81 GLY B C 1
ATOM 3257 O O . GLY B 1 81 ? -15.195 -18.312 -3.807 1 97.62 81 GLY B O 1
ATOM 3258 N N . THR B 1 82 ? -15.312 -19.438 -5.766 1 97.19 82 THR B N 1
ATOM 3259 C CA . THR B 1 82 ? -13.969 -20 -5.629 1 97.19 82 THR B CA 1
ATOM 3260 C C . THR B 1 82 ? -12.906 -18.922 -5.844 1 97.19 82 THR B C 1
ATOM 3262 O O . THR B 1 82 ? -12.992 -18.141 -6.793 1 97.19 82 THR B O 1
ATOM 3265 N N . VAL B 1 83 ? -11.984 -18.844 -4.934 1 96.56 83 VAL B N 1
ATOM 3266 C CA . VAL B 1 83 ? -10.781 -18.016 -5.051 1 96.56 83 VAL B CA 1
ATOM 3267 C C . VAL B 1 83 ? -9.547 -18.906 -4.941 1 96.56 83 VAL B C 1
ATOM 3269 O O . VAL B 1 83 ? -9.438 -19.719 -4.016 1 96.56 83 VAL B O 1
ATOM 3272 N N . TYR B 1 84 ? -8.625 -18.797 -5.953 1 94.44 84 TYR B N 1
ATOM 3273 C CA . TYR B 1 84 ? -7.379 -19.547 -5.867 1 94.44 84 TYR B CA 1
ATOM 3274 C C . TYR B 1 84 ? -6.25 -18.812 -6.566 1 94.44 84 TYR B C 1
ATOM 3276 O O . TYR B 1 84 ? -6.48 -17.797 -7.242 1 94.44 84 TYR B O 1
ATOM 3284 N N . PHE B 1 85 ? -5.047 -19.25 -6.34 1 92.69 85 PHE B N 1
ATOM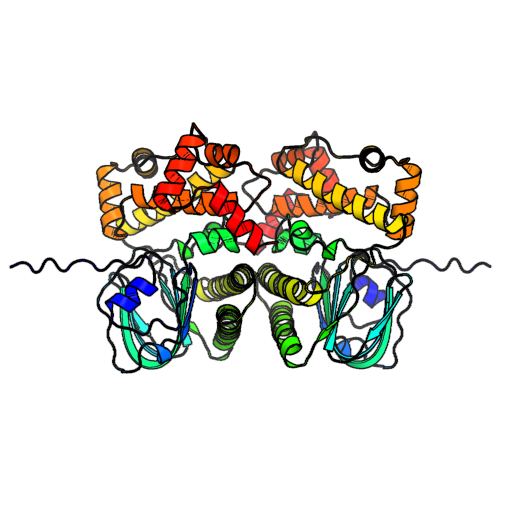 3285 C CA . PHE B 1 85 ? -3.889 -18.672 -7.012 1 92.69 85 PHE B CA 1
ATOM 3286 C C . PHE B 1 85 ? -2.812 -19.734 -7.234 1 92.69 85 PHE B C 1
ATOM 3288 O O . PHE B 1 85 ? -2.814 -20.766 -6.582 1 92.69 85 PHE B O 1
ATOM 3295 N N . THR B 1 86 ? -2.055 -19.484 -8.211 1 90 86 THR B N 1
ATOM 3296 C CA . THR B 1 86 ? -0.938 -20.375 -8.523 1 90 86 THR B CA 1
ATOM 3297 C C . THR B 1 86 ? 0.37 -19.594 -8.586 1 90 86 THR B C 1
ATOM 3299 O O . THR B 1 86 ? 0.396 -18.453 -9.07 1 90 86 THR B O 1
ATOM 3302 N N . ASN B 1 87 ? 1.324 -20.141 -8.031 1 82.56 87 ASN B N 1
ATOM 3303 C CA . ASN B 1 87 ? 2.654 -19.547 -8.031 1 82.56 87 ASN B CA 1
ATOM 3304 C C . ASN B 1 87 ? 3.453 -19.938 -9.266 1 82.56 87 ASN B C 1
ATOM 3306 O O . ASN B 1 87 ? 3.131 -20.922 -9.93 1 82.56 87 ASN B O 1
ATOM 3310 N N . PRO B 1 88 ? 4.477 -19.125 -9.656 1 80.25 88 PRO B N 1
ATOM 3311 C CA . PRO B 1 88 ? 5.297 -19.453 -10.82 1 80.25 88 PRO B CA 1
ATOM 3312 C C . PRO B 1 88 ? 5.984 -20.812 -10.688 1 80.25 88 PRO B C 1
ATOM 3314 O O . PRO B 1 88 ? 6.41 -21.188 -9.594 1 80.25 88 PRO B O 1
ATOM 3317 N N . GLY B 1 89 ? 6.074 -21.531 -11.844 1 72.38 89 GLY B N 1
ATOM 3318 C CA . GLY B 1 89 ? 6.926 -22.703 -11.883 1 72.38 89 GLY B CA 1
ATOM 3319 C C . GLY B 1 89 ? 6.145 -24 -11.906 1 72.38 89 GLY B C 1
ATOM 3320 O O . GLY B 1 89 ? 6.664 -25.047 -12.328 1 72.38 89 GLY B O 1
ATOM 3321 N N . HIS B 1 90 ? 4.895 -24.031 -11.484 1 73.38 90 HIS B N 1
ATOM 3322 C CA . HIS B 1 90 ? 4.117 -25.266 -11.422 1 73.38 90 HIS B CA 1
ATOM 3323 C C . HIS B 1 90 ? 3.379 -25.516 -12.734 1 73.38 90 HIS B C 1
ATOM 3325 O O . HIS B 1 90 ? 3.01 -24.578 -13.438 1 73.38 90 HIS B O 1
ATOM 3331 N N . PHE B 1 91 ? 3.25 -26.844 -12.977 1 79.38 91 PHE B N 1
ATOM 3332 C CA . PHE B 1 91 ? 2.402 -27.188 -14.109 1 79.38 91 PHE B CA 1
ATOM 3333 C C . PHE B 1 91 ? 0.933 -26.969 -13.773 1 79.38 91 PHE B C 1
ATOM 3335 O O . PHE B 1 91 ? 0.485 -27.281 -12.672 1 79.38 91 PHE B O 1
ATOM 3342 N N . LYS B 1 92 ? 0.272 -26.359 -14.75 1 88.88 92 LYS B N 1
ATOM 3343 C CA . LYS B 1 9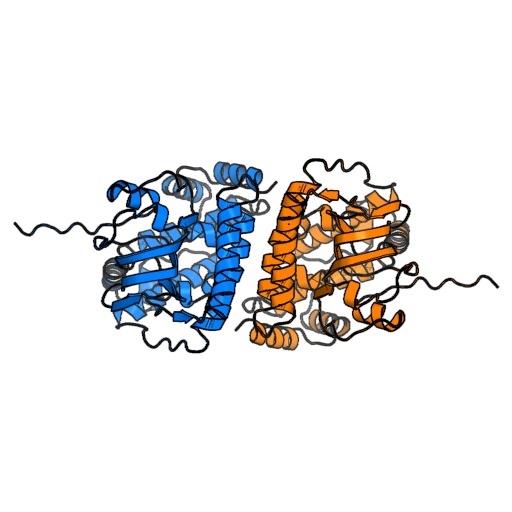2 ? -1.137 -26.078 -14.492 1 88.88 92 LYS B CA 1
ATOM 3344 C C . LYS B 1 92 ? -1.969 -26.234 -15.766 1 88.88 92 LYS B C 1
ATOM 3346 O O . LYS B 1 92 ? -1.427 -26.234 -16.875 1 88.88 92 LYS B O 1
ATOM 3351 N N . SER B 1 93 ? -3.152 -26.531 -15.625 1 92.31 93 SER B N 1
ATOM 3352 C CA . SER B 1 93 ? -4.188 -26.531 -16.656 1 92.31 93 SER B CA 1
ATOM 3353 C C . SER B 1 93 ? -5.531 -26.094 -16.078 1 92.31 93 SER B C 1
ATOM 3355 O O . SER B 1 93 ? -5.707 -26.047 -14.859 1 92.31 93 SER B O 1
ATOM 3357 N N . PHE B 1 94 ? -6.406 -25.656 -16.953 1 95.44 94 PHE B N 1
ATOM 3358 C CA . PHE B 1 94 ? -7.738 -25.297 -16.484 1 95.44 94 PHE B CA 1
ATOM 3359 C C . PHE B 1 94 ? -8.797 -25.703 -17.5 1 95.44 94 PHE B C 1
ATOM 3361 O O . PHE B 1 94 ? -8.5 -25.891 -18.672 1 95.44 94 PHE B O 1
ATOM 3368 N N . GLU B 1 95 ? -9.945 -25.953 -16.969 1 96.38 95 GLU B N 1
ATOM 3369 C CA . GLU B 1 95 ? -11.148 -26.25 -17.75 1 96.38 95 GLU B CA 1
ATOM 3370 C C . GLU B 1 95 ? -12.328 -25.391 -17.281 1 96.38 95 GLU B C 1
ATOM 3372 O O . GLU B 1 95 ? -12.586 -25.281 -16.078 1 96.38 95 GLU B O 1
ATOM 3377 N N . TRP B 1 96 ? -12.992 -24.75 -18.219 1 97.56 96 TRP B N 1
ATOM 3378 C CA . TRP B 1 96 ? -14.234 -24.031 -17.938 1 97.56 96 TRP B CA 1
ATOM 3379 C C . TRP B 1 96 ? -15.422 -24.734 -18.562 1 97.56 96 TRP B C 1
ATOM 3381 O O . TRP B 1 96 ? -15.484 -24.906 -19.781 1 97.56 96 TRP B O 1
ATOM 3391 N N . ARG B 1 97 ? -16.328 -25.172 -17.766 1 98 97 ARG B N 1
ATOM 3392 C CA . ARG B 1 97 ? -17.578 -25.766 -18.25 1 98 97 ARG B CA 1
ATOM 3393 C C . ARG B 1 97 ? -18.641 -24.703 -18.469 1 98 97 ARG B C 1
ATOM 3395 O O . ARG B 1 97 ? -19.406 -24.781 -19.438 1 98 97 ARG B O 1
ATOM 3402 N N . THR B 1 98 ? -18.781 -23.812 -17.562 1 97.56 98 THR B N 1
ATOM 3403 C CA . THR B 1 98 ? -19.531 -22.562 -17.703 1 97.56 98 THR B CA 1
ATOM 3404 C C . THR B 1 98 ? -18.656 -21.359 -17.359 1 97.56 98 THR B C 1
ATOM 3406 O O . THR B 1 98 ? -17.703 -21.484 -16.562 1 97.56 98 THR B O 1
ATOM 3409 N N . LEU B 1 99 ? -18.906 -20.234 -17.953 1 97.81 99 LEU B N 1
ATOM 3410 C CA . LEU B 1 99 ? -18.047 -19.062 -17.75 1 97.81 99 LEU B CA 1
ATOM 3411 C C . LEU B 1 99 ? -18.844 -17.781 -17.938 1 97.81 99 LEU B C 1
ATOM 3413 O O . LEU B 1 99 ? -19.031 -17.312 -19.062 1 97.81 99 LEU B O 1
ATOM 3417 N N . ASN B 1 100 ? -19.25 -17.172 -16.859 1 97.31 100 ASN B N 1
ATOM 3418 C CA . ASN B 1 100 ? -20.031 -15.93 -16.906 1 97.31 100 ASN B CA 1
ATOM 3419 C C . ASN B 1 100 ? -19.219 -14.742 -16.391 1 97.31 100 ASN B C 1
ATOM 3421 O O . ASN B 1 100 ? -19.312 -13.641 -16.938 1 97.31 100 ASN B O 1
ATOM 3425 N N . GLU B 1 101 ? -18.5 -14.953 -15.227 1 97.56 101 GLU B N 1
ATOM 3426 C CA . GLU B 1 101 ? -17.609 -13.922 -14.695 1 97.56 101 GLU B CA 1
ATOM 3427 C C . GLU B 1 101 ? -16.469 -14.539 -13.891 1 97.56 101 GLU B C 1
ATOM 3429 O O . GLU B 1 101 ? -16.688 -15.102 -12.812 1 97.56 101 GLU B O 1
ATOM 3434 N N . VAL B 1 102 ? -15.312 -14.477 -14.43 1 98.38 102 VAL B N 1
ATOM 3435 C CA . VAL B 1 102 ? -14.086 -14.898 -13.773 1 98.38 102 VAL B CA 1
ATOM 3436 C C . VAL B 1 102 ? -12.984 -13.875 -14.039 1 98.38 102 VAL B C 1
ATOM 3438 O O . VAL B 1 102 ? -12.617 -13.625 -15.188 1 98.38 102 VAL B O 1
ATOM 3441 N N . TYR B 1 103 ? -12.477 -13.289 -13.008 1 98.25 103 TYR B N 1
ATOM 3442 C CA . TYR B 1 103 ? -11.367 -12.367 -13.188 1 98.25 103 TYR B CA 1
ATOM 3443 C C . TYR B 1 103 ? -10.031 -13.055 -12.93 1 98.25 103 TYR B C 1
ATOM 3445 O O . TYR B 1 103 ? -9.898 -13.812 -11.969 1 98.25 103 TYR B O 1
ATOM 3453 N N . LEU B 1 104 ? -9.109 -12.797 -13.828 1 97.56 104 LEU B N 1
ATOM 3454 C CA . LEU B 1 104 ? -7.734 -13.258 -13.719 1 97.56 104 LEU B CA 1
ATOM 3455 C C . LEU B 1 104 ? -6.781 -12.086 -13.508 1 97.56 104 LEU B C 1
ATOM 3457 O O . LEU B 1 104 ? -6.809 -11.117 -14.273 1 97.56 104 LEU B O 1
ATOM 3461 N N . ILE B 1 105 ? -6.031 -12.156 -12.445 1 97.19 105 ILE B N 1
ATOM 3462 C CA . ILE B 1 105 ? -4.934 -11.227 -12.211 1 97.19 105 ILE B CA 1
ATOM 3463 C C . ILE B 1 105 ? -3.6 -11.953 -12.328 1 97.19 105 ILE B C 1
ATOM 3465 O O . ILE B 1 105 ? -3.404 -13.016 -11.727 1 97.19 105 ILE B O 1
ATOM 3469 N N . THR B 1 106 ? -2.688 -11.438 -13.133 1 95.38 106 THR B N 1
ATOM 3470 C CA . THR B 1 106 ? -1.337 -11.977 -13.219 1 95.38 106 THR B CA 1
ATOM 3471 C C . THR B 1 106 ? -0.302 -10.898 -12.914 1 95.38 106 THR B C 1
ATOM 3473 O O . THR B 1 106 ? -0.525 -9.719 -13.188 1 95.38 106 THR B O 1
ATOM 3476 N N . LEU B 1 107 ? 0.77 -11.32 -12.328 1 93.06 107 LEU B N 1
ATOM 3477 C CA . LEU B 1 107 ? 1.823 -10.344 -12.047 1 93.06 107 LEU B CA 1
ATOM 3478 C C . LEU B 1 107 ? 3.162 -11.047 -11.836 1 93.06 107 LEU B C 1
ATOM 3480 O O . LEU B 1 107 ? 3.203 -12.211 -11.445 1 93.06 107 LEU B O 1
ATOM 3484 N N . SER B 1 108 ? 4.223 -10.273 -12.086 1 85.75 108 SER B N 1
ATOM 3485 C CA . SER B 1 108 ? 5.586 -10.766 -11.914 1 85.75 108 SER B CA 1
ATOM 3486 C C . SER B 1 108 ? 6.117 -10.445 -10.516 1 85.75 108 SER B C 1
ATOM 3488 O O . SER B 1 108 ? 5.551 -9.609 -9.805 1 85.75 108 SER B O 1
ATOM 3490 N N . GLU B 1 109 ? 7.156 -11.141 -10.133 1 78.44 109 GLU B N 1
ATOM 3491 C CA . GLU B 1 109 ? 7.852 -10.812 -8.898 1 78.44 109 GLU B CA 1
ATOM 3492 C C . GLU B 1 109 ? 8.383 -9.375 -8.922 1 78.44 109 GLU B C 1
ATOM 3494 O O . GLU B 1 109 ? 8.344 -8.68 -7.91 1 78.44 109 GLU B O 1
ATOM 3499 N N . SER B 1 110 ? 8.867 -8.914 -10.078 1 76.38 110 SER B N 1
ATOM 3500 C CA . SER B 1 110 ? 9.367 -7.551 -10.227 1 76.38 110 SER B CA 1
ATOM 3501 C C . SER B 1 110 ? 8.289 -6.523 -9.898 1 76.38 110 SER B C 1
ATOM 3503 O O . SER B 1 110 ? 8.547 -5.535 -9.211 1 76.38 110 SER B O 1
ATOM 3505 N N . PHE B 1 111 ? 7.078 -6.781 -10.406 1 86.12 111 PHE B N 1
ATOM 3506 C CA . PHE B 1 111 ? 5.977 -5.871 -10.117 1 86.12 111 PHE B CA 1
ATOM 3507 C C . PHE B 1 111 ? 5.746 -5.754 -8.617 1 86.12 111 PHE B C 1
ATOM 3509 O O . PHE B 1 111 ? 5.59 -4.648 -8.094 1 86.12 111 PHE B O 1
ATOM 3516 N N . LEU B 1 112 ? 5.762 -6.922 -7.918 1 83.5 112 LEU B N 1
ATOM 3517 C CA . LEU B 1 112 ? 5.512 -6.961 -6.48 1 83.5 112 LEU B CA 1
ATOM 3518 C C . LEU B 1 112 ? 6.59 -6.195 -5.723 1 83.5 112 LEU B C 1
ATOM 3520 O O . LEU B 1 112 ? 6.281 -5.359 -4.871 1 83.5 112 LEU B O 1
ATOM 3524 N N . LYS B 1 113 ? 7.754 -6.426 -6.078 1 73.19 113 LYS B N 1
ATOM 3525 C CA . LYS B 1 113 ? 8.859 -5.82 -5.352 1 73.19 113 LYS B CA 1
ATOM 3526 C C . LYS B 1 113 ? 8.961 -4.324 -5.645 1 73.19 113 LYS B C 1
ATOM 3528 O O . LYS B 1 113 ? 9.32 -3.537 -4.766 1 73.19 113 LYS B O 1
ATOM 3533 N N . GLU B 1 114 ? 8.578 -3.918 -6.875 1 73.81 114 GLU B N 1
ATOM 3534 C CA . GLU B 1 114 ? 8.68 -2.525 -7.301 1 73.81 114 GLU B CA 1
ATOM 3535 C C . GLU B 1 114 ? 7.547 -1.688 -6.719 1 73.81 114 GLU B C 1
ATOM 3537 O O . GLU B 1 114 ? 7.742 -0.517 -6.383 1 73.81 114 GLU B O 1
ATOM 3542 N N . ASN B 1 115 ? 6.41 -2.266 -6.66 1 76.12 115 ASN B N 1
ATOM 3543 C CA . ASN B 1 115 ? 5.234 -1.435 -6.418 1 76.12 115 ASN B CA 1
ATOM 3544 C C . ASN B 1 115 ? 4.609 -1.733 -5.055 1 76.12 115 ASN B C 1
ATOM 3546 O O . ASN B 1 115 ? 3.746 -0.989 -4.59 1 76.12 115 ASN B O 1
ATOM 3550 N N . VAL B 1 116 ? 5.012 -2.77 -4.43 1 80.06 116 VAL B N 1
ATOM 3551 C CA . VAL B 1 116 ? 4.543 -3.111 -3.094 1 80.06 116 VAL B CA 1
ATOM 3552 C C . VAL B 1 116 ? 5.672 -2.928 -2.084 1 80.06 116 VAL B C 1
ATOM 3554 O O . VAL B 1 116 ? 5.82 -1.854 -1.498 1 80.06 116 VAL B O 1
ATOM 3557 N N . HIS B 1 117 ? 6.531 -3.854 -1.864 1 70.62 117 HIS B N 1
ATOM 3558 C CA . HIS B 1 117 ? 7.762 -3.697 -1.091 1 70.62 117 HIS B CA 1
ATOM 3559 C C . HIS B 1 117 ? 8.68 -4.902 -1.27 1 70.62 117 HIS B C 1
ATOM 3561 O O . HIS B 1 117 ? 8.242 -5.961 -1.717 1 70.62 117 HIS B O 1
ATOM 3567 N N . ALA B 1 118 ? 9.891 -4.684 -0.894 1 61.62 118 ALA B N 1
ATOM 3568 C CA . ALA B 1 118 ? 10.953 -5.656 -1.145 1 61.62 118 ALA B CA 1
ATOM 3569 C C . ALA B 1 118 ? 10.758 -6.91 -0.293 1 61.62 118 ALA B C 1
ATOM 3571 O O . ALA B 1 118 ? 11.18 -8 -0.68 1 61.62 118 ALA B O 1
ATOM 3572 N N . ASP B 1 119 ? 10.008 -6.832 0.823 1 67.38 119 ASP B N 1
ATOM 3573 C CA . ASP B 1 119 ? 9.867 -7.949 1.754 1 67.38 119 ASP B CA 1
ATOM 3574 C C . ASP B 1 119 ? 8.5 -8.609 1.619 1 67.38 119 ASP B C 1
ATOM 3576 O O . ASP B 1 119 ? 7.934 -9.086 2.605 1 67.38 119 ASP B O 1
ATOM 3580 N N . ILE B 1 120 ? 8.023 -8.664 0.467 1 75.75 120 ILE B N 1
ATOM 3581 C CA . ILE B 1 120 ? 6.66 -9.102 0.202 1 75.75 120 ILE B CA 1
ATOM 3582 C C . ILE B 1 120 ? 6.508 -10.57 0.578 1 75.75 120 ILE B C 1
ATOM 3584 O O . ILE B 1 120 ? 5.473 -10.977 1.107 1 75.75 120 ILE B O 1
ATOM 3588 N N . PHE B 1 121 ? 7.508 -11.414 0.363 1 70.12 121 PHE B N 1
ATOM 3589 C CA . PHE B 1 121 ? 7.395 -12.852 0.579 1 70.12 121 PHE B CA 1
ATOM 3590 C C . PHE B 1 121 ? 7.41 -13.18 2.066 1 70.12 121 PHE B C 1
ATOM 3592 O O . PHE B 1 121 ? 6.906 -14.227 2.484 1 70.12 121 PHE B O 1
ATOM 3599 N N . ASP B 1 122 ? 8.008 -12.297 2.859 1 70 122 ASP B N 1
ATOM 3600 C CA . ASP B 1 122 ? 7.93 -12.438 4.312 1 70 122 ASP B CA 1
ATOM 3601 C C . ASP B 1 122 ? 6.516 -12.141 4.816 1 70 122 ASP B C 1
ATOM 3603 O O . ASP B 1 122 ? 6.031 -12.797 5.734 1 70 122 ASP B O 1
ATOM 3607 N N . GLU B 1 123 ? 6.008 -11.234 4.207 1 77.38 123 GLU B N 1
ATOM 3608 C CA . GLU B 1 123 ? 4.668 -10.844 4.629 1 77.38 123 GLU B CA 1
ATOM 3609 C C . GLU B 1 123 ? 3.621 -11.836 4.141 1 77.38 123 GLU B C 1
ATOM 3611 O O . GLU B 1 123 ? 2.633 -12.094 4.832 1 77.38 123 GLU B O 1
ATOM 3616 N N . PHE B 1 124 ? 3.895 -12.367 2.959 1 83.12 124 PHE B N 1
ATOM 3617 C CA . PHE B 1 124 ? 2.938 -13.289 2.352 1 83.12 124 PHE B CA 1
ATOM 3618 C C . PHE B 1 124 ? 3.611 -14.602 1.969 1 83.12 124 PHE B C 1
ATOM 3620 O O . PHE B 1 124 ? 3.785 -14.891 0.784 1 83.12 124 PHE B O 1
ATOM 3627 N N . PRO B 1 125 ? 3.838 -15.43 2.889 1 72.88 125 PRO B N 1
ATOM 3628 C CA . PRO B 1 125 ? 4.617 -16.656 2.65 1 72.88 125 PRO B CA 1
ATOM 3629 C C . PRO B 1 125 ? 3.941 -17.594 1.663 1 72.88 125 PRO B C 1
ATOM 3631 O O . PRO B 1 125 ? 4.613 -18.406 1.021 1 72.88 125 PRO B O 1
ATOM 3634 N N . PHE B 1 126 ? 2.65 -17.469 1.512 1 78.25 126 PHE B N 1
ATOM 3635 C CA . PHE B 1 126 ? 1.935 -18.359 0.607 1 78.25 126 PHE B CA 1
ATOM 3636 C C . PHE B 1 126 ? 2.322 -18.078 -0.841 1 78.25 126 PHE B C 1
ATOM 3638 O O . PHE B 1 126 ? 2.053 -18.891 -1.727 1 78.25 126 PHE B O 1
ATOM 3645 N N . LEU B 1 127 ? 2.973 -17 -1.059 1 82.06 127 LEU B N 1
ATOM 3646 C CA . LEU B 1 127 ? 3.473 -16.703 -2.396 1 82.06 127 LEU B CA 1
ATOM 3647 C C . LEU B 1 127 ? 4.68 -17.578 -2.73 1 82.06 127 LEU B C 1
ATOM 3649 O O . LEU B 1 127 ? 5.09 -17.656 -3.891 1 82.06 127 LEU B O 1
ATOM 3653 N N . LEU B 1 128 ? 5.184 -18.172 -1.697 1 66.88 128 LEU B N 1
ATOM 3654 C CA . LEU B 1 128 ? 6.312 -19.078 -1.897 1 66.88 128 LEU B CA 1
ATOM 3655 C C . LEU B 1 128 ? 5.859 -20.531 -1.85 1 66.88 128 LEU B C 1
ATOM 3657 O O . LEU B 1 128 ? 6.633 -21.438 -2.156 1 66.88 128 LEU B O 1
ATOM 3661 N N . ALA B 1 129 ? 4.609 -20.719 -1.393 1 66.38 129 ALA B N 1
ATOM 3662 C CA . ALA B 1 129 ? 4.094 -22.078 -1.223 1 66.38 129 ALA B CA 1
ATOM 3663 C C . ALA B 1 129 ? 3.961 -22.781 -2.566 1 66.38 129 ALA B C 1
ATOM 3665 O O . ALA B 1 129 ? 3.801 -22.125 -3.604 1 66.38 129 ALA B O 1
ATOM 3666 N N . GLU B 1 130 ? 4.074 -24.062 -2.5 1 60.81 130 GLU B N 1
ATOM 3667 C CA . GLU B 1 130 ? 3.92 -24.859 -3.717 1 60.81 130 GLU B CA 1
ATOM 3668 C C . GLU B 1 130 ? 2.479 -24.844 -4.211 1 60.81 130 GLU B C 1
ATOM 3670 O O . GLU B 1 130 ? 2.221 -24.531 -5.375 1 60.81 130 GLU B O 1
ATOM 3675 N N . THR B 1 131 ? 1.621 -25.328 -3.336 1 64.5 131 THR B N 1
ATOM 3676 C CA . THR B 1 131 ? 0.205 -25.344 -3.684 1 64.5 131 THR B CA 1
ATOM 3677 C C . THR B 1 131 ? -0.648 -24.859 -2.521 1 64.5 131 THR B C 1
ATOM 3679 O O . THR B 1 131 ? -0.403 -25.203 -1.367 1 64.5 131 THR B O 1
ATOM 3682 N N . VAL B 1 132 ? -1.536 -23.922 -2.828 1 72.88 132 VAL B N 1
ATOM 3683 C CA . VAL B 1 132 ? -2.545 -23.5 -1.87 1 72.88 132 VAL B CA 1
ATOM 3684 C C . VAL B 1 132 ? -3.934 -23.906 -2.361 1 72.88 132 VAL B C 1
ATOM 3686 O O . VAL B 1 132 ? -4.312 -23.594 -3.494 1 72.88 132 VAL B O 1
ATOM 3689 N N . PRO B 1 133 ? -4.566 -24.688 -1.575 1 81.88 133 PRO B N 1
ATOM 3690 C CA . PRO B 1 133 ? -5.91 -25.078 -2 1 81.88 133 PRO B CA 1
ATOM 3691 C C . PRO B 1 133 ? -6.844 -23.891 -2.199 1 81.88 133 PRO B C 1
ATOM 3693 O O . PRO B 1 133 ? -6.719 -22.891 -1.505 1 81.88 133 PRO B O 1
ATOM 3696 N N . PRO B 1 134 ? -7.789 -24.062 -3.105 1 91.38 134 PRO B N 1
ATOM 3697 C CA . PRO B 1 134 ? -8.773 -23 -3.305 1 91.38 134 PRO B CA 1
ATOM 3698 C C . PRO B 1 134 ? -9.734 -22.859 -2.127 1 91.38 134 PRO B C 1
ATOM 3700 O O . PRO B 1 134 ? -9.859 -23.781 -1.31 1 91.38 134 PRO B O 1
ATOM 3703 N N . ARG B 1 135 ? -10.344 -21.734 -2.014 1 91 135 ARG B N 1
ATOM 3704 C CA . ARG B 1 135 ? -11.398 -21.5 -1.033 1 91 135 ARG B CA 1
ATOM 3705 C C . ARG B 1 135 ? -12.68 -21.031 -1.71 1 91 135 ARG B C 1
ATOM 3707 O O . ARG B 1 135 ? -12.633 -20.234 -2.652 1 91 135 ARG B O 1
ATOM 3714 N N . VAL B 1 136 ? -13.734 -21.594 -1.199 1 94.88 136 VAL B N 1
ATOM 3715 C CA . VAL B 1 136 ? -15.039 -21.125 -1.642 1 94.88 136 VAL B CA 1
ATOM 3716 C C . VAL B 1 136 ? -15.602 -20.141 -0.619 1 94.88 136 VAL B C 1
ATOM 3718 O O . VAL B 1 136 ? -15.859 -20.5 0.529 1 94.88 136 VAL B O 1
ATOM 3721 N N . LEU B 1 137 ? -15.805 -18.953 -1.034 1 94.19 137 LEU B N 1
ATOM 3722 C CA . LEU B 1 137 ? -16.266 -17.891 -0.146 1 94.19 137 LEU B CA 1
ATOM 3723 C C . LEU B 1 137 ? -17.781 -17.703 -0.278 1 94.19 137 LEU B C 1
ATOM 3725 O O . LEU B 1 137 ? -18.344 -17.922 -1.348 1 94.19 137 LEU B O 1
ATOM 3729 N N . ASP B 1 138 ? -18.375 -17.281 0.767 1 93.5 138 ASP B N 1
ATOM 3730 C CA . ASP B 1 138 ? -19.781 -16.906 0.66 1 93.5 138 ASP B CA 1
ATOM 3731 C C . ASP B 1 138 ? -19.938 -15.578 -0.095 1 93.5 138 ASP B C 1
ATOM 3733 O O . ASP B 1 138 ? -18.938 -14.906 -0.388 1 93.5 138 ASP B O 1
ATOM 3737 N N . ALA B 1 139 ? -21.125 -15.273 -0.384 1 94.5 139 ALA B N 1
ATOM 3738 C CA . ALA B 1 139 ? -21.438 -14.148 -1.263 1 94.5 139 ALA B CA 1
ATOM 3739 C C . ALA B 1 139 ? -20.953 -12.836 -0.653 1 94.5 139 ALA B C 1
ATOM 3741 O O . ALA B 1 139 ? -20.453 -11.961 -1.362 1 94.5 139 ALA B O 1
ATOM 3742 N N . GLN B 1 140 ? -21.125 -12.672 0.585 1 91.31 140 GLN B N 1
ATOM 3743 C CA . GLN B 1 140 ? -20.766 -11.43 1.257 1 91.31 140 GLN B CA 1
ATOM 3744 C C . GLN B 1 140 ? -19.25 -11.227 1.245 1 91.31 140 GLN B C 1
ATOM 3746 O O . GLN B 1 140 ? -18.766 -10.156 0.876 1 91.31 140 GLN B O 1
ATOM 3751 N N . LEU B 1 141 ? -18.594 -12.227 1.593 1 90.44 141 LEU B N 1
ATOM 3752 C CA . LEU B 1 141 ? -17.125 -12.148 1.615 1 90.44 141 LEU B CA 1
ATOM 3753 C C . LEU B 1 141 ? -16.578 -11.984 0.205 1 90.44 141 LEU B C 1
ATOM 3755 O O . LEU B 1 141 ? -15.648 -11.195 -0.012 1 90.44 141 LEU B O 1
ATOM 3759 N N . PHE B 1 142 ? -17.172 -12.711 -0.702 1 96.31 142 PHE B N 1
ATOM 3760 C CA . PHE B 1 142 ? -16.703 -12.617 -2.076 1 96.31 142 PHE B CA 1
ATOM 3761 C C . PHE B 1 142 ? -16.875 -11.211 -2.619 1 96.31 142 PHE B C 1
ATOM 3763 O O . PHE B 1 142 ? -16.047 -10.727 -3.398 1 96.31 142 PHE B O 1
ATOM 3770 N N . SER B 1 143 ? -17.906 -10.555 -2.213 1 95.06 143 SER B N 1
ATOM 3771 C CA . SER B 1 143 ? -18.188 -9.211 -2.705 1 95.06 143 SER B CA 1
ATOM 3772 C C . SER B 1 143 ? -17.062 -8.242 -2.342 1 95.06 143 SER B C 1
ATOM 3774 O O . SER B 1 143 ? -16.828 -7.266 -3.053 1 95.06 143 SER B O 1
ATOM 3776 N N . GLU B 1 144 ? -16.359 -8.508 -1.249 1 91.56 144 GLU B N 1
ATOM 3777 C CA . GLU B 1 144 ? -15.227 -7.68 -0.862 1 91.56 144 GLU B CA 1
ATOM 3778 C C . GLU B 1 144 ? -14.086 -7.812 -1.864 1 91.56 144 GLU B C 1
ATOM 3780 O O . GLU B 1 144 ? -13.43 -6.824 -2.203 1 91.56 144 GLU B O 1
ATOM 3785 N N . PHE B 1 145 ? -13.875 -9.023 -2.299 1 95.75 145 PHE B N 1
ATOM 3786 C CA . PHE B 1 145 ? -12.875 -9.25 -3.33 1 95.75 145 PHE B CA 1
ATOM 3787 C C . PHE B 1 145 ? -13.312 -8.633 -4.656 1 95.75 145 PHE B C 1
ATOM 3789 O O . PHE B 1 145 ? -12.5 -8.031 -5.363 1 95.75 145 PHE B O 1
ATOM 3796 N N . GLU B 1 146 ? -14.57 -8.812 -4.902 1 96.88 146 GLU B N 1
ATOM 3797 C CA . GLU B 1 146 ? -15.141 -8.289 -6.145 1 96.88 146 GLU B CA 1
ATOM 3798 C C . GLU B 1 146 ? -14.961 -6.781 -6.246 1 96.88 146 GLU B C 1
ATOM 3800 O O . GLU B 1 146 ? -14.594 -6.266 -7.305 1 96.88 146 GLU B O 1
ATOM 3805 N N . GLN B 1 147 ? -15.203 -6.125 -5.207 1 93.81 147 GLN B N 1
ATOM 3806 C CA . GLN B 1 147 ? -15.031 -4.676 -5.18 1 93.81 147 GLN B CA 1
ATOM 3807 C C . GLN B 1 147 ? -13.578 -4.293 -5.465 1 93.81 147 GLN B C 1
ATOM 3809 O O . GLN B 1 147 ? -13.32 -3.357 -6.223 1 93.81 147 GLN B O 1
ATOM 3814 N N . LEU B 1 148 ? -12.656 -5.012 -4.895 1 96.06 148 LEU B N 1
ATOM 3815 C CA . LEU B 1 148 ? -11.234 -4.715 -5.035 1 96.06 148 LEU B CA 1
ATOM 3816 C C . LEU B 1 148 ? -10.758 -4.969 -6.461 1 96.06 148 LEU B C 1
ATOM 3818 O O . LEU B 1 148 ? -10.125 -4.105 -7.074 1 96.06 148 LEU B O 1
ATOM 3822 N N . TYR B 1 149 ? -11.078 -6.188 -7.008 1 97.06 149 TYR B N 1
ATOM 3823 C CA . TYR B 1 149 ? -10.531 -6.453 -8.336 1 97.06 149 TYR B CA 1
ATOM 3824 C C . TYR B 1 149 ? -11.25 -5.625 -9.391 1 97.06 149 TYR B C 1
ATOM 3826 O O . TYR B 1 149 ? -10.695 -5.363 -10.461 1 97.06 149 TYR B O 1
ATOM 3834 N N . HIS B 1 150 ? -12.484 -5.113 -9.172 1 95.81 150 HIS B N 1
ATOM 3835 C CA . HIS B 1 150 ? -13.117 -4.164 -10.086 1 95.81 150 HIS B CA 1
ATOM 3836 C C . HIS B 1 150 ? -12.414 -2.807 -10.031 1 95.81 150 HIS B C 1
ATOM 3838 O O . HIS B 1 150 ? -12.25 -2.15 -11.062 1 95.81 150 HIS B O 1
ATOM 3844 N N . GLN B 1 151 ? -12.094 -2.42 -8.836 1 94.69 151 GLN B N 1
ATOM 3845 C CA . GLN B 1 151 ? -11.344 -1.181 -8.695 1 94.69 151 GLN B CA 1
ATOM 3846 C C . GLN B 1 151 ? -9.992 -1.273 -9.406 1 94.69 151 GLN B C 1
ATOM 3848 O O . GLN B 1 151 ? -9.594 -0.346 -10.117 1 94.69 151 GLN B O 1
ATOM 3853 N N . ILE B 1 152 ? -9.305 -2.357 -9.242 1 96.56 152 ILE B N 1
ATOM 3854 C CA . ILE B 1 152 ? -8.016 -2.588 -9.891 1 96.56 152 ILE B CA 1
ATOM 3855 C C . ILE B 1 152 ? -8.195 -2.561 -11.406 1 96.56 152 ILE B C 1
ATOM 3857 O O . ILE B 1 152 ? -7.406 -1.927 -12.117 1 96.56 152 ILE B O 1
ATOM 3861 N N . ALA B 1 153 ? -9.258 -3.221 -11.867 1 95.25 153 ALA B N 1
ATOM 3862 C CA . ALA B 1 153 ? -9.523 -3.252 -13.305 1 95.25 153 ALA B CA 1
ATOM 3863 C C . ALA B 1 153 ? -9.781 -1.848 -13.844 1 95.25 153 ALA B C 1
ATOM 3865 O O . ALA B 1 153 ? -9.297 -1.491 -14.922 1 95.25 153 ALA B O 1
ATOM 3866 N N . GLY B 1 154 ? -10.555 -1.09 -13.148 1 92.81 154 GLY B N 1
ATOM 3867 C CA . GLY B 1 154 ? -10.812 0.283 -13.555 1 92.81 154 GLY B CA 1
ATOM 3868 C C . GLY B 1 154 ? -9.539 1.104 -13.703 1 92.81 154 GLY B C 1
ATOM 3869 O O . GLY B 1 154 ? -9.398 1.865 -14.656 1 92.81 154 GLY B O 1
ATOM 3870 N N . ILE B 1 155 ? -8.664 0.938 -12.734 1 92.88 155 ILE B N 1
ATOM 3871 C CA . ILE B 1 155 ? -7.395 1.658 -12.773 1 92.88 155 ILE B CA 1
ATOM 3872 C C . ILE B 1 155 ? -6.535 1.134 -13.922 1 92.88 155 ILE B C 1
ATOM 3874 O O . ILE B 1 155 ? -5.934 1.916 -14.664 1 92.88 155 ILE B O 1
ATOM 3878 N N . TYR B 1 156 ? -6.504 -0.174 -14.055 1 93.19 156 TYR B N 1
ATOM 3879 C CA . TYR B 1 156 ? -5.699 -0.832 -15.078 1 93.19 156 TYR B CA 1
ATOM 3880 C C . TYR B 1 156 ? -6.078 -0.336 -16.469 1 93.19 156 TYR B C 1
ATOM 3882 O O . TYR B 1 156 ? -5.203 -0.062 -17.297 1 93.19 156 TYR B O 1
ATOM 3890 N N . PHE B 1 157 ? -7.301 -0.183 -16.719 1 91.19 157 PHE B N 1
ATOM 3891 C CA . PHE B 1 157 ? -7.762 0.182 -18.062 1 91.19 157 PHE B CA 1
ATOM 3892 C C . PHE B 1 157 ? -7.871 1.695 -18.203 1 91.19 157 PHE B C 1
ATOM 3894 O O . PHE B 1 157 ? -8.172 2.203 -19.281 1 91.19 157 PHE B O 1
ATOM 3901 N N . GLY B 1 158 ? -7.645 2.4 -17.125 1 86.75 158 GLY B N 1
ATOM 3902 C CA . GLY B 1 158 ? -7.668 3.854 -17.172 1 86.75 158 GLY B CA 1
ATOM 3903 C C . GLY B 1 158 ? -6.324 4.461 -17.547 1 86.75 158 GLY B C 1
ATOM 3904 O O . GLY B 1 158 ? -5.371 3.736 -17.828 1 86.75 158 GLY B O 1
ATOM 3905 N N . ASP B 1 159 ? -6.367 5.824 -17.578 1 81.25 159 ASP B N 1
ATOM 3906 C CA . ASP B 1 159 ? -5.168 6.582 -17.922 1 81.25 159 ASP B CA 1
ATOM 3907 C C . ASP B 1 159 ? -4.641 7.352 -16.719 1 81.25 159 ASP B C 1
ATOM 3909 O O . ASP B 1 159 ? -5.199 8.383 -16.344 1 81.25 159 ASP B O 1
ATOM 3913 N N . CYS B 1 160 ? -3.797 6.652 -15.953 1 81.75 160 CYS B N 1
ATOM 3914 C CA . CYS B 1 160 ? -3.197 7.309 -14.789 1 81.75 160 CYS B CA 1
ATOM 3915 C C . CYS B 1 160 ? -1.708 7.004 -14.703 1 81.75 160 CYS B C 1
ATOM 3917 O O . CYS B 1 160 ? -1.292 5.859 -14.891 1 81.75 160 CYS B O 1
ATOM 3919 N N . ILE B 1 161 ? -0.949 8.023 -14.461 1 79.38 161 ILE B N 1
ATOM 3920 C CA . ILE B 1 161 ? 0.501 7.871 -14.422 1 79.38 161 ILE B CA 1
ATOM 3921 C C . ILE B 1 161 ? 0.903 7.074 -13.18 1 79.38 161 ILE B C 1
ATOM 3923 O O . ILE B 1 161 ? 1.997 6.508 -13.125 1 79.38 161 ILE B O 1
ATOM 3927 N N . TYR B 1 162 ? -0.006 7.016 -12.172 1 86.06 162 TYR B N 1
ATOM 3928 C CA . TYR B 1 162 ? 0.307 6.309 -10.938 1 86.06 162 TYR B CA 1
ATOM 3929 C C . TYR B 1 162 ? -0.363 4.938 -10.906 1 86.06 162 TYR B C 1
ATOM 3931 O O . TYR B 1 162 ? -0.576 4.367 -9.836 1 86.06 162 TYR B O 1
ATOM 3939 N N . LYS B 1 163 ? -0.71 4.477 -12.016 1 89 163 LYS B N 1
ATOM 3940 C CA . LYS B 1 163 ? -1.52 3.273 -12.18 1 89 163 LYS B CA 1
ATOM 3941 C C . LYS B 1 163 ? -0.898 2.088 -11.453 1 89 163 LYS B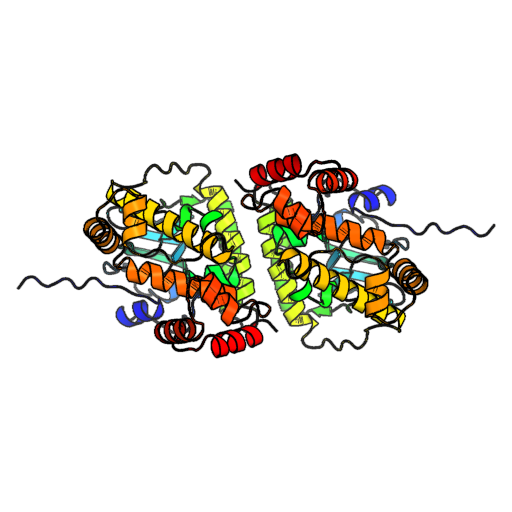 C 1
ATOM 3943 O O . LYS B 1 163 ? -1.56 1.437 -10.641 1 89 163 LYS B O 1
ATOM 3948 N N . ASN B 1 164 ? 0.389 1.846 -11.688 1 88.62 164 ASN B N 1
ATOM 3949 C CA . ASN B 1 164 ? 1.038 0.663 -11.133 1 88.62 164 ASN B CA 1
ATOM 3950 C C . ASN B 1 164 ? 1.146 0.743 -9.617 1 88.62 164 ASN B C 1
ATOM 3952 O O . ASN B 1 164 ? 0.959 -0.258 -8.922 1 88.62 164 ASN B O 1
ATOM 3956 N N . ARG B 1 165 ? 1.396 1.892 -9.156 1 89.38 165 ARG B N 1
ATOM 3957 C CA . ARG B 1 165 ? 1.487 2.1 -7.715 1 89.38 165 ARG B CA 1
ATOM 3958 C C . ARG B 1 165 ? 0.133 1.889 -7.047 1 89.38 165 ARG B C 1
ATOM 3960 O O . ARG B 1 165 ? 0.052 1.283 -5.977 1 89.38 165 ARG B O 1
ATOM 3967 N N . MET B 1 166 ? -0.941 2.426 -7.637 1 94.31 166 MET B N 1
ATOM 3968 C CA . MET B 1 166 ? -2.295 2.254 -7.117 1 94.31 166 MET B CA 1
ATOM 3969 C C . MET B 1 166 ? -2.697 0.784 -7.117 1 94.31 166 MET B C 1
ATOM 3971 O O . MET B 1 166 ? -3.18 0.268 -6.109 1 94.31 166 MET B O 1
ATOM 3975 N N . ILE B 1 167 ? -2.396 0.178 -8.203 1 95.25 167 ILE B N 1
ATOM 3976 C CA . ILE B 1 167 ? -2.723 -1.236 -8.344 1 95.25 167 ILE B CA 1
ATOM 3977 C C . ILE B 1 167 ? -1.959 -2.051 -7.305 1 95.25 167 ILE B C 1
ATOM 3979 O O . ILE B 1 167 ? -2.523 -2.947 -6.672 1 95.25 167 ILE B O 1
ATOM 3983 N N . GLY B 1 168 ? -0.672 -1.766 -7.168 1 94.38 168 GLY B N 1
ATOM 3984 C CA . GLY B 1 168 ? 0.123 -2.459 -6.168 1 94.38 168 GLY B CA 1
ATOM 3985 C C . GLY B 1 168 ? -0.47 -2.381 -4.773 1 94.38 168 GLY B C 1
ATOM 3986 O O . GLY B 1 168 ? -0.54 -3.387 -4.066 1 94.38 168 GLY B O 1
ATOM 3987 N N . ASN B 1 169 ? -0.912 -1.235 -4.375 1 94.75 169 ASN B N 1
ATOM 3988 C CA . ASN B 1 169 ? -1.479 -1.051 -3.045 1 94.75 169 ASN B CA 1
ATOM 3989 C C . ASN B 1 169 ? -2.811 -1.781 -2.896 1 94.75 169 ASN B C 1
ATOM 3991 O O . ASN B 1 169 ? -3.062 -2.422 -1.875 1 94.75 169 ASN B O 1
ATOM 3995 N N . LEU B 1 170 ? -3.678 -1.678 -3.881 1 96.81 170 LEU B N 1
ATOM 3996 C CA . LEU B 1 170 ? -4.945 -2.398 -3.844 1 96.81 170 LEU B CA 1
ATOM 3997 C C . LEU B 1 170 ? -4.711 -3.904 -3.811 1 96.81 170 LEU B C 1
ATOM 3999 O O . LEU B 1 170 ? -5.441 -4.637 -3.139 1 96.81 170 LEU B O 1
ATOM 4003 N N . PHE B 1 171 ? -3.686 -4.344 -4.484 1 96.38 171 PHE B N 1
ATOM 4004 C CA . PHE B 1 171 ? -3.383 -5.77 -4.527 1 96.38 171 PHE B CA 1
ATOM 4005 C C . PHE B 1 171 ? -2.902 -6.266 -3.17 1 96.38 171 PHE B C 1
ATOM 4007 O O . PHE B 1 171 ? -3.197 -7.395 -2.775 1 96.38 171 PHE B O 1
ATOM 4014 N N . VAL B 1 172 ? -2.137 -5.465 -2.482 1 93.94 172 VAL B N 1
ATOM 4015 C CA . VAL B 1 172 ? -1.727 -5.832 -1.132 1 93.94 172 VAL B CA 1
ATOM 4016 C C . VAL B 1 172 ? -2.959 -6.066 -0.262 1 93.94 172 VAL B C 1
ATOM 4018 O O . VAL B 1 172 ? -2.998 -7.008 0.531 1 93.94 172 VAL B O 1
ATOM 4021 N N . VAL B 1 173 ? -3.941 -5.188 -0.388 1 95.25 173 VAL B N 1
ATOM 4022 C CA . VAL B 1 173 ? -5.18 -5.363 0.368 1 95.25 173 VAL B CA 1
ATOM 4023 C C . VAL B 1 173 ? -5.824 -6.695 0.001 1 95.25 173 VAL B C 1
ATOM 4025 O O . VAL B 1 173 ? -6.312 -7.418 0.874 1 95.25 173 VAL B O 1
ATOM 4028 N N . LEU B 1 174 ? -5.797 -6.988 -1.241 1 95.31 174 LEU B N 1
ATOM 4029 C CA . LEU B 1 174 ? -6.301 -8.273 -1.715 1 95.31 174 LEU B CA 1
ATOM 4030 C C . LEU B 1 174 ? -5.543 -9.422 -1.068 1 95.31 174 LEU B C 1
ATOM 4032 O O . LEU B 1 174 ? -6.152 -10.383 -0.591 1 95.31 174 LEU B O 1
ATOM 4036 N N . LEU B 1 175 ? -4.227 -9.352 -1.037 1 93.31 175 LEU B N 1
ATOM 4037 C CA . LEU B 1 175 ? -3.387 -10.391 -0.442 1 93.31 175 LEU B CA 1
ATOM 4038 C C . LEU B 1 175 ? -3.67 -10.523 1.05 1 93.31 175 LEU B C 1
ATOM 4040 O O . LEU B 1 175 ? -3.688 -11.641 1.583 1 93.31 175 LEU B O 1
ATOM 4044 N N . LEU B 1 176 ? -3.857 -9.422 1.686 1 91.81 176 LEU B N 1
ATOM 4045 C CA . LEU B 1 176 ? -4.141 -9.445 3.115 1 91.81 176 LEU B CA 1
ATOM 4046 C C . LEU B 1 176 ? -5.484 -10.109 3.393 1 91.81 176 LEU B C 1
ATOM 4048 O O . LEU B 1 176 ? -5.633 -10.828 4.383 1 91.81 176 LEU B O 1
ATOM 4052 N N . LYS B 1 177 ? -6.469 -9.828 2.582 1 92.06 177 LYS B N 1
ATOM 4053 C CA . LYS B 1 177 ? -7.758 -10.508 2.721 1 92.06 177 LYS B CA 1
ATOM 4054 C C . LYS B 1 177 ? -7.613 -12.008 2.5 1 92.06 177 LYS B C 1
ATOM 4056 O O . LYS B 1 177 ? -8.211 -12.805 3.223 1 92.06 177 LYS B O 1
ATOM 4061 N N . ILE B 1 178 ? -6.812 -12.367 1.519 1 90.75 178 ILE B N 1
ATOM 4062 C CA . ILE B 1 178 ? -6.527 -13.773 1.294 1 90.75 178 ILE B CA 1
ATOM 4063 C C . ILE B 1 178 ? -5.871 -14.375 2.535 1 90.75 178 ILE B C 1
ATOM 4065 O O . ILE B 1 178 ? -6.254 -15.453 2.99 1 90.75 178 ILE B O 1
ATOM 4069 N N . LYS B 1 179 ? -4.883 -13.695 3.01 1 84.62 179 LYS B N 1
ATOM 4070 C CA . LYS B 1 179 ? -4.188 -14.141 4.211 1 84.62 179 LYS B CA 1
ATOM 4071 C C . LYS B 1 179 ? -5.16 -14.328 5.375 1 84.62 179 LYS B C 1
ATOM 4073 O O . LYS B 1 179 ? -5.059 -15.297 6.129 1 84.62 179 LYS B O 1
ATOM 4078 N N . ALA B 1 180 ? -6.07 -13.43 5.543 1 83.19 180 ALA B N 1
ATOM 4079 C CA . ALA B 1 180 ? -7.031 -13.445 6.637 1 83.19 180 ALA B CA 1
ATOM 4080 C C . ALA B 1 180 ? -8 -14.617 6.504 1 83.19 180 ALA B C 1
ATOM 4082 O O . ALA B 1 180 ? -8.375 -15.242 7.504 1 83.19 180 ALA B O 1
ATOM 4083 N N . TYR B 1 181 ? -8.328 -14.922 5.309 1 78.5 181 TYR B N 1
ATOM 4084 C CA . TYR B 1 181 ? -9.43 -15.859 5.133 1 78.5 181 TYR B CA 1
ATOM 4085 C C . TYR B 1 181 ? -8.914 -17.25 4.797 1 78.5 181 TYR B C 1
ATOM 4087 O O . TYR B 1 181 ? -9.617 -18.25 4.996 1 78.5 181 TYR B O 1
ATOM 4095 N N . PHE B 1 182 ? -7.785 -17.328 4.125 1 74.31 182 PHE B N 1
ATOM 4096 C CA . PHE B 1 182 ? -7.273 -18.641 3.717 1 74.31 182 PHE B CA 1
ATOM 4097 C C . PHE B 1 182 ? -6.5 -19.297 4.852 1 74.31 182 PHE B C 1
ATOM 4099 O O . PHE B 1 182 ? -6.445 -20.531 4.941 1 74.31 182 PHE B O 1
ATOM 4106 N N . TRP B 1 183 ? -5.703 -18.578 5.613 1 59 183 TRP B N 1
ATOM 4107 C CA . TRP B 1 183 ? -4.812 -19.172 6.605 1 59 183 TRP B CA 1
ATOM 4108 C C . TRP B 1 183 ? -5.539 -19.375 7.93 1 59 183 TRP B C 1
ATOM 4110 O O . TRP B 1 183 ? -4.973 -19.938 8.875 1 59 183 TRP B O 1
ATOM 4120 N N . LEU B 1 184 ? -6.723 -18.812 8.086 1 50.59 184 LEU B N 1
ATOM 4121 C CA . LEU B 1 184 ? -7.434 -19.219 9.297 1 50.59 184 LEU B CA 1
ATOM 4122 C C . LEU B 1 184 ? -7.395 -20.734 9.484 1 50.59 184 LEU B C 1
ATOM 4124 O O . LEU B 1 184 ? -7.297 -21.219 10.609 1 50.59 184 LEU B O 1
ATOM 4128 N N . ASP B 1 185 ? -7.312 -21.484 8.359 1 44.19 185 ASP B N 1
ATOM 4129 C CA . ASP B 1 185 ? -7.328 -22.953 8.43 1 44.19 185 ASP B CA 1
ATOM 4130 C C . ASP B 1 185 ? -6.098 -23.547 7.746 1 44.19 185 ASP B C 1
ATOM 4132 O O . ASP B 1 185 ? -6.094 -24.719 7.367 1 44.19 185 ASP B O 1
ATOM 4136 N N . TYR B 1 186 ? -5.199 -22.672 7.539 1 46.25 186 TYR B N 1
ATOM 4137 C CA . TYR B 1 186 ? -4.102 -23.188 6.734 1 46.25 186 TYR B CA 1
ATOM 4138 C C . TYR B 1 186 ? -3.297 -24.219 7.52 1 46.25 186 TYR B C 1
ATOM 4140 O O . TYR B 1 186 ? -2.777 -23.922 8.594 1 46.25 186 TYR B O 1
ATOM 4148 N N . ASN B 1 187 ? -3.521 -25.438 7.348 1 40.44 187 ASN B N 1
ATOM 4149 C CA . ASN B 1 187 ? -2.674 -26.578 7.684 1 40.44 187 ASN B CA 1
ATOM 4150 C C . ASN B 1 187 ? -1.613 -26.812 6.613 1 40.44 187 ASN B C 1
ATOM 4152 O O . ASN B 1 187 ? -1.941 -27.094 5.457 1 40.44 187 ASN B O 1
ATOM 4156 N N . PRO B 1 188 ? -0.392 -26.281 6.82 1 41.69 188 PRO B N 1
ATOM 4157 C CA . PRO B 1 188 ? 0.692 -26.625 5.895 1 41.69 188 PRO B CA 1
ATOM 4158 C C . PRO B 1 188 ? 0.631 -28.078 5.426 1 41.69 188 PRO B C 1
ATOM 4160 O O . PRO B 1 188 ? 1.589 -28.578 4.832 1 41.69 188 PRO B O 1
ATOM 4163 N N . ILE B 1 189 ? -0.249 -28.672 5.723 1 39.75 189 ILE B N 1
ATOM 4164 C CA . ILE B 1 189 ? -0.288 -30.109 5.426 1 39.75 189 ILE B CA 1
ATOM 4165 C C . ILE B 1 189 ? 0.171 -30.344 3.988 1 39.75 189 ILE B C 1
ATOM 4167 O O . ILE B 1 189 ? 0.849 -31.328 3.703 1 39.75 189 ILE B O 1
ATOM 4171 N N . TYR B 1 190 ? -0.292 -29.5 3.141 1 43.56 190 TYR B N 1
ATOM 4172 C CA . TYR B 1 190 ? 0.02 -30.047 1.821 1 43.56 190 TYR B CA 1
ATOM 4173 C C . TYR B 1 190 ? 1.459 -29.719 1.429 1 43.56 190 TYR B C 1
ATOM 4175 O O . TYR B 1 190 ? 1.72 -29.281 0.31 1 43.56 190 TYR B O 1
ATOM 4183 N N . GLU B 1 191 ? 2.182 -29.203 2.342 1 47.72 191 GLU B N 1
ATOM 4184 C CA . GLU B 1 191 ? 3.605 -29.141 2.025 1 47.72 191 GLU B CA 1
ATOM 4185 C C . GLU B 1 191 ? 4.121 -30.484 1.528 1 47.72 191 GLU B C 1
ATOM 4187 O O . GLU B 1 191 ? 3.988 -31.5 2.217 1 47.72 191 GLU B O 1
ATOM 4192 N N . GLY B 1 192 ? 4.031 -30.656 0.247 1 53.53 192 GLY B N 1
ATOM 4193 C CA . GLY B 1 192 ? 4.391 -31.734 -0.655 1 53.53 192 GLY B CA 1
ATOM 4194 C C . GLY B 1 192 ? 5.48 -32.625 -0.102 1 53.53 192 GLY B C 1
ATOM 4195 O O . GLY B 1 192 ? 5.836 -32.531 1.074 1 53.53 192 GLY B O 1
ATOM 4196 N N . ASN B 1 193 ? 5.965 -33.688 -1.013 1 63.06 193 ASN B N 1
ATOM 4197 C CA . ASN B 1 193 ? 7.035 -34.656 -0.861 1 63.06 193 ASN B CA 1
ATOM 4198 C C . ASN B 1 193 ? 8.383 -33.969 -0.599 1 63.06 193 ASN B C 1
ATOM 4200 O O . ASN B 1 193 ? 8.453 -32.75 -0.468 1 63.06 193 ASN B O 1
ATOM 4204 N N . ARG B 1 194 ? 9.281 -34.688 -0.362 1 71.06 194 ARG B N 1
ATOM 4205 C CA . ARG B 1 194 ? 10.641 -34.25 -0.079 1 71.06 194 ARG B CA 1
ATOM 4206 C C . ARG B 1 194 ? 11.094 -33.219 -1.078 1 71.06 194 ARG B C 1
ATOM 4208 O O . ARG B 1 194 ? 11.711 -32.219 -0.698 1 71.06 194 ARG B O 1
ATOM 4215 N N . SER B 1 195 ? 10.703 -33.375 -2.279 1 75.5 195 SER B N 1
ATOM 4216 C CA . SER B 1 195 ? 11.102 -32.438 -3.326 1 75.5 195 SER B CA 1
ATOM 4217 C C . SER B 1 195 ? 10.461 -31.062 -3.111 1 75.5 195 SER B C 1
ATOM 4219 O O . SER B 1 195 ? 11.102 -30.031 -3.328 1 75.5 195 SER B O 1
ATOM 4221 N N . SER B 1 196 ? 9.258 -31.078 -2.602 1 73.69 196 SER B N 1
ATOM 4222 C CA . SER B 1 196 ? 8.562 -29.828 -2.322 1 73.69 196 SER B CA 1
ATOM 4223 C C . SER B 1 196 ? 9.227 -29.062 -1.182 1 73.69 196 SER B C 1
ATOM 4225 O O . SER B 1 196 ? 9.352 -27.844 -1.234 1 73.69 196 SER B O 1
ATOM 4227 N N . GLN B 1 197 ? 9.57 -29.781 -0.26 1 80.06 197 GLN B N 1
ATOM 4228 C CA . GLN B 1 197 ? 10.258 -29.172 0.872 1 80.06 197 GLN B CA 1
ATOM 4229 C C . GLN B 1 197 ? 11.586 -28.562 0.44 1 80.06 197 GLN B C 1
ATOM 4231 O O . GLN B 1 197 ? 11.969 -27.484 0.917 1 80.06 197 GLN B O 1
ATOM 4236 N N . ILE B 1 198 ? 12.258 -29.266 -0.478 1 84.44 198 ILE B N 1
ATOM 4237 C CA . ILE B 1 198 ? 13.539 -28.797 -0.988 1 84.44 198 ILE B CA 1
ATOM 4238 C C . ILE B 1 198 ? 13.336 -27.469 -1.72 1 84.44 198 ILE B C 1
ATOM 4240 O O . ILE B 1 198 ? 14.094 -26.516 -1.503 1 84.44 198 ILE B O 1
ATOM 4244 N N . VAL B 1 199 ? 12.297 -27.406 -2.525 1 81.62 199 VAL B N 1
ATOM 4245 C CA . VAL B 1 199 ? 12.023 -26.203 -3.311 1 81.62 199 VAL B CA 1
ATOM 4246 C C . VAL B 1 199 ? 11.648 -25.062 -2.381 1 81.62 199 VAL B C 1
ATOM 4248 O O . VAL B 1 199 ? 12.141 -23.938 -2.547 1 81.62 199 VAL B O 1
ATOM 4251 N N . LYS B 1 200 ? 10.859 -25.344 -1.426 1 80 200 LYS B N 1
ATOM 4252 C CA . LYS B 1 200 ? 10.453 -24.328 -0.456 1 80 200 LYS B CA 1
ATOM 4253 C C . LYS B 1 200 ? 11.664 -23.766 0.297 1 80 200 LYS B C 1
ATOM 4255 O O . LYS B 1 200 ? 11.805 -22.562 0.441 1 80 200 LYS B O 1
ATOM 4260 N N . SER B 1 201 ? 12.445 -24.672 0.743 1 85.75 201 SER B N 1
ATOM 4261 C CA . SER B 1 201 ? 13.656 -24.281 1.468 1 85.75 201 SER B CA 1
ATOM 4262 C C . SER B 1 201 ? 14.578 -23.438 0.594 1 85.75 201 SER B C 1
ATOM 4264 O O . SER B 1 201 ? 15.141 -22.453 1.057 1 85.75 201 SER B O 1
ATOM 4266 N N . PHE B 1 202 ? 14.672 -23.891 -0.662 1 90.06 202 PHE B N 1
ATOM 4267 C CA . PHE B 1 202 ? 15.5 -23.156 -1.6 1 90.06 202 PHE B CA 1
ATOM 4268 C C . PHE B 1 202 ? 14.984 -21.719 -1.764 1 90.06 202 PHE B C 1
ATOM 4270 O O . PHE B 1 202 ? 15.742 -20.766 -1.641 1 90.06 202 PHE B O 1
ATOM 4277 N N . LYS B 1 203 ? 13.711 -21.609 -2.059 1 85.44 203 LYS B N 1
ATOM 4278 C CA . LYS B 1 203 ? 13.117 -20.297 -2.281 1 85.44 203 LYS B CA 1
ATOM 4279 C C . LYS B 1 203 ? 13.266 -19.406 -1.047 1 85.44 203 LYS B C 1
ATOM 4281 O O . LYS B 1 203 ? 13.555 -18.219 -1.163 1 85.44 203 LYS B O 1
ATOM 4286 N N . ARG B 1 204 ? 13.109 -19.938 0.097 1 84.38 204 ARG B N 1
ATOM 4287 C CA . ARG B 1 204 ? 13.258 -19.203 1.352 1 84.38 204 ARG B CA 1
ATOM 4288 C C . ARG B 1 204 ? 14.695 -18.734 1.535 1 84.38 204 ARG B C 1
ATOM 4290 O O . ARG B 1 204 ? 14.93 -17.594 1.94 1 84.38 204 ARG B O 1
ATOM 4297 N N . THR B 1 205 ? 15.609 -19.656 1.255 1 90.06 205 THR B N 1
ATOM 4298 C CA . THR B 1 205 ? 17.031 -19.328 1.374 1 90.06 205 THR B CA 1
ATOM 4299 C C . THR B 1 205 ? 17.406 -18.219 0.386 1 90.06 205 THR B C 1
ATOM 4301 O O . THR B 1 205 ? 18.156 -17.312 0.724 1 90.06 205 THR B O 1
ATOM 4304 N N . LEU B 1 206 ? 16.844 -18.406 -0.8 1 90.38 206 LEU B N 1
ATOM 4305 C CA . LEU B 1 206 ? 17.078 -17.406 -1.825 1 90.38 206 LEU B CA 1
ATOM 4306 C C . LEU B 1 206 ? 16.609 -16.031 -1.358 1 90.38 206 LEU B C 1
ATOM 4308 O O . LEU B 1 206 ? 17.359 -15.055 -1.425 1 90.38 206 LEU B O 1
ATOM 4312 N N . GLU B 1 207 ? 15.445 -15.945 -0.852 1 84.75 207 GLU B N 1
ATOM 4313 C CA . GLU B 1 207 ? 14.883 -14.703 -0.342 1 84.75 207 GLU B CA 1
ATOM 4314 C C . GLU B 1 207 ? 15.711 -14.148 0.814 1 84.75 207 GLU B C 1
ATOM 4316 O O . GLU B 1 207 ? 16.016 -12.953 0.851 1 84.75 207 GLU B O 1
ATOM 4321 N N . LYS B 1 208 ? 15.969 -15 1.729 1 85.19 208 LYS B N 1
ATOM 4322 C CA . LYS B 1 208 ? 16.75 -14.609 2.902 1 85.19 208 LYS B CA 1
ATOM 4323 C C . LYS B 1 208 ? 18.109 -14.047 2.498 1 85.19 208 LYS B C 1
ATOM 4325 O O . LYS B 1 208 ? 18.547 -13.023 3.02 1 85.19 208 LYS B O 1
ATOM 4330 N N . HIS B 1 209 ? 18.719 -14.711 1.589 1 90.94 209 HIS B N 1
ATOM 4331 C CA . HIS B 1 209 ? 20.062 -14.297 1.159 1 90.94 209 HIS B CA 1
ATOM 4332 C C . HIS B 1 209 ? 20.016 -12.914 0.517 1 90.94 209 HIS B C 1
ATOM 4334 O O . HIS B 1 209 ? 20.859 -12.07 0.807 1 90.94 209 HIS B O 1
ATOM 4340 N N . TYR B 1 210 ? 19.094 -12.68 -0.256 1 88 210 TYR B N 1
ATOM 4341 C CA . TYR B 1 210 ? 19.031 -11.398 -0.95 1 88 210 TYR B CA 1
ATOM 4342 C C . TYR B 1 210 ? 18.656 -10.273 0.007 1 88 210 TYR B C 1
ATOM 4344 O O . TYR B 1 210 ? 19.047 -9.125 -0.187 1 88 210 TYR B O 1
ATOM 4352 N N . ARG B 1 211 ? 17.953 -10.578 1.014 1 81.81 211 ARG B N 1
ATOM 4353 C CA . ARG B 1 211 ? 17.719 -9.609 2.08 1 81.81 211 ARG B CA 1
ATOM 4354 C C . ARG B 1 211 ? 19.016 -9.25 2.791 1 81.81 211 ARG B C 1
ATOM 4356 O O . ARG B 1 211 ? 19.25 -8.086 3.113 1 81.81 211 ARG B O 1
ATOM 4363 N N . GLN B 1 212 ? 19.766 -10.273 3.021 1 85.69 212 GLN B N 1
ATOM 4364 C CA . GLN B 1 212 ? 21.062 -10.078 3.654 1 85.69 212 GLN B CA 1
ATOM 4365 C C . GLN B 1 212 ? 21.984 -9.227 2.775 1 85.69 212 GLN B C 1
ATOM 4367 O O . GLN B 1 212 ? 22.703 -8.359 3.275 1 85.69 212 GLN B O 1
ATOM 4372 N N . LEU B 1 213 ? 21.922 -9.484 1.513 1 86.5 213 LEU B N 1
ATOM 4373 C CA . LEU B 1 213 ? 22.703 -8.695 0.57 1 86.5 213 LEU B CA 1
ATOM 4374 C C . LEU B 1 213 ? 22.266 -7.234 0.581 1 86.5 213 LEU B C 1
ATOM 4376 O O . LEU B 1 213 ? 23.094 -6.336 0.759 1 86.5 213 LEU B O 1
ATOM 4380 N N . ALA B 1 214 ? 21.031 -7.059 0.511 1 78.69 214 ALA B N 1
ATOM 4381 C CA . ALA B 1 214 ? 20.453 -5.715 0.416 1 78.69 214 ALA B CA 1
ATOM 4382 C C . ALA B 1 214 ? 20.766 -4.902 1.672 1 78.69 214 ALA B C 1
ATOM 4384 O O . ALA B 1 214 ? 20.984 -3.689 1.598 1 78.69 214 ALA B O 1
ATOM 4385 N N . SER B 1 215 ? 20.797 -5.586 2.754 1 76.5 215 SER B N 1
ATOM 4386 C CA . SER B 1 215 ? 20.984 -4.902 4.027 1 76.5 215 SER B CA 1
ATOM 4387 C C . SER B 1 215 ? 22.469 -4.789 4.371 1 76.5 215 SER B C 1
ATOM 4389 O O . SER B 1 215 ? 22.828 -4.207 5.395 1 76.5 215 SER B O 1
ATOM 4391 N N . GLY B 1 216 ? 23.25 -5.379 3.586 1 78 216 GLY B N 1
ATOM 4392 C CA . GLY B 1 216 ? 24.688 -5.297 3.809 1 78 216 GLY B CA 1
ATOM 4393 C C . GLY B 1 216 ? 25.203 -6.387 4.727 1 78 216 GLY B C 1
ATOM 4394 O O . GLY B 1 216 ? 26.375 -6.379 5.105 1 78 216 GLY B O 1
ATOM 4395 N N . GLN B 1 217 ? 24.375 -7.301 5.133 1 79.94 217 GLN B N 1
ATOM 4396 C CA . GLN B 1 217 ? 24.766 -8.391 6.02 1 79.94 217 GLN B CA 1
ATOM 4397 C C . GLN B 1 217 ? 25.547 -9.469 5.258 1 79.94 217 GLN B C 1
ATOM 4399 O O . GLN B 1 217 ? 26.188 -10.32 5.863 1 79.94 217 GLN B O 1
ATOM 4404 N N . ALA B 1 218 ? 25.391 -9.492 3.957 1 85.31 218 ALA B N 1
ATOM 4405 C CA . ALA B 1 218 ? 26.156 -10.359 3.066 1 85.31 218 ALA B CA 1
ATOM 4406 C C . ALA B 1 218 ? 26.828 -9.562 1.953 1 85.31 218 ALA B C 1
ATOM 4408 O O . ALA B 1 218 ? 26.312 -8.508 1.547 1 85.31 218 ALA B O 1
ATOM 4409 N N . GLN B 1 219 ? 27.891 -10.023 1.551 1 86.56 219 GLN B N 1
ATOM 4410 C CA . GLN B 1 219 ? 28.641 -9.258 0.556 1 86.56 219 GLN B CA 1
ATOM 4411 C C . GLN B 1 219 ? 28.812 -10.055 -0.733 1 86.56 219 GLN B C 1
ATOM 4413 O O . GLN B 1 219 ? 29.141 -9.492 -1.778 1 86.56 219 GLN B O 1
ATOM 4418 N N . VAL B 1 220 ? 28.625 -11.305 -0.587 1 88.88 220 VAL B N 1
ATOM 4419 C CA . VAL B 1 220 ? 28.844 -12.148 -1.755 1 88.88 220 VAL B CA 1
ATOM 4420 C C . VAL B 1 220 ? 27.547 -12.867 -2.113 1 88.88 220 VAL B C 1
ATOM 4422 O O . VAL B 1 220 ? 26.828 -13.336 -1.23 1 88.88 220 VAL B O 1
ATOM 4425 N N . MET B 1 221 ? 27.359 -12.938 -3.406 1 91.19 221 MET B N 1
ATOM 4426 C CA . MET B 1 221 ? 26.172 -13.648 -3.893 1 91.19 221 MET B CA 1
ATOM 4427 C C . MET B 1 221 ? 26.344 -15.156 -3.748 1 91.19 221 MET B C 1
ATOM 4429 O O . MET B 1 221 ? 27.406 -15.695 -4.066 1 91.19 221 MET B O 1
ATOM 4433 N N . PHE B 1 222 ? 25.281 -15.773 -3.287 1 90.31 222 PHE B N 1
ATOM 4434 C CA . PHE B 1 222 ? 25.297 -17.234 -3.203 1 90.31 222 PHE B CA 1
ATOM 4435 C C . PHE B 1 222 ? 25.344 -17.844 -4.594 1 90.31 222 PHE B C 1
ATOM 4437 O O . PHE B 1 222 ? 24.703 -17.359 -5.52 1 90.31 222 PHE B O 1
ATOM 4444 N N . ARG B 1 223 ? 26.141 -18.906 -4.688 1 90.38 223 ARG B N 1
ATOM 4445 C CA . ARG B 1 223 ? 26.125 -19.781 -5.855 1 90.38 223 ARG B CA 1
ATOM 4446 C C . ARG B 1 223 ? 25.344 -21.047 -5.582 1 90.38 223 ARG B C 1
ATOM 4448 O O . ARG B 1 223 ? 24.812 -21.234 -4.48 1 90.38 223 ARG B O 1
ATOM 4455 N N . VAL B 1 224 ? 25.156 -21.766 -6.648 1 92.56 224 VAL B N 1
ATOM 4456 C CA . VAL B 1 224 ? 24.375 -23 -6.547 1 92.56 224 VAL B CA 1
ATOM 4457 C C . VAL B 1 224 ? 24.875 -23.828 -5.363 1 92.56 224 VAL B C 1
ATOM 4459 O O . VAL B 1 224 ? 24.062 -24.375 -4.598 1 92.56 224 VAL B O 1
ATOM 4462 N N . GLN B 1 225 ? 26.188 -23.875 -5.176 1 94.25 225 GLN B N 1
ATOM 4463 C CA . GLN B 1 225 ? 26.781 -24.688 -4.117 1 94.25 225 GLN B CA 1
ATOM 4464 C C . GLN B 1 225 ? 26.328 -24.203 -2.74 1 94.25 225 GLN B C 1
ATOM 4466 O O . GLN B 1 225 ? 26.094 -25.031 -1.844 1 94.25 225 GLN B O 1
ATOM 4471 N N . ASP B 1 226 ? 26.234 -22.984 -2.566 1 95.44 226 ASP B N 1
ATOM 4472 C CA . ASP B 1 226 ? 25.844 -22.422 -1.279 1 95.44 226 ASP B CA 1
ATOM 4473 C C . ASP B 1 226 ? 24.406 -22.828 -0.91 1 95.44 226 ASP B C 1
ATOM 4475 O O . ASP B 1 226 ? 24.141 -23.156 0.249 1 95.44 226 ASP B O 1
ATOM 4479 N N . TYR B 1 227 ? 23.531 -22.812 -1.885 1 94.75 227 TYR B N 1
ATOM 4480 C CA . TYR B 1 227 ? 22.156 -23.234 -1.654 1 94.75 227 TYR B CA 1
ATOM 4481 C C . TYR B 1 227 ? 22.062 -24.719 -1.363 1 94.75 227 TYR B C 1
ATOM 4483 O O . TYR B 1 227 ? 21.266 -25.156 -0.537 1 94.75 227 TYR B O 1
ATOM 4491 N N . ALA B 1 228 ? 22.844 -25.453 -2.072 1 93.75 228 ALA B N 1
ATOM 4492 C CA . ALA B 1 228 ? 22.922 -26.891 -1.835 1 93.75 228 ALA B CA 1
ATOM 4493 C C . ALA B 1 228 ? 23.438 -27.188 -0.432 1 93.75 228 ALA B C 1
ATOM 4495 O O . ALA B 1 228 ? 22.844 -28 0.291 1 93.75 228 ALA B O 1
ATOM 4496 N N . ASP B 1 229 ? 24.484 -26.484 0.004 1 94.62 229 ASP B N 1
ATOM 4497 C CA . ASP B 1 229 ? 25.078 -26.656 1.328 1 94.62 229 ASP B CA 1
ATOM 4498 C C . ASP B 1 229 ? 24.062 -26.344 2.426 1 94.62 229 ASP B C 1
ATOM 4500 O O . ASP B 1 229 ? 24.016 -27.031 3.451 1 94.62 229 ASP B O 1
ATOM 4504 N N . ALA B 1 230 ? 23.281 -25.391 2.148 1 92.69 230 ALA B N 1
ATOM 4505 C CA . ALA B 1 230 ? 22.281 -24.969 3.133 1 92.69 230 ALA B CA 1
ATOM 4506 C C . ALA B 1 230 ? 21.281 -26.078 3.418 1 92.69 230 ALA B C 1
ATOM 4508 O O . ALA B 1 230 ? 20.641 -26.094 4.477 1 92.69 230 ALA B O 1
ATOM 4509 N N . GLN B 1 231 ? 21.125 -26.938 2.473 1 92.69 231 GLN B N 1
ATOM 4510 C CA . GLN B 1 231 ? 20.156 -28.016 2.652 1 92.69 231 GLN B CA 1
ATOM 4511 C C . GLN B 1 231 ? 20.859 -29.375 2.758 1 92.69 231 GLN B C 1
ATOM 4513 O O . GLN B 1 231 ? 20.219 -30.422 2.715 1 92.69 231 GLN B O 1
ATOM 4518 N N . HIS B 1 232 ? 22.188 -29.328 2.834 1 93.5 232 HIS B N 1
ATOM 4519 C CA . HIS B 1 232 ? 23.016 -30.531 2.926 1 93.5 232 HIS B CA 1
ATOM 4520 C C . HIS B 1 232 ? 22.75 -31.469 1.749 1 93.5 232 HIS B C 1
ATOM 4522 O O . HIS B 1 232 ? 22.562 -32.656 1.938 1 93.5 232 HIS B O 1
ATOM 4528 N N . LEU B 1 233 ? 22.719 -30.875 0.542 1 92.69 233 LEU B N 1
ATOM 4529 C CA . LEU B 1 233 ? 22.516 -31.641 -0.691 1 92.69 233 LEU B CA 1
ATOM 4530 C C . LEU B 1 233 ? 23.688 -31.438 -1.645 1 92.69 233 LEU B C 1
ATOM 4532 O O . LEU B 1 233 ? 24.438 -30.469 -1.516 1 92.69 233 LEU B O 1
ATOM 4536 N N . HIS B 1 234 ? 23.875 -32.375 -2.557 1 90.38 234 HIS B N 1
ATOM 4537 C CA . HIS B 1 234 ? 24.781 -32.125 -3.684 1 90.38 234 HIS B CA 1
ATOM 4538 C C . HIS B 1 234 ? 24.203 -31.109 -4.652 1 90.38 234 HIS B C 1
ATOM 4540 O O . HIS B 1 234 ? 23 -31.125 -4.941 1 90.38 234 HIS B O 1
ATOM 4546 N N . PRO B 1 235 ? 25.031 -30.234 -5.18 1 92.69 235 PRO B N 1
ATOM 4547 C CA . PRO B 1 235 ? 24.531 -29.188 -6.066 1 92.69 235 PRO B CA 1
ATOM 4548 C C . PRO B 1 235 ? 23.812 -29.734 -7.293 1 92.69 235 PRO B C 1
ATOM 4550 O O . PRO B 1 235 ? 22.797 -29.156 -7.723 1 92.69 235 PRO B O 1
ATOM 4553 N N . ASN B 1 236 ? 24.297 -30.844 -7.777 1 88.62 236 ASN B N 1
ATOM 4554 C CA . ASN B 1 236 ? 23.641 -31.438 -8.945 1 88.62 236 ASN B CA 1
ATOM 4555 C C . ASN B 1 236 ? 22.234 -31.938 -8.609 1 88.62 236 ASN B C 1
ATOM 4557 O O . ASN B 1 236 ? 21.312 -31.781 -9.406 1 88.62 236 ASN B O 1
ATOM 4561 N N . TYR B 1 237 ? 22.125 -32.531 -7.453 1 88.56 237 TYR B N 1
ATOM 4562 C CA . TYR B 1 237 ? 20.812 -33 -7.016 1 88.56 237 TYR B CA 1
ATOM 4563 C C . TYR B 1 237 ? 19.844 -31.859 -6.809 1 88.56 237 TYR B C 1
ATOM 4565 O O . TYR B 1 237 ? 18.719 -31.891 -7.285 1 88.56 237 TYR B O 1
ATOM 4573 N N . LEU B 1 238 ? 20.312 -30.859 -6.109 1 92.56 238 LEU B N 1
ATOM 4574 C CA . LEU B 1 238 ? 19.469 -29.688 -5.883 1 92.56 238 LEU B CA 1
ATOM 4575 C C . LEU B 1 238 ? 19 -29.094 -7.207 1 92.56 238 LEU B C 1
ATOM 4577 O O . LEU B 1 238 ? 17.812 -28.812 -7.387 1 92.56 238 LEU B O 1
ATOM 4581 N N . ASN B 1 239 ? 19.953 -28.891 -8.125 1 88.5 239 ASN B N 1
ATOM 4582 C CA . ASN B 1 239 ? 19.625 -28.312 -9.422 1 88.5 239 ASN B CA 1
ATOM 4583 C C . ASN B 1 239 ? 18.594 -29.141 -10.172 1 88.5 239 ASN B C 1
ATOM 4585 O O . ASN B 1 239 ? 17.672 -28.594 -10.781 1 88.5 239 ASN B O 1
ATOM 4589 N N . ASN B 1 240 ? 18.797 -30.469 -10.125 1 85.69 240 ASN B N 1
ATOM 4590 C CA . ASN B 1 240 ? 17.859 -31.359 -10.805 1 85.69 240 ASN B CA 1
ATOM 4591 C C . ASN B 1 240 ? 16.453 -31.266 -10.195 1 85.69 240 ASN B C 1
ATOM 4593 O O . ASN B 1 240 ? 15.461 -31.219 -10.922 1 85.69 240 ASN B O 1
ATOM 4597 N N . VAL B 1 241 ? 16.406 -31.25 -8.867 1 82.69 241 VAL B N 1
ATOM 4598 C CA . VAL B 1 241 ? 15.133 -31.141 -8.172 1 82.69 241 VAL B CA 1
ATOM 4599 C C . VAL B 1 241 ? 14.453 -29.828 -8.516 1 82.69 241 VAL B C 1
ATOM 4601 O O . VAL B 1 241 ? 13.273 -29.797 -8.859 1 82.69 241 VAL B O 1
ATOM 4604 N N . ILE B 1 242 ? 15.195 -28.734 -8.453 1 86 242 ILE B N 1
ATOM 4605 C CA . ILE B 1 242 ? 14.656 -27.406 -8.711 1 86 242 ILE B CA 1
ATOM 4606 C C . ILE B 1 242 ? 14.172 -27.312 -10.156 1 86 242 ILE B C 1
ATOM 4608 O O . ILE B 1 242 ? 13.062 -26.859 -10.414 1 86 242 ILE B O 1
ATOM 4612 N N . ARG B 1 243 ? 14.992 -27.781 -11.086 1 79.56 243 ARG B N 1
ATOM 4613 C CA . ARG B 1 243 ? 14.625 -27.75 -12.492 1 79.56 243 ARG B CA 1
ATOM 4614 C C . ARG B 1 243 ? 13.375 -28.578 -12.758 1 79.56 243 ARG B C 1
ATOM 4616 O O . ARG B 1 243 ? 12.477 -28.156 -13.477 1 79.56 243 ARG B O 1
ATOM 4623 N N . SER B 1 244 ? 13.438 -29.766 -12.188 1 74.81 244 SER B N 1
ATOM 4624 C CA . SER B 1 244 ? 12.32 -30.672 -12.406 1 74.81 244 SER B CA 1
ATOM 4625 C C . SER B 1 244 ? 11.023 -30.109 -11.836 1 74.81 244 SER B C 1
ATOM 4627 O O . SER B 1 244 ? 9.969 -30.188 -12.469 1 74.81 244 SER B O 1
ATOM 4629 N N . LYS B 1 245 ? 11.078 -29.484 -10.648 1 71.19 245 LYS B N 1
ATOM 4630 C CA . LYS B 1 245 ? 9.891 -29.031 -9.93 1 71.19 245 LYS B CA 1
ATOM 4631 C C . LYS B 1 245 ? 9.438 -27.656 -10.422 1 71.19 245 LYS B C 1
ATOM 4633 O O . LYS B 1 245 ? 8.242 -27.344 -10.391 1 71.19 245 LYS B O 1
ATOM 4638 N N . THR B 1 246 ? 10.398 -26.828 -10.898 1 74.5 246 THR B N 1
ATOM 4639 C CA . THR B 1 246 ? 10.031 -25.438 -11.148 1 74.5 246 THR B CA 1
ATOM 4640 C C . THR B 1 246 ? 10.195 -25.094 -12.625 1 74.5 246 THR B C 1
ATOM 4642 O O . THR B 1 246 ? 9.75 -24.031 -13.078 1 74.5 246 THR B O 1
ATOM 4645 N N . GLY B 1 247 ? 10.875 -25.938 -13.414 1 70.25 247 GLY B N 1
ATOM 4646 C CA . GLY B 1 247 ? 11.086 -25.719 -14.836 1 70.25 247 GLY B CA 1
ATOM 4647 C C . GLY B 1 247 ? 12.266 -24.812 -15.125 1 70.25 247 GLY B C 1
ATOM 4648 O O . GLY B 1 247 ? 12.609 -24.578 -16.297 1 70.25 247 GLY B O 1
ATOM 4649 N N . LYS B 1 248 ? 12.812 -24.281 -14.109 1 76.38 248 LYS B N 1
ATOM 4650 C CA . LYS B 1 248 ? 13.945 -23.375 -14.273 1 76.38 248 LYS B CA 1
ATOM 4651 C C . LYS B 1 248 ? 15.148 -23.859 -13.477 1 76.38 248 LYS B C 1
ATOM 4653 O O . LYS B 1 248 ? 15 -24.391 -12.375 1 76.38 248 LYS B O 1
ATOM 4658 N N . ALA B 1 249 ? 16.281 -23.641 -14.055 1 84.62 249 ALA B N 1
ATOM 4659 C CA . ALA B 1 249 ? 17.516 -23.953 -13.328 1 84.62 249 ALA B CA 1
ATOM 4660 C C . ALA B 1 249 ? 17.75 -22.953 -12.203 1 84.62 249 ALA B C 1
ATOM 4662 O O . ALA B 1 249 ? 17.219 -21.844 -12.227 1 84.62 249 ALA B O 1
ATOM 4663 N N . ILE B 1 250 ? 18.5 -23.312 -11.18 1 89.56 250 ILE B N 1
ATOM 4664 C CA . ILE B 1 250 ? 18.828 -22.469 -10.023 1 89.56 250 ILE B CA 1
ATOM 4665 C C . ILE B 1 250 ? 19.469 -21.172 -10.492 1 89.56 250 ILE B C 1
ATOM 4667 O O . ILE B 1 250 ? 19.188 -20.109 -9.961 1 89.56 250 ILE B O 1
ATOM 4671 N N . GLY B 1 251 ? 20.312 -21.281 -11.492 1 90.31 251 GLY B N 1
ATOM 4672 C CA . GLY B 1 251 ? 20.938 -20.078 -12.031 1 90.31 251 GLY B CA 1
ATOM 4673 C C . GLY B 1 251 ? 19.938 -19.047 -12.523 1 90.31 251 GLY B C 1
ATOM 4674 O O . GLY B 1 251 ? 20.141 -17.844 -12.328 1 90.31 251 GLY B O 1
ATOM 4675 N N . THR B 1 252 ? 18.875 -19.547 -13.172 1 86.56 252 THR B N 1
ATOM 4676 C CA . THR B 1 252 ? 17.828 -18.656 -13.664 1 86.56 252 THR B CA 1
ATOM 4677 C C . THR B 1 252 ? 17.078 -18.016 -12.5 1 86.56 252 THR B C 1
ATOM 4679 O O . THR B 1 252 ? 16.766 -16.828 -12.531 1 86.56 252 THR B O 1
ATOM 4682 N N . TRP B 1 253 ? 16.75 -18.766 -11.438 1 87.31 253 TRP B N 1
ATOM 4683 C CA . TRP B 1 253 ? 16.125 -18.25 -10.227 1 87.31 253 TRP B CA 1
ATOM 4684 C C . TRP B 1 253 ? 16.953 -17.125 -9.625 1 87.31 253 TRP B C 1
ATOM 4686 O O . TRP B 1 253 ? 16.422 -16.078 -9.266 1 87.31 253 TRP B O 1
ATOM 4696 N N . ILE B 1 254 ? 18.234 -17.391 -9.555 1 91.06 254 ILE B N 1
ATOM 4697 C CA . ILE B 1 254 ? 19.156 -16.406 -8.992 1 91.06 254 ILE B CA 1
ATOM 4698 C C . ILE B 1 254 ? 19.172 -15.148 -9.852 1 91.06 254 ILE B C 1
ATOM 4700 O O . ILE B 1 254 ? 19.109 -14.031 -9.336 1 91.06 254 ILE B O 1
ATOM 4704 N N . ALA B 1 255 ? 19.188 -15.32 -11.148 1 88.75 255 ALA B N 1
ATOM 4705 C CA . ALA B 1 255 ? 19.234 -14.188 -12.07 1 88.75 255 ALA B CA 1
ATOM 4706 C C . ALA B 1 255 ? 17.969 -13.344 -11.953 1 88.75 255 ALA B C 1
ATOM 4708 O O . ALA B 1 255 ? 18.031 -12.109 -11.859 1 88.75 255 ALA B O 1
ATOM 4709 N N . GLU B 1 256 ? 16.828 -14.016 -11.984 1 85.62 256 GLU B N 1
ATOM 4710 C CA . GLU B 1 256 ? 15.555 -13.32 -11.891 1 85.62 256 GLU B CA 1
ATOM 4711 C C . GLU B 1 256 ? 15.422 -12.578 -10.57 1 85.62 256 GLU B C 1
ATOM 4713 O O . GLU B 1 256 ? 14.922 -11.453 -10.523 1 85.62 256 GLU B O 1
ATOM 4718 N N . LYS B 1 257 ? 15.812 -13.227 -9.492 1 87.06 257 LYS B N 1
ATOM 4719 C CA . LYS B 1 257 ? 15.812 -12.586 -8.18 1 87.06 257 LYS B CA 1
ATOM 4720 C C . LYS B 1 257 ? 16.734 -11.359 -8.172 1 87.06 257 LYS B C 1
ATOM 4722 O O . LYS B 1 257 ? 16.359 -10.305 -7.648 1 87.06 257 LYS B O 1
ATOM 4727 N N . THR B 1 258 ? 17.891 -11.508 -8.734 1 89.19 258 THR B N 1
ATOM 4728 C CA . THR B 1 258 ? 18.844 -10.406 -8.812 1 89.19 258 THR B CA 1
ATOM 4729 C C . THR B 1 258 ? 18.25 -9.211 -9.539 1 89.19 258 THR B C 1
ATOM 4731 O O . THR B 1 258 ? 18.344 -8.078 -9.07 1 89.19 258 THR B O 1
ATOM 4734 N N . ILE B 1 259 ? 17.547 -9.523 -10.602 1 87.06 259 ILE B N 1
ATOM 4735 C CA . ILE B 1 259 ? 16.969 -8.461 -11.422 1 87.06 259 ILE B CA 1
ATOM 4736 C C . ILE B 1 259 ? 15.805 -7.805 -10.672 1 87.06 259 ILE B C 1
ATOM 4738 O O . ILE B 1 259 ? 15.672 -6.582 -10.68 1 87.06 259 ILE B O 1
ATOM 4742 N N . ALA B 1 260 ? 15 -8.617 -10.062 1 82.56 260 ALA B N 1
ATOM 4743 C CA . ALA B 1 260 ? 13.867 -8.078 -9.305 1 82.56 260 ALA B CA 1
ATOM 4744 C C . ALA B 1 260 ? 14.344 -7.152 -8.195 1 82.56 260 ALA B C 1
ATOM 4746 O O . ALA B 1 260 ? 13.789 -6.07 -8 1 82.56 260 ALA B O 1
ATOM 4747 N N . GLU B 1 261 ? 15.367 -7.574 -7.465 1 84.38 261 GLU B N 1
ATOM 4748 C CA . GLU B 1 261 ? 15.93 -6.758 -6.395 1 84.38 261 GLU B CA 1
ATOM 4749 C C . GLU B 1 261 ? 16.578 -5.492 -6.949 1 84.38 261 GLU B C 1
ATOM 4751 O O . GLU B 1 261 ? 16.438 -4.414 -6.367 1 84.38 261 GLU B O 1
ATOM 4756 N N . ALA B 1 262 ? 17.25 -5.68 -8.016 1 87.06 262 ALA B N 1
ATOM 4757 C CA . ALA B 1 262 ? 17.891 -4.535 -8.664 1 87.06 262 ALA B CA 1
ATOM 4758 C C . ALA B 1 262 ? 16.859 -3.482 -9.062 1 87.06 262 ALA B C 1
ATOM 4760 O O . ALA B 1 262 ? 17.016 -2.299 -8.75 1 87.06 262 ALA B O 1
ATOM 4761 N N . LYS B 1 263 ? 15.82 -3.957 -9.734 1 82.75 263 LYS B N 1
ATOM 4762 C CA . LYS B 1 263 ? 14.766 -3.047 -10.172 1 82.75 263 LYS B CA 1
ATOM 4763 C C . LYS B 1 263 ? 14.164 -2.299 -8.984 1 82.75 263 LYS B C 1
ATOM 4765 O O . LYS B 1 263 ? 13.945 -1.088 -9.055 1 82.75 263 LYS B O 1
ATOM 4770 N N . SER B 1 264 ? 13.945 -3.045 -7.961 1 80.31 264 SER B N 1
ATOM 4771 C CA . SER B 1 264 ? 13.391 -2.455 -6.746 1 80.31 264 SER B CA 1
ATOM 4772 C C . SER B 1 264 ? 14.32 -1.384 -6.184 1 80.31 264 SER B C 1
ATOM 4774 O O . SER B 1 264 ? 13.875 -0.284 -5.848 1 80.31 264 SER B O 1
ATOM 4776 N N . MET B 1 265 ? 15.602 -1.622 -6.102 1 82.12 265 MET B N 1
ATOM 4777 C CA . MET B 1 265 ? 16.578 -0.699 -5.539 1 82.12 265 MET B CA 1
ATOM 4778 C C . MET B 1 265 ? 16.766 0.523 -6.434 1 82.12 265 MET B C 1
ATOM 4780 O O . MET B 1 265 ? 16.984 1.632 -5.945 1 82.12 265 MET B O 1
ATOM 4784 N N . LEU B 1 266 ? 16.656 0.289 -7.719 1 84.31 266 LEU B N 1
ATOM 4785 C CA . LEU B 1 266 ? 16.891 1.353 -8.688 1 84.31 266 LEU B CA 1
ATOM 4786 C C . LEU B 1 266 ? 15.766 2.385 -8.641 1 84.31 266 LEU B C 1
ATOM 4788 O O . LEU B 1 266 ? 15.914 3.494 -9.156 1 84.31 266 LEU B O 1
ATOM 4792 N N . GLN B 1 267 ? 14.695 1.976 -8.062 1 75.12 267 GLN B N 1
ATOM 4793 C CA . GLN B 1 267 ? 13.594 2.92 -7.91 1 75.12 267 GLN B CA 1
ATOM 4794 C C . GLN B 1 267 ? 13.945 4.027 -6.926 1 75.12 267 GLN B C 1
ATOM 4796 O O . GLN B 1 267 ? 13.352 5.105 -6.949 1 75.12 267 GLN B O 1
ATOM 4801 N N . ASN B 1 268 ? 14.828 3.729 -6.008 1 71.06 268 ASN B N 1
ATOM 4802 C CA . ASN B 1 268 ? 15.297 4.723 -5.051 1 71.06 268 ASN B CA 1
ATOM 4803 C C . ASN B 1 268 ? 16.469 5.531 -5.605 1 71.06 268 ASN B C 1
ATOM 4805 O O . ASN B 1 268 ? 17.609 5.055 -5.621 1 71.06 268 ASN B O 1
ATOM 4809 N N . SER B 1 269 ? 16.188 6.684 -5.941 1 65.38 269 SER B N 1
ATOM 4810 C CA . SER B 1 269 ? 17.172 7.508 -6.621 1 65.38 269 SER B CA 1
ATOM 4811 C C . SER B 1 269 ? 18.312 7.898 -5.68 1 65.38 269 SER B C 1
ATOM 4813 O O . SER B 1 269 ? 19.375 8.328 -6.129 1 65.38 269 SER B O 1
ATOM 4815 N N . ALA B 1 270 ? 18.094 7.762 -4.484 1 69.31 270 ALA B N 1
ATOM 4816 C CA . ALA B 1 270 ? 19.125 8.164 -3.525 1 69.31 270 ALA B CA 1
ATOM 4817 C C . ALA B 1 270 ? 20.25 7.145 -3.473 1 69.31 270 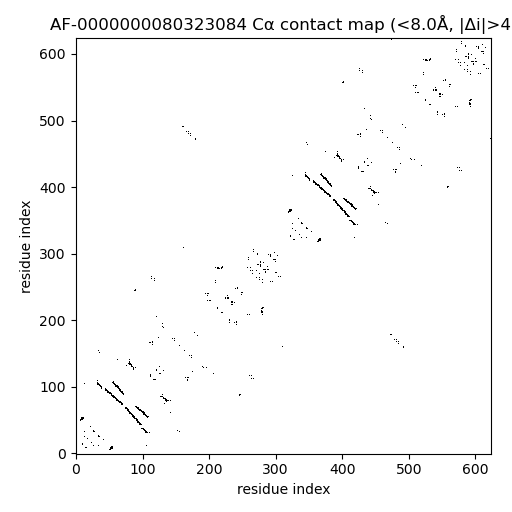ALA B C 1
ATOM 4819 O O . ALA B 1 270 ? 21.344 7.438 -2.957 1 69.31 270 ALA B O 1
ATOM 4820 N N . VAL B 1 271 ? 20 5.996 -4 1 79.94 271 VAL B N 1
ATOM 4821 C CA . VAL B 1 271 ? 21.016 4.949 -4.004 1 79.94 271 VAL B CA 1
ATOM 4822 C C . VAL B 1 271 ? 21.734 4.922 -5.355 1 79.94 271 VAL B C 1
ATOM 4824 O O . VAL B 1 271 ? 21.094 4.742 -6.395 1 79.94 271 VAL B O 1
ATOM 4827 N N . SER B 1 272 ? 22.969 5.172 -5.359 1 89.38 272 SER B N 1
ATOM 4828 C CA . SER B 1 272 ? 23.719 5.195 -6.609 1 89.38 272 SER B CA 1
ATOM 4829 C C . SER B 1 272 ? 23.75 3.82 -7.266 1 89.38 272 SER B C 1
ATOM 4831 O O . SER B 1 272 ? 23.562 2.805 -6.598 1 89.38 272 SER B O 1
ATOM 4833 N N . ILE B 1 273 ? 24.016 3.844 -8.516 1 92.38 273 ILE B N 1
ATOM 4834 C CA . ILE B 1 273 ? 24.125 2.596 -9.266 1 92.38 273 ILE B CA 1
ATOM 4835 C C . ILE B 1 273 ? 25.25 1.747 -8.703 1 92.38 273 ILE B C 1
ATOM 4837 O O . ILE B 1 273 ? 25.141 0.523 -8.609 1 92.38 273 ILE B O 1
ATOM 4841 N N . LYS B 1 274 ? 26.312 2.436 -8.32 1 92.56 274 LYS B N 1
ATOM 4842 C CA . LYS B 1 274 ? 27.453 1.75 -7.719 1 92.56 274 LYS B CA 1
ATOM 4843 C C . LYS B 1 274 ? 27.047 1.048 -6.426 1 92.56 274 LYS B C 1
ATOM 4845 O O . LYS B 1 274 ? 27.422 -0.101 -6.191 1 92.56 274 LYS B O 1
ATOM 4850 N N . GLU B 1 275 ? 26.312 1.688 -5.676 1 90.31 275 GLU B N 1
ATOM 4851 C CA . GLU B 1 275 ? 25.859 1.12 -4.41 1 90.31 275 GLU B CA 1
ATOM 4852 C C . GLU B 1 275 ? 24.922 -0.067 -4.645 1 90.31 275 GLU B C 1
ATOM 4854 O O . GLU B 1 275 ? 25 -1.065 -3.922 1 90.31 275 GLU B O 1
ATOM 4859 N N . VAL B 1 276 ? 24.031 0.074 -5.602 1 92.19 276 VAL B N 1
ATOM 4860 C CA . VAL B 1 276 ? 23.156 -1.027 -5.957 1 92.19 276 VAL B CA 1
ATOM 4861 C C . VAL B 1 276 ? 23.969 -2.252 -6.348 1 92.19 276 VAL B C 1
ATOM 4863 O O . VAL B 1 276 ? 23.703 -3.363 -5.887 1 92.19 276 VAL B O 1
ATOM 4866 N N . ALA B 1 277 ? 25 -2.033 -7.168 1 93.44 277 ALA B N 1
ATOM 4867 C CA . ALA B 1 277 ? 25.875 -3.111 -7.613 1 93.44 277 ALA B CA 1
ATOM 4868 C C . ALA B 1 277 ? 26.531 -3.82 -6.43 1 93.44 277 ALA B C 1
ATOM 4870 O O . ALA B 1 277 ? 26.484 -5.051 -6.328 1 93.44 277 ALA B O 1
ATOM 4871 N N . TYR B 1 278 ? 27.016 -3.053 -5.508 1 90.75 278 TYR B N 1
ATOM 4872 C CA . TYR B 1 278 ? 27.719 -3.604 -4.359 1 90.75 278 TYR B CA 1
ATOM 4873 C C . TYR B 1 278 ? 26.766 -4.336 -3.428 1 90.75 278 TYR B C 1
ATOM 4875 O O . TYR B 1 278 ? 27.078 -5.414 -2.922 1 90.75 278 TYR B O 1
ATOM 4883 N N . ARG B 1 279 ? 25.625 -3.824 -3.268 1 88.81 279 ARG B N 1
ATOM 4884 C CA . ARG B 1 279 ? 24.625 -4.43 -2.385 1 88.81 279 ARG B CA 1
ATOM 4885 C C . ARG B 1 279 ? 24.156 -5.773 -2.932 1 88.81 279 ARG B C 1
ATOM 4887 O O . ARG B 1 279 ? 23.75 -6.652 -2.17 1 88.81 279 ARG B O 1
ATOM 4894 N N . LEU B 1 280 ? 24.312 -5.906 -4.191 1 91.19 280 LEU B N 1
ATOM 4895 C CA . LEU B 1 280 ? 23.844 -7.141 -4.816 1 91.19 280 LEU B CA 1
ATOM 4896 C C . LEU B 1 280 ? 25.016 -8.109 -5.031 1 91.19 280 LEU B C 1
ATOM 4898 O O . LEU B 1 280 ? 24.844 -9.141 -5.684 1 91.19 280 LEU B O 1
ATOM 4902 N N . GLY B 1 281 ? 26.188 -7.703 -4.523 1 90.06 281 GLY B N 1
ATOM 4903 C CA . GLY B 1 281 ? 27.312 -8.625 -4.465 1 90.06 281 GLY B CA 1
ATOM 4904 C C . GLY B 1 281 ? 28.234 -8.523 -5.668 1 90.06 281 GLY B C 1
ATOM 4905 O O . GLY B 1 281 ? 29.109 -9.367 -5.863 1 90.06 281 GLY B O 1
ATOM 4906 N N . PHE B 1 282 ? 28.016 -7.559 -6.496 1 92.12 282 PHE B N 1
ATOM 4907 C CA . PHE B 1 282 ? 28.922 -7.375 -7.625 1 92.12 282 PHE B CA 1
ATOM 4908 C C . PHE B 1 282 ? 30.188 -6.648 -7.191 1 92.12 282 PHE B C 1
ATOM 4910 O O . PHE B 1 282 ? 30.141 -5.723 -6.379 1 92.12 282 PHE B O 1
ATOM 4917 N N . SER B 1 283 ? 31.281 -7.031 -7.711 1 90.12 283 SER B N 1
ATOM 4918 C CA . SER B 1 283 ? 32.562 -6.41 -7.371 1 90.12 283 SER B CA 1
ATOM 4919 C C . SER B 1 283 ? 32.781 -5.125 -8.156 1 90.12 283 SER B C 1
ATOM 4921 O O . SER B 1 283 ? 33.5 -4.23 -7.711 1 90.12 283 SER B O 1
ATOM 4923 N N . GLU B 1 284 ? 32.156 -5.016 -9.312 1 92.31 284 GLU B N 1
ATOM 4924 C CA . GLU B 1 284 ? 32.281 -3.846 -10.172 1 92.31 284 GLU B CA 1
ATOM 4925 C C . GLU B 1 284 ? 30.938 -3.406 -10.727 1 92.31 284 GLU B C 1
ATOM 4927 O O . GLU B 1 284 ? 30.125 -4.238 -11.148 1 92.31 284 GLU B O 1
ATOM 4932 N N . SER B 1 285 ? 30.766 -2.096 -10.742 1 93.69 285 SER B N 1
ATOM 4933 C CA . SER B 1 285 ? 29.516 -1.529 -11.242 1 93.69 285 SER B CA 1
ATOM 4934 C C . SER B 1 285 ? 29.297 -1.88 -12.711 1 93.69 285 SER B C 1
ATOM 4936 O O . SER B 1 285 ? 28.172 -2.084 -13.148 1 93.69 285 SER B O 1
ATOM 4938 N N . ALA B 1 286 ? 30.406 -1.96 -13.406 1 94.12 286 ALA B N 1
ATOM 4939 C CA . ALA B 1 286 ? 30.312 -2.291 -14.828 1 94.12 286 ALA B CA 1
ATOM 4940 C C . ALA B 1 286 ? 29.734 -3.691 -15.031 1 94.12 286 ALA B C 1
ATOM 4942 O O . ALA B 1 286 ? 28.938 -3.92 -15.945 1 94.12 286 ALA B O 1
ATOM 4943 N N . ASN B 1 287 ? 30.188 -4.648 -14.25 1 94.62 287 ASN B N 1
ATOM 4944 C CA . ASN B 1 287 ? 29.672 -6.008 -14.336 1 94.62 287 ASN B CA 1
ATOM 4945 C C . ASN B 1 287 ? 28.172 -6.055 -14.039 1 94.62 287 ASN B C 1
ATOM 4947 O O . ASN B 1 287 ? 27.422 -6.773 -14.703 1 94.62 287 ASN B O 1
ATOM 4951 N N . PHE B 1 288 ? 27.781 -5.32 -13.078 1 95.81 288 PHE B N 1
ATOM 4952 C CA . PHE B 1 288 ? 26.359 -5.223 -12.75 1 95.81 288 PHE B CA 1
ATOM 4953 C C . PHE B 1 288 ? 25.578 -4.641 -13.922 1 95.81 288 PHE B C 1
ATOM 4955 O O . PHE B 1 288 ? 24.531 -5.176 -14.305 1 95.81 288 PHE B O 1
ATOM 4962 N N . SER B 1 289 ? 26.031 -3.562 -14.453 1 94.75 289 SER B N 1
ATOM 4963 C CA . SER B 1 289 ? 25.344 -2.895 -15.555 1 94.75 289 SER B CA 1
ATOM 4964 C C . SER B 1 289 ? 25.172 -3.83 -16.75 1 94.75 289 SER B C 1
ATOM 4966 O O . SER B 1 289 ? 24.109 -3.893 -17.344 1 94.75 289 SER B O 1
ATOM 4968 N N . ASN B 1 290 ? 26.219 -4.551 -17.094 1 94.69 290 ASN B N 1
ATOM 4969 C CA . ASN B 1 290 ? 26.156 -5.52 -18.188 1 94.69 290 ASN B CA 1
ATOM 4970 C C . ASN B 1 290 ? 25.156 -6.629 -17.875 1 94.69 290 ASN B C 1
ATOM 4972 O O . ASN B 1 290 ? 24.375 -7.031 -18.75 1 94.69 290 ASN B O 1
ATOM 4976 N N . TYR B 1 291 ? 25.25 -7.102 -16.688 1 93.69 291 TYR B N 1
ATOM 4977 C CA . TYR B 1 291 ? 24.344 -8.156 -16.25 1 93.69 291 TYR B CA 1
ATOM 4978 C C . TYR B 1 291 ? 22.891 -7.703 -16.359 1 93.69 291 TYR B C 1
ATOM 4980 O O . TYR B 1 291 ? 22.047 -8.422 -16.891 1 93.69 291 TYR B O 1
ATOM 4988 N N . PHE B 1 292 ? 22.609 -6.531 -15.82 1 94.12 292 PHE B N 1
ATOM 4989 C CA . PHE B 1 292 ? 21.266 -5.961 -15.828 1 94.12 292 PHE B CA 1
ATOM 4990 C C . PHE B 1 292 ? 20.766 -5.773 -17.25 1 94.12 292 PHE B C 1
ATOM 4992 O O . PHE B 1 292 ? 19.641 -6.152 -17.578 1 94.12 292 PHE B O 1
ATOM 4999 N N . LYS B 1 293 ? 21.578 -5.254 -18.094 1 92 293 LYS B N 1
ATOM 5000 C CA . LYS B 1 293 ? 21.219 -5.027 -19.5 1 92 293 LYS B CA 1
ATOM 5001 C C . LYS B 1 293 ? 20.953 -6.348 -20.219 1 92 293 LYS B C 1
ATOM 5003 O O . LYS B 1 293 ? 20 -6.457 -20.984 1 92 293 LYS B O 1
ATOM 5008 N N . LYS B 1 294 ? 21.75 -7.262 -19.984 1 91.56 294 LYS B N 1
ATOM 5009 C CA . LYS B 1 294 ? 21.609 -8.578 -20.594 1 91.56 294 LYS B CA 1
ATOM 5010 C C . LYS B 1 294 ? 20.234 -9.172 -20.281 1 91.56 294 LYS B C 1
ATOM 5012 O O . LYS B 1 294 ? 19.625 -9.82 -21.141 1 91.56 294 LYS B O 1
ATOM 5017 N N . HIS B 1 295 ? 19.75 -8.914 -19.062 1 88.62 295 HIS B N 1
ATOM 5018 C CA . HIS B 1 295 ? 18.547 -9.586 -18.594 1 88.62 295 HIS B CA 1
ATOM 5019 C C . HIS B 1 295 ? 17.312 -8.711 -18.797 1 88.62 295 HIS B C 1
ATOM 5021 O O . HIS B 1 295 ? 16.172 -9.203 -18.719 1 88.62 295 HIS B O 1
ATOM 5027 N N . THR B 1 296 ? 17.438 -7.398 -18.969 1 85.88 296 THR B N 1
ATOM 5028 C CA . THR B 1 296 ? 16.281 -6.52 -19.047 1 85.88 296 THR B CA 1
ATOM 5029 C C . THR B 1 296 ? 16.281 -5.746 -20.359 1 85.88 296 THR B C 1
ATOM 5031 O O . THR B 1 296 ? 15.281 -5.109 -20.703 1 85.88 296 THR B O 1
ATOM 5034 N N . ASP B 1 297 ? 17.359 -5.754 -21.078 1 87.56 297 ASP B N 1
ATOM 5035 C CA . ASP B 1 297 ? 17.578 -5.039 -22.328 1 87.56 297 ASP B CA 1
ATOM 5036 C C . ASP B 1 297 ? 17.719 -3.537 -22.094 1 87.56 297 ASP B C 1
ATOM 5038 O O . ASP B 1 297 ? 17.656 -2.744 -23.031 1 87.56 297 ASP B O 1
ATOM 5042 N N . LEU B 1 298 ? 17.781 -3.059 -20.891 1 88.56 298 LEU B N 1
ATOM 5043 C CA . LEU B 1 298 ? 18 -1.667 -20.5 1 88.56 298 LEU B CA 1
ATOM 5044 C C . LEU B 1 298 ? 19.188 -1.544 -19.562 1 88.56 298 LEU B C 1
ATOM 5046 O O . LEU B 1 298 ? 19.422 -2.43 -18.734 1 88.56 298 LEU B O 1
ATOM 5050 N N . SER B 1 299 ? 19.875 -0.479 -19.672 1 92.94 299 SER B N 1
ATOM 5051 C CA . SER B 1 299 ? 20.875 -0.197 -18.656 1 92.94 299 SER B CA 1
ATOM 5052 C C . SER B 1 299 ? 20.234 0.257 -17.359 1 92.94 299 SER B C 1
ATOM 5054 O O . SER B 1 299 ? 19.109 0.755 -17.359 1 92.94 299 SER B O 1
ATOM 5056 N N . PRO B 1 300 ? 20.906 0.017 -16.203 1 92.12 300 PRO B N 1
ATOM 5057 C CA . PRO B 1 300 ? 20.359 0.507 -14.93 1 92.12 300 PRO B CA 1
ATOM 5058 C C . PRO B 1 300 ? 20.016 1.994 -14.969 1 92.12 300 PRO B C 1
ATOM 5060 O O . PRO B 1 300 ? 18.984 2.408 -14.445 1 92.12 300 PRO B O 1
ATOM 5063 N N . VAL B 1 301 ? 20.844 2.781 -15.617 1 89.81 301 VAL B N 1
ATOM 5064 C CA . VAL B 1 301 ? 20.641 4.227 -15.695 1 89.81 301 VAL B CA 1
ATOM 5065 C C . VAL B 1 301 ? 19.359 4.527 -16.469 1 89.81 301 VAL B C 1
ATOM 5067 O O . VAL B 1 301 ? 18.547 5.352 -16.031 1 89.81 301 VAL B O 1
ATOM 5070 N N . LEU B 1 302 ? 19.172 3.869 -17.562 1 87.38 302 LEU B N 1
ATOM 5071 C CA . LEU B 1 302 ? 17.984 4.086 -18.375 1 87.38 302 LEU B CA 1
ATOM 5072 C C . LEU B 1 302 ? 16.734 3.611 -17.656 1 87.38 302 LEU B C 1
ATOM 5074 O O . LEU B 1 302 ? 15.68 4.25 -17.734 1 87.38 302 LEU B O 1
ATOM 5078 N N . TYR B 1 303 ? 16.875 2.469 -17.031 1 87.81 303 TYR B N 1
ATOM 5079 C CA . TYR B 1 303 ? 15.734 1.948 -16.266 1 87.81 303 TYR B CA 1
ATOM 5080 C C . TYR B 1 303 ? 15.273 2.953 -15.219 1 87.81 303 TYR B C 1
ATOM 5082 O O . TYR B 1 303 ? 14.078 3.223 -15.094 1 87.81 303 TYR B O 1
ATOM 5090 N N . ARG B 1 304 ? 16.188 3.529 -14.414 1 85.75 304 ARG B N 1
ATOM 5091 C CA . ARG B 1 304 ? 15.906 4.52 -13.383 1 85.75 304 ARG B CA 1
ATOM 5092 C C . ARG B 1 304 ? 15.242 5.758 -13.977 1 85.75 304 ARG B C 1
ATOM 5094 O O . ARG B 1 304 ? 14.289 6.293 -13.414 1 85.75 304 ARG B O 1
ATOM 5101 N N . LYS B 1 305 ? 15.719 6.191 -15.094 1 80.31 305 LYS B N 1
ATOM 5102 C CA . LYS B 1 305 ? 15.156 7.359 -15.758 1 80.31 305 LYS B CA 1
ATOM 5103 C C . LYS B 1 305 ? 13.703 7.117 -16.156 1 80.31 305 LYS B C 1
ATOM 5105 O O . LYS B 1 305 ? 12.859 8.008 -16.047 1 80.31 305 LYS B O 1
ATOM 5110 N N . GLN B 1 306 ? 13.5 5.922 -16.641 1 75.12 306 GLN B N 1
ATOM 5111 C CA . GLN B 1 306 ? 12.156 5.562 -17.078 1 75.12 306 GLN B CA 1
ATOM 5112 C C . GLN B 1 306 ? 11.188 5.523 -15.891 1 75.12 306 GLN B C 1
ATOM 5114 O O . GLN B 1 306 ? 10.023 5.906 -16.016 1 75.12 306 GLN B O 1
ATOM 5119 N N . GLN B 1 307 ? 11.641 5.094 -14.789 1 68.69 307 GLN B N 1
ATOM 5120 C CA . GLN B 1 307 ? 10.797 4.957 -13.602 1 68.69 307 GLN B CA 1
ATOM 5121 C C . GLN B 1 307 ? 10.555 6.309 -12.938 1 68.69 307 GLN B C 1
ATOM 5123 O O . GLN B 1 307 ? 9.484 6.551 -12.383 1 68.69 307 GLN B O 1
ATOM 5128 N N . ALA B 1 308 ? 11.688 7.148 -12.773 1 62.56 308 ALA B N 1
ATOM 5129 C CA . ALA B 1 308 ? 11.555 8.492 -12.219 1 62.56 308 ALA B CA 1
ATOM 5130 C C . ALA B 1 308 ? 10.477 9.289 -12.953 1 62.56 308 ALA B C 1
ATOM 5132 O O . ALA B 1 308 ? 9.758 10.078 -12.344 1 62.56 308 ALA B O 1
ATOM 5133 N N . GLY B 1 309 ? 10.367 9.047 -14.266 1 51.62 309 GLY B N 1
ATOM 5134 C CA . GLY B 1 309 ? 9.312 9.695 -15.023 1 51.62 309 GLY B CA 1
ATOM 5135 C C . GLY B 1 309 ? 7.926 9.18 -14.672 1 51.62 309 GLY B C 1
ATOM 5136 O O . GLY B 1 309 ? 6.934 9.891 -14.844 1 51.62 309 GLY B O 1
ATOM 5137 N N . ARG B 1 310 ? 7.895 8.047 -14.148 1 50.91 310 ARG B N 1
ATOM 5138 C CA . ARG B 1 310 ? 6.605 7.438 -13.836 1 50.91 310 ARG B CA 1
ATOM 5139 C C . ARG B 1 310 ? 6.168 7.77 -12.414 1 50.91 310 ARG B C 1
ATOM 5141 O O . ARG B 1 310 ? 4.992 7.645 -12.078 1 50.91 310 ARG B O 1
ATOM 5148 N N . THR B 1 311 ? 7.18 8.125 -11.531 1 45.34 311 THR B N 1
ATOM 5149 C CA . THR B 1 311 ? 6.867 8.445 -10.148 1 45.34 311 THR B CA 1
ATOM 5150 C C . THR B 1 311 ? 6.789 9.961 -9.953 1 45.34 311 THR B C 1
ATOM 5152 O O . THR B 1 311 ? 6.238 10.43 -8.953 1 45.34 311 THR B O 1
ATOM 5155 N N . SER B 1 312 ? 7.469 10.836 -10.703 1 38.72 312 SER B N 1
ATOM 5156 C CA . SER B 1 312 ? 7.441 12.289 -10.539 1 38.72 312 SER B CA 1
ATOM 5157 C C . SER B 1 312 ? 6.137 12.875 -11.07 1 38.72 312 SER B C 1
ATOM 5159 O O . SER B 1 312 ? 5.59 12.398 -12.062 1 38.72 312 SER B O 1
#

Sequence (624 aa):
MKSTDKTLVFNKLLDQYRYLGLPEEFIDDEADFTIHDLKDIHKDVPYQSPVYRTNFFSFVFVKDATGKYTTDEQIFETKPGTVYFTNPGHFKSFEWRTLNEVYLITLSESFLKENVHADIFDEFPFLLAETVPPRVLDAQLFSEFEQLYHQIAGIYFGDCIYKNRMIGNLFVVLLLKIKAYFWLDYNPIYEGNRSSQIVKSFKRTLEKHYRQLASGQAQVMFRVQDYADAQHLHPNYLNNVIRSKTGKAIGTWIAEKTIAEAKSMLQNSAVSIKEVAYRLGFSESANFSNYFKKHTDLSPVLYRKQQAGRTSMKSTDKTLVFNKLLDQYRYLGLPEEFIDDEADFTIHDLKDIHKDVPYQSPVYRTNFFSFVFVKDATGKYTTDEQIFETKPGTVYFTNPGHFKSFEWRTLNEVYLITLSESFLKENVHADIFDEFPFLLAETVPPRVLDAQLFSEFEQLYHQIAGIYFGDCIYKNRMIGNLFVVLLLKIKAYFWLDYNPIYEGNRSSQIVKSFKRTLEKHYRQLASGQAQVMFRVQDYADAQHLHPNYLNNVIRSKTGKAIGTWIAEKTIAEAKSMLQNSAVSIKEVAYRLGFSESANFSNYFKKHTDLSPVLYRKQQAGRTS

Nearest PDB structures (foldseek):
  3w6v-assembly1_A  TM=8.400E-01  e=1.395E-05  Streptomyces griseus
  6swi-assembly1_A  TM=9.088E-01  e=7.433E-05  Geobacillus stearothermophilus
  3oio-assembly1_A  TM=7.513E-01  e=1.420E-04  Chromobacterium violaceum
  7zyb-assembly1_A  TM=8.662E-01  e=1.730E-02  Bacteroides eggerthii DSM 20697
  9bwf-assembly1_A  TM=8.449E-01  e=1.321E-02  metagenome

Organism: NCBI:txid1503925

Radius of gyration: 26.33 Å; Cα contacts (8 Å, |Δi|>4): 1000; chains: 2; bounding box: 60×83×64 Å

Foldseek 3Di:
DPPPPPAAEEADVLVVCVVVVWDNPQDDPPDLKGKDWCCNTPVDPFDKDDKHFYQKKKKKAAQAWWWWKDWAHDIDTDGHQKIAMAEGQTIMMITTHGGDTMMMMIHHLLLQCAQPHLCVCVVQVCNLAHGADIDRDDPVLSVVVVVLSVVLSVLVPDDDLCNSNVNNVSVVVVSVSCVVPRCVPDDSVPCDDPLSVLSSQLVVVLSVQLVCLQVVVDQADDDLVNSCVVVVHDSVVSQCSNCVRRVDGPVVVNLSSLLSQLLNVLLDVVQDLQNSCRSSNHPDSVVVQVSNCVVPVDGSVVSSVVNVVSVD/DPPPPPAAEEADVLVVCVVVVWDNVQDDPPDLKGKDWCCNTPVDPFDKDDKHFYQKKKKKAAQAWWWWKDWAHDIDTDGHQKIAMAEGQTIMMITTHGGDTMMMMIHHLLLQCAQPHLCVCVVQVCNLAHGADIDRDDPVLSVVVVVLSVVLSVLVPDDDLCNSNVNNVSVVVVSVSCVVPRCVPDDCVPCDDPLSVLSSQLVVVLSVVLVCLQVVVDQADDDLVNSCVVVVHDSVVSQVSNCVRRVDGPVVVNLSSLLSQLLNVLLDVVQDLQNSCRSSNHPDSVVVQVSNCVVPVDGSVVSSVVNVVSVD

Secondary structure (DSSP, 8-state):
-------EEESSHHHHHHHHT---TTS-TT-SEEEEEGGGT--SSSEEPPPEEESSEEEEEEEEEEEEEEETTEEEEE-TTEEEEE-TT-EEEEEEEEEEEEEEEEE-HHHHHHHT-TTHHHH-GGGT-S----EEPPHHHHHHHHHHHHHHHHHHTS--TTHHHHHHHHHHHHHHHHHHHHGGG--GGG--SHHHHHHHHHHHHHHHHHHHHHTTS--SPPPHHHHHHHTT--HHHHHHHHHHHHSS-HHHHHHHHHHHHHHHHHT-TTS-HHHHHHHTT-S-HHHHHHHHHHHHSS-HHHHHHHHHHHH-/-------EEESSHHHHHHHHT---TTS-TT-SEEEEEGGGT--SSSEEPPPEEESSEEEEEEEEEEEEEEETTEEEEE-TTEEEEE-TT-EEEEEEEEEEEEEEEEE-HHHHHHHT-TTHHHH-GGGT-S----EEPPHHHHHHHHHHHHHHHHHHTS--TTHHHHHHHHHHHHHHHHHHHHGGG--GGG--SHHHHHHHHHHHHHHHHHHHHHTTS--SPPPHHHHHHHTT--HHHHHHHHHHHHSS-HHHHHHHHHHHHHHHHHT-TTS-HHHHHHHTT-S-HHHHHHHHHHHHSS-HHHHHHHHHHHH-

Solvent-accessible surface area (backbone atoms only — not comparable to full-atom values): 33337 Å² total; per-residue (Å²): 130,80,76,75,76,73,81,45,72,30,77,44,68,66,59,44,29,56,73,70,70,39,72,56,88,74,51,65,89,85,49,49,54,45,55,48,52,45,41,78,51,54,78,65,68,67,39,71,55,67,70,31,27,36,59,33,33,38,38,39,42,24,65,37,31,33,36,34,38,32,51,66,90,44,77,44,80,39,39,58,28,25,37,39,53,47,42,54,24,42,41,32,33,44,34,36,60,41,72,70,38,30,40,40,36,36,34,31,70,44,43,43,27,58,36,61,38,84,61,47,57,77,77,37,52,72,69,62,40,82,67,61,81,66,43,74,42,54,71,72,61,39,49,57,54,49,54,50,56,50,50,39,41,53,44,68,77,44,94,52,76,54,34,63,50,37,40,28,25,52,46,49,37,52,50,50,51,45,52,61,65,54,50,76,70,59,61,71,67,64,60,55,59,72,65,44,50,51,46,40,51,47,54,48,48,52,52,51,48,51,50,29,14,66,70,61,76,32,61,66,63,80,50,67,58,52,59,13,53,74,69,76,44,54,44,69,58,45,38,51,49,36,23,72,61,37,73,41,46,56,67,52,54,50,48,52,49,51,48,26,52,46,53,33,52,45,68,41,76,86,51,47,67,56,54,53,19,40,29,66,30,36,93,39,47,67,60,36,36,52,53,44,20,73,76,67,75,39,43,61,69,56,50,32,55,57,47,52,63,47,71,102,130,81,76,76,77,71,81,42,72,30,77,44,68,66,60,43,29,57,72,70,70,39,72,57,88,75,50,67,87,86,49,50,56,47,55,48,52,45,41,79,51,55,78,63,68,67,38,71,56,69,72,31,28,35,60,32,33,40,39,39,42,25,65,39,32,31,39,32,37,33,52,66,91,43,76,42,79,39,39,58,27,24,37,40,54,46,43,54,24,42,41,31,33,43,35,34,59,42,70,70,39,31,40,41,37,37,34,31,70,45,44,44,26,57,36,61,36,84,62,46,57,76,76,38,52,71,68,61,41,84,67,59,81,67,44,74,41,53,73,71,64,40,47,58,51,49,54,50,57,50,50,39,39,53,45,69,75,45,92,54,76,54,36,63,48,37,40,30,26,52,46,48,37,50,50,49,52,46,52,61,65,54,48,77,71,59,62,73,67,66,62,58,60,72,66,44,51,50,46,42,51,47,53,51,49,54,52,52,50,52,51,30,15,66,69,61,76,33,61,67,65,80,49,68,57,53,60,14,54,73,67,73,45,56,44,68,56,46,38,50,50,37,23,71,60,35,72,42,47,58,68,53,54,52,49,53,50,50,48,27,51,46,55,32,51,44,68,39,77,86,51,48,69,56,53,54,19,40,30,66,30,36,92,41,46,66,59,37,38,52,53,44,20,75,76,68,76,39,44,62,68,56,49,32,55,56,46,52,63,46,73,103